Protein AF-A0A5A8EFR9-F1 (afdb_monomer_lite)

Secondary structure (DSSP, 8-state):
-PPPTHHHHHHHHHHHHHHHHHHHHHHHHHHHHHHHHHH-HHHHH----HHHHHHHHHHHHHHHHHHHHHHHHHHHHHHHHHHHHHHHHHHHHHHHHHHHHHHHHHHHHHHHHHHS-HHHHHHHHHTT---HHHHHT--GGGSS--TT--TTHHHHHHHHHHHHHHHHHHHHHHHHHHHHHHHHHHHHHHHHHHHHHHHHHHHHHHHHHHHHHHHHHHHHHHHHHHHHHHHHHHHHHHHHHHTGGGG-SS--SS-GGGS----TTTTT-TT---GGG--S--HHHHHHHHHHHHHHHHHHHHHHHHHHHHHHHHHHHHHHHHHHHHHHHHHHHHHHHHHHHHHHHHHHHHHHHHHHHHHHHHHHHTTTTS-----HHHHTTSS----

Organism: Cafeteria roenbergensis (NCBI:txid33653)

Structure (mmCIF, N/CA/C/O backbone):
data_AF-A0A5A8EFR9-F1
#
_entry.id   AF-A0A5A8EFR9-F1
#
loop_
_atom_site.group_PDB
_atom_site.id
_atom_site.type_symbol
_atom_site.label_atom_id
_atom_site.label_alt_id
_atom_site.label_comp_id
_atom_site.label_asym_id
_atom_site.label_entity_id
_atom_site.label_seq_id
_atom_site.pdbx_PDB_ins_code
_atom_site.Cartn_x
_atom_site.Cartn_y
_atom_site.Cartn_z
_atom_site.occupancy
_atom_site.B_iso_or_equiv
_atom_site.auth_seq_id
_atom_site.auth_comp_id
_atom_site.auth_asym_id
_atom_site.auth_atom_id
_atom_site.pdbx_PDB_model_num
ATOM 1 N N . MET A 1 1 ? -72.255 21.011 -6.146 1.00 45.50 1 MET A N 1
ATOM 2 C CA . MET A 1 1 ? -72.069 19.804 -5.315 1.00 45.50 1 MET A CA 1
ATOM 3 C C . MET A 1 1 ? -70.863 20.032 -4.422 1.00 45.50 1 MET A C 1
ATOM 5 O O . MET A 1 1 ? -69.738 19.929 -4.889 1.00 45.50 1 MET A O 1
ATOM 9 N N . GLN A 1 2 ? -71.109 20.479 -3.190 1.00 42.78 2 GLN A N 1
ATOM 10 C CA . GLN A 1 2 ? -70.077 20.672 -2.173 1.00 42.78 2 GLN A CA 1
ATOM 11 C C . GLN A 1 2 ? -69.747 19.299 -1.582 1.00 42.78 2 GLN A C 1
ATOM 13 O O . GLN A 1 2 ? -70.628 18.642 -1.035 1.00 42.78 2 GLN A O 1
ATOM 18 N N . THR A 1 3 ? -68.509 18.840 -1.741 1.00 48.69 3 THR A N 1
ATOM 19 C CA . THR A 1 3 ? -68.011 17.653 -1.038 1.00 48.69 3 THR A CA 1
ATOM 20 C C . THR A 1 3 ? -67.892 17.981 0.445 1.00 48.69 3 THR A C 1
ATOM 22 O O . THR A 1 3 ? -67.194 18.928 0.812 1.00 48.69 3 THR A O 1
ATOM 25 N N . ILE A 1 4 ? -68.607 17.219 1.269 1.00 48.56 4 ILE A N 1
ATOM 26 C CA . ILE A 1 4 ? -68.687 17.374 2.722 1.00 48.56 4 ILE A CA 1
ATOM 27 C C . ILE A 1 4 ? -67.275 17.169 3.314 1.00 48.56 4 ILE A C 1
ATOM 29 O O . ILE A 1 4 ? -66.640 16.161 2.999 1.00 48.56 4 ILE A O 1
ATOM 33 N N . PRO A 1 5 ? -66.756 18.080 4.160 1.00 51.25 5 PRO A N 1
ATOM 34 C CA . PRO A 1 5 ? -65.377 18.012 4.662 1.00 51.25 5 PRO A CA 1
ATOM 35 C C . PRO A 1 5 ? -65.036 16.748 5.476 1.00 51.25 5 PRO A C 1
ATOM 37 O O . PRO A 1 5 ? -63.865 16.414 5.600 1.00 51.25 5 PRO A O 1
ATOM 40 N N . GLY A 1 6 ? -66.036 16.027 5.999 1.00 51.41 6 GLY A N 1
ATOM 41 C CA . GLY A 1 6 ? -65.837 14.886 6.904 1.00 51.41 6 GLY A CA 1
ATOM 42 C C . GLY A 1 6 ? -65.477 13.546 6.244 1.00 51.41 6 GLY A C 1
ATOM 43 O O . GLY A 1 6 ? -64.871 12.698 6.893 1.00 51.41 6 GLY A O 1
ATOM 44 N N . GLU A 1 7 ? -65.785 13.332 4.961 1.00 49.88 7 GLU A N 1
ATOM 45 C CA . GLU A 1 7 ? -65.568 12.017 4.322 1.00 49.88 7 GLU A CA 1
ATOM 46 C C . GLU A 1 7 ? -64.087 11.756 3.983 1.00 49.88 7 GLU A C 1
ATOM 48 O O . GLU A 1 7 ? -63.610 10.621 4.040 1.00 49.88 7 GLU A O 1
ATOM 53 N N . ARG A 1 8 ? -63.306 12.806 3.687 1.00 51.03 8 ARG A N 1
ATOM 54 C CA . ARG A 1 8 ? -61.867 12.665 3.384 1.00 51.03 8 ARG A CA 1
ATOM 55 C C . ARG A 1 8 ? -61.036 12.320 4.621 1.00 51.03 8 ARG A C 1
ATOM 57 O O . ARG A 1 8 ? -60.095 11.541 4.513 1.00 51.03 8 ARG A O 1
ATOM 64 N N . GLU A 1 9 ? -61.404 12.834 5.791 1.00 52.50 9 GLU A N 1
ATOM 65 C CA . GLU A 1 9 ? -60.724 12.507 7.051 1.00 52.50 9 GLU A CA 1
ATOM 66 C C . GLU A 1 9 ? -61.044 11.077 7.517 1.00 52.50 9 GLU A C 1
ATOM 68 O O . GLU A 1 9 ? -60.146 10.363 7.963 1.00 52.50 9 GLU A O 1
ATOM 73 N N . GLN A 1 10 ? -62.280 10.606 7.308 1.00 52.00 10 GLN A N 1
ATOM 74 C CA . GLN A 1 10 ? -62.674 9.224 7.613 1.00 52.00 10 GLN A CA 1
ATOM 75 C C . GLN A 1 10 ? -61.964 8.193 6.719 1.00 52.00 10 GLN A C 1
ATOM 77 O O . GLN A 1 10 ? -61.506 7.164 7.211 1.00 52.00 10 GLN A O 1
ATOM 82 N N . THR A 1 11 ? -61.792 8.477 5.422 1.00 55.28 11 THR A N 1
ATOM 83 C CA . THR A 1 11 ? -61.051 7.576 4.509 1.00 55.28 11 THR A CA 1
ATOM 84 C C . THR A 1 11 ? -59.547 7.502 4.810 1.00 55.28 11 THR A C 1
ATOM 86 O O . THR A 1 11 ? -58.951 6.431 4.687 1.00 55.28 11 THR A O 1
ATOM 89 N N . GLY A 1 12 ? -58.929 8.602 5.256 1.00 58.69 12 GLY A N 1
ATOM 90 C CA . GLY A 1 12 ? -57.528 8.619 5.691 1.00 58.69 12 GLY A CA 1
ATOM 91 C C . GLY A 1 12 ? -57.293 7.855 6.998 1.00 58.69 12 GLY A C 1
ATOM 92 O O . GLY A 1 12 ? -56.302 7.134 7.112 1.00 58.69 12 GLY A O 1
ATOM 93 N N . ALA A 1 13 ? -58.221 7.957 7.955 1.00 58.50 13 ALA A N 1
ATOM 94 C CA . ALA A 1 13 ? -58.171 7.210 9.212 1.00 58.50 13 ALA A CA 1
ATOM 95 C C . ALA A 1 13 ? -58.312 5.691 8.991 1.00 58.50 13 ALA A C 1
ATOM 97 O O . ALA A 1 13 ? -57.499 4.925 9.506 1.00 58.50 13 ALA A O 1
ATOM 98 N N . LEU A 1 14 ? -59.249 5.263 8.135 1.00 58.44 14 LEU A N 1
ATOM 99 C CA . LEU A 1 14 ? -59.445 3.849 7.781 1.00 58.44 14 LEU A CA 1
ATOM 100 C C . LEU A 1 14 ? -58.207 3.227 7.103 1.00 58.44 14 LEU A C 1
ATOM 102 O O . LEU A 1 14 ? -57.839 2.095 7.404 1.00 58.44 14 LEU A O 1
ATOM 106 N N . LEU A 1 15 ? -57.501 3.972 6.244 1.00 64.19 15 LEU A N 1
ATOM 107 C CA . LEU A 1 15 ? -56.251 3.510 5.614 1.00 64.19 15 LEU A CA 1
ATOM 108 C C . LEU A 1 15 ? -55.091 3.357 6.612 1.00 64.19 15 LEU A C 1
ATOM 110 O O . LEU A 1 15 ? -54.232 2.483 6.449 1.00 64.19 15 LEU A O 1
ATOM 114 N N . VAL A 1 16 ? -55.037 4.208 7.641 1.00 70.06 16 VAL A N 1
ATOM 115 C CA . VAL A 1 16 ? -54.042 4.103 8.718 1.00 70.06 16 VAL A CA 1
ATOM 116 C C . VAL A 1 16 ? -54.351 2.903 9.614 1.00 70.06 16 VAL A C 1
ATOM 118 O O . VAL A 1 16 ? -53.430 2.149 9.933 1.00 70.06 16 VAL A O 1
ATOM 121 N N . GLU A 1 17 ? -55.623 2.671 9.939 1.00 71.44 17 GLU A N 1
ATOM 122 C CA . GLU A 1 17 ? -56.075 1.505 10.706 1.00 71.44 17 GLU A CA 1
ATOM 123 C C . GLU A 1 17 ? -55.832 0.186 9.957 1.00 71.44 17 GLU A C 1
ATOM 125 O O . GLU A 1 17 ? -55.294 -0.754 10.539 1.00 71.44 17 GLU A O 1
ATOM 130 N N . GLU A 1 18 ? -56.097 0.116 8.648 1.00 75.00 18 GLU A N 1
ATOM 131 C CA . GLU A 1 18 ? -55.771 -1.067 7.836 1.00 75.00 18 GLU A CA 1
ATOM 132 C C . GLU A 1 18 ? -54.262 -1.341 7.784 1.00 75.00 18 GLU A C 1
ATOM 134 O O . GLU A 1 18 ? -53.815 -2.494 7.826 1.00 75.00 18 GLU A O 1
ATOM 139 N N . ARG A 1 19 ? -53.440 -0.288 7.707 1.00 73.19 19 ARG A N 1
ATOM 140 C CA . ARG A 1 19 ? -51.979 -0.424 7.705 1.00 73.19 19 ARG A CA 1
ATOM 141 C C . ARG A 1 19 ? -51.458 -0.878 9.067 1.00 73.19 19 ARG A C 1
ATOM 143 O O . ARG A 1 19 ? -50.535 -1.693 9.106 1.00 73.19 19 ARG A O 1
ATOM 150 N N . GLN A 1 20 ? -52.040 -0.386 10.158 1.00 79.31 20 GLN A N 1
ATOM 151 C CA . GLN A 1 20 ? -51.733 -0.832 11.519 1.00 79.31 20 GLN A CA 1
ATOM 152 C C . GLN A 1 20 ? -52.159 -2.289 11.726 1.00 79.31 20 GLN A C 1
ATOM 154 O O . GLN A 1 20 ? -51.333 -3.101 12.134 1.00 79.31 20 GLN A O 1
ATOM 159 N N . ALA A 1 21 ? -53.364 -2.667 11.297 1.00 80.56 21 ALA A N 1
ATOM 160 C CA . ALA A 1 21 ? -53.853 -4.042 11.366 1.00 80.56 21 ALA A CA 1
ATOM 161 C C . ALA A 1 21 ? -52.965 -5.027 10.584 1.00 80.56 21 ALA A C 1
ATOM 163 O O . ALA A 1 21 ? -52.652 -6.108 11.082 1.00 80.56 21 ALA A O 1
ATOM 164 N N . ARG A 1 22 ? -52.480 -4.649 9.390 1.00 80.94 22 ARG A N 1
ATOM 165 C CA . ARG A 1 22 ? -51.510 -5.464 8.629 1.00 80.94 22 ARG A CA 1
ATOM 166 C C . ARG A 1 22 ? -50.161 -5.580 9.332 1.00 80.94 22 ARG A C 1
ATOM 168 O O . ARG A 1 22 ? -49.549 -6.647 9.310 1.00 80.94 22 ARG A O 1
ATOM 175 N N . GLN A 1 23 ? -49.678 -4.502 9.949 1.00 81.38 23 GLN A N 1
ATOM 176 C CA . GLN A 1 23 ? -48.435 -4.546 10.719 1.00 81.38 23 GLN A CA 1
ATOM 177 C C . GLN A 1 23 ? -48.568 -5.425 11.961 1.00 81.38 23 GLN A C 1
ATOM 179 O O . GLN A 1 23 ? -47.644 -6.178 12.263 1.00 81.38 23 GLN A O 1
ATOM 184 N N . ASP A 1 24 ? -49.705 -5.369 12.646 1.00 81.06 24 ASP A N 1
ATOM 185 C CA . ASP A 1 24 ? -49.968 -6.172 13.834 1.00 81.06 24 ASP A CA 1
ATOM 186 C C . ASP A 1 24 ? -50.179 -7.645 13.490 1.00 81.06 24 ASP A C 1
ATOM 188 O O . ASP A 1 24 ? -49.640 -8.508 14.182 1.00 81.06 24 ASP A O 1
ATOM 192 N N . ALA A 1 25 ? -50.852 -7.951 12.379 1.00 84.88 25 ALA A N 1
ATOM 193 C CA . ALA A 1 25 ? -50.939 -9.309 11.846 1.00 84.88 25 ALA A CA 1
ATOM 194 C C . ALA A 1 25 ? -49.545 -9.867 11.511 1.00 84.88 25 ALA A C 1
ATOM 196 O O . ALA A 1 25 ? -49.185 -10.940 11.985 1.00 84.88 25 ALA A O 1
ATOM 197 N N . ALA A 1 26 ? -48.706 -9.096 10.812 1.00 84.88 26 ALA A N 1
ATOM 198 C CA . ALA A 1 26 ? -47.337 -9.507 10.496 1.00 84.88 26 ALA A CA 1
ATOM 199 C C . ALA A 1 26 ? -46.442 -9.640 11.744 1.00 84.88 26 ALA A C 1
ATOM 201 O O . ALA A 1 26 ? -45.480 -10.412 11.742 1.00 84.88 26 ALA A O 1
ATOM 202 N N . ARG A 1 27 ? -46.709 -8.877 12.815 1.00 84.88 27 ARG A N 1
ATOM 203 C CA . ARG A 1 27 ? -46.028 -9.039 14.112 1.00 84.88 27 ARG A CA 1
ATOM 204 C C . ARG A 1 27 ? -46.478 -10.311 14.821 1.00 84.88 27 ARG A C 1
ATOM 206 O O . ARG A 1 27 ? -45.620 -11.000 15.366 1.00 84.88 27 ARG A O 1
ATOM 213 N N . ARG A 1 28 ? -47.778 -10.621 14.804 1.00 85.62 28 ARG A N 1
ATOM 214 C CA . ARG A 1 28 ? -48.339 -11.855 15.378 1.00 85.62 28 ARG A CA 1
ATOM 215 C C . ARG A 1 28 ? -47.802 -13.085 14.659 1.00 85.62 28 ARG A C 1
ATOM 217 O O . ARG A 1 28 ? -47.234 -13.942 15.316 1.00 85.62 28 ARG A O 1
ATOM 224 N N . GLU A 1 29 ? -47.813 -13.087 13.332 1.00 85.38 29 GLU A N 1
ATOM 225 C CA . GLU A 1 29 ? -47.261 -14.169 12.508 1.00 85.38 29 GLU A CA 1
ATOM 226 C C . GLU A 1 29 ? -45.763 -14.402 12.792 1.00 85.38 29 GLU A C 1
ATOM 228 O O . GLU A 1 29 ? -45.310 -15.529 12.988 1.00 85.38 29 GLU A O 1
ATOM 233 N N . ARG A 1 30 ? -44.972 -13.327 12.925 1.00 84.50 30 ARG A N 1
ATOM 234 C CA . ARG A 1 30 ? -43.556 -13.432 13.324 1.00 84.50 30 ARG A CA 1
ATOM 235 C C . ARG A 1 30 ? -43.373 -13.931 14.755 1.00 84.50 30 ARG A C 1
ATOM 237 O O . ARG A 1 30 ? -42.390 -14.623 15.029 1.00 84.50 30 ARG A O 1
ATOM 244 N N . ALA A 1 31 ? -44.256 -13.537 15.668 1.00 85.00 31 ALA A N 1
ATOM 245 C CA . ALA A 1 31 ? -44.227 -13.982 17.054 1.00 85.00 31 ALA A CA 1
ATOM 246 C C . ALA A 1 31 ? -44.596 -15.467 17.162 1.00 85.00 31 ALA A C 1
ATOM 248 O O . ALA A 1 31 ? -43.919 -16.187 17.889 1.00 85.00 31 ALA A O 1
ATOM 249 N N . GLU A 1 32 ? -45.571 -15.936 16.386 1.00 86.06 32 GLU A N 1
ATOM 250 C CA . GLU A 1 32 ? -45.978 -17.341 16.281 1.00 86.06 32 GLU A CA 1
ATOM 251 C C . GLU A 1 32 ? -44.858 -18.194 15.671 1.00 86.06 32 GLU A C 1
ATOM 253 O O . GLU A 1 32 ? -44.383 -19.126 16.317 1.00 86.06 32 GLU A O 1
ATOM 258 N N . ALA A 1 33 ? -44.289 -17.788 14.532 1.00 82.31 33 ALA A N 1
ATOM 259 C CA . ALA A 1 33 ? -43.142 -18.473 13.924 1.00 82.31 33 ALA A CA 1
ATOM 260 C C . ALA A 1 33 ? -41.877 -18.449 14.811 1.00 82.31 33 ALA A C 1
ATOM 262 O O . ALA A 1 33 ? -40.977 -19.288 14.699 1.00 82.31 33 ALA A O 1
ATOM 263 N N . ARG A 1 34 ? -41.736 -17.449 15.692 1.00 81.94 34 ARG A N 1
ATOM 264 C CA . ARG A 1 34 ? -40.680 -17.424 16.718 1.00 81.94 34 ARG A CA 1
ATOM 265 C C . ARG A 1 34 ? -41.019 -18.361 17.877 1.00 81.94 34 ARG A C 1
ATOM 267 O O . ARG A 1 34 ? -40.118 -19.030 18.372 1.00 81.94 34 ARG A O 1
ATOM 274 N N . HIS A 1 35 ? -42.274 -18.394 18.306 1.00 85.50 35 HIS A N 1
ATOM 275 C CA . HIS A 1 35 ? -42.750 -19.242 19.389 1.00 85.50 35 HIS A CA 1
ATOM 276 C C . HIS A 1 35 ? -42.578 -20.722 19.040 1.00 85.50 35 HIS A C 1
ATOM 278 O O . HIS A 1 35 ? -41.981 -21.451 19.823 1.00 85.50 35 HIS A O 1
ATOM 284 N N . GLU A 1 36 ? -42.955 -21.139 17.832 1.00 82.81 36 GLU A N 1
ATOM 285 C CA . GLU A 1 36 ? -42.758 -22.513 17.349 1.00 82.81 36 GLU A CA 1
ATOM 286 C C . GLU A 1 36 ? -41.281 -22.938 17.385 1.00 82.81 36 GLU A C 1
ATOM 288 O O . GLU A 1 36 ? -40.941 -23.996 17.916 1.00 82.81 36 GLU A O 1
ATOM 293 N N . ARG A 1 37 ? -40.371 -22.065 16.932 1.00 78.12 37 ARG A N 1
ATOM 294 C CA . ARG A 1 37 ? -38.918 -22.315 16.994 1.00 78.12 37 ARG A CA 1
ATOM 295 C C . ARG A 1 37 ? -38.369 -22.341 18.418 1.00 78.12 37 ARG A C 1
ATOM 297 O O . ARG A 1 37 ? -37.426 -23.072 18.696 1.00 78.12 37 ARG A O 1
ATOM 304 N N . LEU A 1 38 ? -38.930 -21.533 19.317 1.00 80.19 38 LEU A N 1
ATOM 305 C CA . LEU A 1 38 ? -38.557 -21.515 20.733 1.00 80.19 38 LEU A CA 1
ATOM 306 C C . LEU A 1 38 ? -39.126 -22.704 21.510 1.00 80.19 38 LEU A C 1
ATOM 308 O O . LEU A 1 38 ? -38.620 -22.997 22.590 1.00 80.19 38 LEU A O 1
ATOM 312 N N . LEU A 1 39 ? -40.154 -23.379 21.002 1.00 84.81 39 LEU A N 1
ATOM 313 C CA . LEU A 1 39 ? -40.706 -24.584 21.613 1.00 84.81 39 LEU A CA 1
ATOM 314 C C . LEU A 1 39 ? -39.940 -25.839 21.179 1.00 84.81 39 LEU A C 1
ATOM 316 O O . LEU A 1 39 ? -39.723 -26.731 22.002 1.00 84.81 39 LEU A O 1
ATOM 320 N N . ASP A 1 40 ? -39.419 -25.886 19.953 1.00 80.56 40 ASP A N 1
ATOM 321 C CA . ASP A 1 40 ? -38.577 -26.995 19.499 1.00 80.56 40 ASP A CA 1
ATOM 322 C C . ASP A 1 40 ? -37.199 -26.975 20.194 1.00 80.56 40 ASP A C 1
ATOM 324 O O . ASP A 1 40 ? -36.364 -26.092 19.996 1.00 80.56 40 ASP A O 1
ATOM 328 N N . ALA A 1 41 ? -36.949 -27.950 21.072 1.00 81.50 41 ALA A N 1
ATOM 329 C CA . ALA A 1 41 ? -35.676 -28.085 21.784 1.00 81.50 41 ALA A CA 1
ATOM 330 C C . ALA A 1 41 ? -34.497 -28.361 20.835 1.00 81.50 41 ALA A C 1
ATOM 332 O O . ALA A 1 41 ? -33.394 -27.874 21.074 1.00 81.50 41 ALA A O 1
ATOM 333 N N . ARG A 1 42 ? -34.721 -29.092 19.737 1.00 78.94 42 ARG A N 1
ATOM 334 C CA . ARG A 1 42 ? -33.664 -29.474 18.796 1.00 78.94 42 ARG A CA 1
ATOM 335 C C . ARG A 1 42 ? -33.267 -28.308 17.901 1.00 78.94 42 ARG A C 1
ATOM 337 O O . ARG A 1 42 ? -32.073 -28.062 17.758 1.00 78.94 42 ARG A O 1
ATOM 344 N N . ALA A 1 43 ? -34.233 -27.553 17.377 1.00 76.88 43 ALA A N 1
ATOM 345 C CA . ALA A 1 43 ? -33.957 -26.334 16.612 1.00 76.88 43 ALA A CA 1
ATOM 346 C C . ALA A 1 43 ? -33.253 -25.251 17.453 1.00 76.88 43 ALA A C 1
ATOM 348 O O . ALA A 1 43 ? -32.452 -24.483 16.923 1.00 76.88 43 ALA A O 1
ATOM 349 N N . ARG A 1 44 ? -33.502 -25.209 18.771 1.00 75.44 44 ARG A N 1
ATOM 350 C CA . ARG A 1 44 ? -32.802 -24.312 19.709 1.00 75.44 44 ARG A CA 1
ATOM 351 C C . ARG A 1 44 ? -31.349 -24.703 19.961 1.00 75.44 44 ARG A C 1
ATOM 353 O O . ARG A 1 44 ? -30.512 -23.821 20.125 1.00 75.44 44 ARG A O 1
ATOM 360 N N . THR A 1 45 ? -31.052 -25.999 20.034 1.00 77.75 45 THR A N 1
ATOM 361 C CA . THR A 1 45 ? -29.693 -26.490 20.314 1.00 77.75 45 THR A CA 1
ATOM 362 C C . THR A 1 45 ? -28.845 -26.611 19.046 1.00 77.75 45 THR A C 1
ATOM 364 O O . THR A 1 45 ? -27.655 -26.311 19.083 1.00 77.75 45 THR A O 1
ATOM 367 N N . VAL A 1 46 ? -29.439 -27.028 17.924 1.00 75.56 46 VAL A N 1
ATOM 368 C CA . VAL A 1 46 ? -28.762 -27.242 16.633 1.00 75.56 46 VAL A CA 1
ATOM 369 C C . VAL A 1 46 ? -29.638 -26.679 15.510 1.00 75.56 46 VAL A C 1
ATOM 371 O O . VAL A 1 46 ? -30.255 -27.408 14.735 1.00 75.56 46 VAL A O 1
ATOM 374 N N . GLY A 1 47 ? -29.734 -25.353 15.445 1.00 74.50 47 GLY A N 1
ATOM 375 C CA . GLY A 1 47 ? -30.443 -24.644 14.380 1.00 74.50 47 GLY A CA 1
ATOM 376 C C . GLY A 1 47 ? -29.572 -24.497 13.134 1.00 74.50 47 GLY A C 1
ATOM 377 O O . GLY A 1 47 ? -28.990 -23.437 12.922 1.00 74.50 47 GLY A O 1
ATOM 378 N N . MET A 1 48 ? -29.452 -25.556 12.332 1.00 79.88 48 MET A N 1
ATOM 379 C CA . MET A 1 48 ? -28.762 -25.520 11.037 1.00 79.88 48 MET A CA 1
ATOM 380 C C . MET A 1 48 ? -29.771 -25.579 9.891 1.00 79.88 48 MET A C 1
ATOM 382 O O . MET A 1 48 ? -30.578 -26.503 9.809 1.00 79.88 48 MET A O 1
ATOM 386 N N . ASP A 1 49 ? -29.707 -24.594 8.998 1.00 84.38 49 ASP A N 1
ATOM 387 C CA . ASP A 1 49 ? -30.480 -24.578 7.758 1.00 84.38 49 ASP A CA 1
ATOM 388 C C . ASP A 1 49 ? -29.741 -25.393 6.689 1.00 84.38 49 ASP A C 1
ATOM 390 O O . ASP A 1 49 ? -28.871 -24.891 5.975 1.00 84.38 49 ASP A O 1
ATOM 394 N N . TYR A 1 50 ? -30.054 -26.688 6.629 1.00 84.75 50 TYR A N 1
ATOM 395 C CA . TYR A 1 50 ? -29.417 -27.621 5.700 1.00 84.75 50 TYR A CA 1
ATOM 396 C C . TYR A 1 50 ? -29.678 -27.263 4.234 1.00 84.75 50 TYR A C 1
ATOM 398 O O . TYR A 1 50 ? -28.780 -27.414 3.416 1.00 84.75 50 TYR A O 1
ATOM 406 N N . ALA A 1 51 ? -30.852 -26.714 3.905 1.00 86.81 51 ALA A N 1
ATOM 407 C CA . ALA A 1 51 ? -31.171 -26.320 2.536 1.00 86.81 51 ALA A CA 1
ATOM 408 C C . ALA A 1 51 ? -30.327 -25.115 2.089 1.00 86.81 51 ALA A C 1
ATOM 410 O O . ALA A 1 51 ? -29.795 -25.107 0.977 1.00 86.81 51 ALA A O 1
ATOM 411 N N . ALA A 1 52 ? -30.145 -24.124 2.968 1.00 88.44 52 ALA A N 1
ATOM 412 C CA . ALA A 1 52 ? -29.256 -22.997 2.695 1.00 88.44 52 ALA A CA 1
ATOM 413 C C . ALA A 1 52 ? -27.782 -23.428 2.617 1.00 88.44 52 ALA A C 1
ATOM 415 O O . ALA A 1 52 ? -27.046 -22.947 1.754 1.00 88.44 52 ALA A O 1
ATOM 416 N N . LEU A 1 53 ? -27.345 -24.350 3.481 1.00 87.94 53 LEU A N 1
ATOM 417 C CA . LEU A 1 53 ? -25.988 -24.902 3.439 1.00 87.94 53 LEU A CA 1
ATOM 418 C C . LEU A 1 53 ? -25.736 -25.701 2.154 1.00 87.94 53 LEU A C 1
ATOM 420 O O . LEU A 1 53 ? -24.694 -25.521 1.527 1.00 87.94 53 LEU A O 1
ATOM 424 N N . ASP A 1 54 ? -26.690 -26.522 1.717 1.00 93.00 54 ASP A N 1
ATOM 425 C CA . ASP A 1 54 ? -26.592 -27.275 0.465 1.00 93.00 54 ASP A CA 1
ATOM 426 C C . ASP A 1 54 ? -26.547 -26.341 -0.753 1.00 93.00 54 ASP A C 1
ATOM 428 O O . ASP A 1 54 ? -25.735 -26.552 -1.659 1.00 93.00 54 ASP A O 1
ATOM 432 N N . ALA A 1 55 ? -27.333 -25.258 -0.744 1.00 92.50 55 ALA A N 1
ATOM 433 C CA . ALA A 1 55 ? -27.275 -24.220 -1.773 1.00 92.50 55 ALA A CA 1
ATOM 434 C C . ALA A 1 55 ? -25.903 -23.520 -1.813 1.00 92.50 55 ALA A C 1
ATOM 436 O O . ALA A 1 55 ? -25.323 -23.358 -2.887 1.00 92.50 55 ALA A O 1
ATOM 437 N N . GLN A 1 56 ? -25.331 -23.178 -0.654 1.00 90.88 56 GLN A N 1
ATOM 438 C CA . GLN A 1 56 ? -23.989 -22.586 -0.567 1.00 90.88 56 GLN A CA 1
ATOM 439 C C . GLN A 1 56 ? -22.893 -23.554 -1.033 1.00 90.88 56 GLN A C 1
ATOM 441 O O . GLN A 1 56 ? -21.933 -23.148 -1.692 1.00 90.88 56 GLN A O 1
ATOM 446 N N . ILE A 1 57 ? -23.018 -24.845 -0.713 1.00 93.56 57 ILE A N 1
ATOM 447 C CA . ILE A 1 57 ? -22.088 -25.880 -1.178 1.00 93.56 57 ILE A CA 1
ATOM 448 C C . ILE A 1 57 ? -22.178 -26.031 -2.700 1.00 93.56 57 ILE A C 1
ATOM 450 O O . ILE A 1 57 ? -21.139 -26.166 -3.353 1.00 93.56 57 ILE A O 1
ATOM 454 N N . ALA A 1 58 ? -23.385 -25.996 -3.269 1.00 93.88 58 ALA A N 1
ATOM 455 C CA . ALA A 1 58 ? -23.594 -26.042 -4.713 1.00 93.88 58 ALA A CA 1
ATOM 456 C C . ALA A 1 58 ? -22.974 -24.821 -5.414 1.00 93.88 58 ALA A C 1
ATOM 458 O O . ALA A 1 58 ? -22.168 -25.008 -6.325 1.00 93.88 58 ALA A O 1
ATOM 459 N N . GLU A 1 59 ? -23.233 -23.601 -4.927 1.00 93.69 59 GLU A N 1
ATOM 460 C CA . GLU A 1 59 ? -22.635 -22.366 -5.463 1.00 93.69 59 GLU A CA 1
ATOM 461 C C . GLU A 1 59 ? -21.100 -22.418 -5.398 1.00 93.69 59 GLU A C 1
ATOM 463 O O . GLU A 1 59 ? -20.401 -22.095 -6.361 1.00 93.69 59 GLU A O 1
ATOM 468 N N . LYS A 1 60 ? -20.543 -22.885 -4.273 1.00 94.00 60 LYS A N 1
ATOM 469 C CA . LYS A 1 60 ? -19.090 -23.001 -4.105 1.00 94.00 60 LYS A CA 1
ATOM 470 C C . LYS A 1 60 ? -18.476 -24.010 -5.076 1.00 94.00 60 LYS A C 1
ATOM 472 O O . LYS A 1 60 ? -17.381 -23.770 -5.585 1.00 94.00 60 LYS A O 1
ATOM 477 N N . LYS A 1 61 ? -19.160 -25.128 -5.341 1.00 93.81 61 LYS A N 1
ATOM 478 C CA . LYS A 1 61 ? -18.725 -26.126 -6.331 1.00 93.81 61 LYS A CA 1
ATOM 479 C C . LYS A 1 61 ? -18.787 -25.573 -7.751 1.00 93.81 61 LYS A C 1
ATOM 481 O O . LYS A 1 61 ? -17.851 -25.800 -8.510 1.00 93.81 61 LYS A O 1
ATOM 486 N N . GLU A 1 62 ? -19.835 -24.829 -8.090 1.00 93.62 62 GLU A N 1
ATOM 487 C CA . GLU A 1 62 ? -19.971 -24.187 -9.399 1.00 93.62 62 GLU A CA 1
ATOM 488 C C . GLU A 1 62 ? -18.877 -23.136 -9.619 1.00 93.62 62 GLU A C 1
ATOM 490 O O . GLU A 1 62 ? -18.183 -23.173 -10.634 1.00 93.62 62 GLU A O 1
ATOM 495 N N . ARG A 1 63 ? -18.619 -22.278 -8.622 1.00 91.62 63 ARG A N 1
ATOM 496 C CA . ARG A 1 63 ? -17.524 -21.297 -8.676 1.00 91.62 63 ARG A CA 1
ATOM 497 C C . ARG A 1 63 ? -16.157 -21.970 -8.821 1.00 91.62 63 ARG A C 1
ATOM 499 O O . ARG A 1 63 ? -15.329 -21.505 -9.599 1.00 91.62 63 ARG A O 1
ATOM 506 N N . ALA A 1 64 ? -15.917 -23.071 -8.108 1.00 93.50 64 ALA A N 1
ATOM 507 C CA . ALA A 1 64 ? -14.674 -23.830 -8.236 1.00 93.50 64 ALA A CA 1
ATOM 508 C C . ALA A 1 64 ? -14.531 -24.497 -9.617 1.00 93.50 64 ALA A C 1
ATOM 510 O O . ALA A 1 64 ? -13.432 -24.538 -10.166 1.00 93.50 64 ALA A O 1
ATOM 511 N N . ALA A 1 65 ? -15.626 -25.002 -10.193 1.00 93.50 65 ALA A N 1
ATOM 512 C CA . ALA A 1 65 ? -15.626 -25.570 -11.538 1.00 93.50 65 ALA A CA 1
ATOM 513 C C . ALA A 1 65 ? -15.360 -24.499 -12.608 1.00 93.50 65 ALA A C 1
ATOM 515 O O . ALA A 1 65 ? -14.555 -24.736 -13.506 1.00 93.50 65 ALA A O 1
ATOM 516 N N . ALA A 1 66 ? -15.967 -23.315 -12.476 1.00 91.94 66 ALA A N 1
ATOM 517 C CA . ALA A 1 66 ? -15.722 -22.179 -13.362 1.00 91.94 66 ALA A CA 1
ATOM 518 C C . ALA A 1 66 ? -14.258 -21.714 -13.304 1.00 91.94 66 ALA A C 1
ATOM 520 O O . ALA A 1 66 ? -13.619 -21.594 -14.345 1.00 91.94 66 ALA A O 1
ATOM 521 N N . ALA A 1 67 ? -13.692 -21.566 -12.101 1.00 91.50 67 ALA A N 1
ATOM 522 C CA . ALA A 1 67 ? -12.284 -21.203 -11.928 1.00 91.50 67 ALA A CA 1
ATOM 523 C C . ALA A 1 67 ? -11.332 -22.234 -12.562 1.00 91.50 67 ALA A C 1
ATOM 525 O O . ALA A 1 67 ? -10.346 -21.871 -13.196 1.00 91.50 67 ALA A O 1
ATOM 526 N N . LYS A 1 68 ? -11.649 -23.530 -12.450 1.00 93.81 68 LYS A N 1
ATOM 527 C CA . LYS A 1 68 ? -10.853 -24.600 -13.067 1.00 93.81 68 LYS A CA 1
ATOM 528 C C . LYS A 1 68 ? -10.937 -24.595 -14.599 1.00 93.81 68 LYS A C 1
ATOM 530 O O . LYS A 1 68 ? -9.968 -24.941 -15.272 1.00 93.81 68 LYS A O 1
ATOM 535 N N . GLU A 1 69 ? -12.091 -24.241 -15.162 1.00 92.94 69 GLU A N 1
ATOM 536 C CA . GLU A 1 69 ? -12.250 -24.055 -16.609 1.00 92.94 69 GLU A CA 1
ATOM 537 C C . GLU A 1 69 ? -11.460 -22.841 -17.115 1.00 92.94 69 GLU A C 1
ATOM 539 O O . GLU A 1 69 ? -10.825 -22.934 -18.165 1.00 92.94 69 GLU A O 1
ATOM 544 N N . GLU A 1 70 ? -11.450 -21.735 -16.368 1.00 90.69 70 GLU A N 1
ATOM 545 C CA . GLU A 1 70 ? -10.619 -20.564 -16.679 1.00 90.69 70 GLU A CA 1
ATOM 546 C C . GLU A 1 70 ? -9.128 -20.905 -16.627 1.00 90.69 70 GLU A C 1
ATOM 548 O O . GLU A 1 70 ? -8.426 -20.678 -17.610 1.00 90.69 70 GLU A O 1
ATOM 553 N N . GLU A 1 71 ? -8.666 -21.575 -15.568 1.00 91.94 71 GLU A N 1
ATOM 554 C CA . GLU A 1 71 ? -7.276 -22.036 -15.448 1.00 91.94 71 GLU A CA 1
ATOM 555 C C . GLU A 1 71 ? -6.874 -22.944 -16.624 1.00 91.94 71 GLU A C 1
ATOM 557 O O . GLU A 1 71 ? -5.780 -22.819 -17.181 1.00 91.94 71 GLU A O 1
ATOM 562 N N . ARG A 1 72 ? -7.773 -23.838 -17.069 1.00 94.00 72 ARG A N 1
ATOM 563 C CA . ARG A 1 72 ? -7.510 -24.686 -18.242 1.00 94.00 72 ARG A CA 1
ATOM 564 C C . ARG A 1 72 ? -7.375 -23.858 -19.521 1.00 94.00 72 ARG A C 1
ATOM 566 O O . ARG A 1 72 ? -6.473 -24.127 -20.312 1.00 94.00 72 ARG A O 1
ATOM 573 N N . ARG A 1 73 ? -8.236 -22.857 -19.728 1.00 92.69 73 ARG A N 1
ATOM 574 C CA . ARG A 1 73 ? -8.166 -21.962 -20.899 1.00 92.69 73 ARG A CA 1
ATOM 575 C C . ARG A 1 73 ? -6.877 -21.150 -20.902 1.00 92.69 73 ARG A C 1
ATOM 577 O O . ARG A 1 73 ? -6.201 -21.105 -21.926 1.00 92.69 73 ARG A O 1
ATOM 584 N N . GLU A 1 74 ? -6.497 -20.589 -19.759 1.00 91.44 74 GLU A N 1
ATOM 585 C CA . GLU A 1 74 ? -5.239 -19.855 -19.607 1.00 91.44 74 GLU A CA 1
ATOM 586 C C . GLU A 1 74 ? -4.027 -20.750 -19.899 1.00 91.44 74 GLU A C 1
ATOM 588 O O . GLU A 1 74 ? -3.108 -20.346 -20.614 1.00 91.44 74 GLU A O 1
ATOM 593 N N . ALA A 1 75 ? -4.036 -21.998 -19.420 1.00 93.81 75 ALA A N 1
ATOM 594 C CA . ALA A 1 75 ? -2.978 -22.963 -19.708 1.00 93.81 75 ALA A CA 1
ATOM 595 C C . ALA A 1 75 ? -2.896 -23.317 -21.207 1.00 93.81 75 ALA A C 1
ATOM 597 O O . ALA A 1 75 ? -1.798 -23.408 -21.767 1.00 93.81 75 ALA A O 1
ATOM 598 N N . GLU A 1 76 ? -4.039 -23.496 -21.875 1.00 94.31 76 GLU A N 1
ATOM 599 C CA . GLU A 1 76 ? -4.106 -23.740 -23.320 1.00 94.31 76 GLU A CA 1
ATOM 600 C C . GLU A 1 76 ? -3.578 -22.542 -24.126 1.00 94.31 76 GLU A C 1
ATOM 602 O O . GLU A 1 76 ? -2.786 -22.725 -25.057 1.00 94.31 76 GLU A O 1
ATOM 607 N N . GLU A 1 77 ? -3.959 -21.317 -23.761 1.00 91.75 77 GLU A N 1
ATOM 608 C CA . GLU A 1 77 ? -3.468 -20.088 -24.392 1.00 91.75 77 GLU A CA 1
ATOM 609 C C . GLU A 1 77 ? -1.967 -19.896 -24.177 1.00 91.75 77 GLU A C 1
ATOM 611 O O . GLU A 1 77 ? -1.230 -19.663 -25.140 1.00 91.75 77 GLU A O 1
ATOM 616 N N . ALA A 1 78 ? -1.481 -20.087 -22.950 1.00 92.06 78 ALA A N 1
ATOM 617 C CA . ALA A 1 78 ? -0.057 -20.029 -22.641 1.00 92.06 78 ALA A CA 1
ATOM 618 C C . ALA A 1 78 ? 0.742 -21.037 -23.480 1.00 92.06 78 ALA A C 1
ATOM 620 O O . ALA A 1 78 ? 1.819 -20.712 -23.989 1.00 92.06 78 ALA A O 1
ATOM 621 N N . ASN A 1 79 ? 0.212 -22.247 -23.680 1.00 94.25 79 ASN A N 1
ATOM 622 C CA . ASN A 1 79 ? 0.855 -23.250 -24.523 1.00 94.25 79 ASN A CA 1
ATOM 623 C C . ASN A 1 79 ? 0.861 -22.840 -26.007 1.00 94.25 79 ASN A C 1
ATOM 625 O O . ASN A 1 79 ? 1.887 -22.962 -26.678 1.00 94.25 79 ASN A O 1
ATOM 629 N N . ARG A 1 80 ? -0.242 -22.276 -26.521 1.00 94.06 80 ARG A N 1
ATOM 630 C CA . ARG A 1 80 ? -0.299 -21.739 -27.895 1.00 94.06 80 ARG A CA 1
ATOM 631 C C . ARG A 1 80 ? 0.733 -20.636 -28.117 1.00 94.06 80 ARG A C 1
ATOM 633 O O . ARG A 1 80 ? 1.438 -20.662 -29.124 1.00 94.06 80 ARG A O 1
ATOM 640 N N . ILE A 1 81 ? 0.859 -19.707 -27.168 1.00 92.25 81 ILE A N 1
ATOM 641 C CA . ILE A 1 81 ? 1.851 -18.625 -27.222 1.00 92.25 81 ILE A CA 1
ATOM 642 C C . ILE A 1 81 ? 3.268 -19.209 -27.235 1.00 92.25 81 ILE A C 1
ATOM 644 O O . ILE A 1 81 ? 4.068 -18.840 -28.092 1.00 92.25 81 ILE A O 1
ATOM 648 N N . ARG A 1 82 ? 3.576 -20.164 -26.345 1.00 93.19 82 ARG A N 1
ATOM 649 C CA . ARG A 1 82 ? 4.893 -20.829 -26.308 1.00 93.19 82 ARG A CA 1
ATOM 650 C C . ARG A 1 82 ? 5.245 -21.491 -27.640 1.00 93.19 82 ARG A C 1
ATOM 652 O O . ARG A 1 82 ? 6.355 -21.307 -28.130 1.00 93.19 82 ARG A O 1
ATOM 659 N N . MET A 1 83 ? 4.300 -22.207 -28.248 1.00 94.44 83 MET A N 1
ATOM 660 C CA . MET A 1 83 ? 4.502 -22.847 -29.553 1.00 94.44 83 MET A CA 1
ATOM 661 C C . MET A 1 83 ? 4.743 -21.823 -30.671 1.00 94.44 83 MET A C 1
ATOM 663 O O . MET A 1 83 ? 5.622 -22.026 -31.508 1.00 94.44 83 MET A O 1
ATOM 667 N N . ALA A 1 84 ? 4.009 -20.706 -30.672 1.00 92.50 84 ALA A N 1
ATOM 668 C CA . ALA A 1 84 ? 4.198 -19.635 -31.650 1.00 92.50 84 ALA A CA 1
ATOM 669 C C . ALA A 1 84 ? 5.576 -18.964 -31.518 1.00 92.50 84 ALA A C 1
ATOM 671 O O . ALA A 1 84 ? 6.245 -18.726 -32.526 1.00 92.50 84 ALA A O 1
ATOM 672 N N . VAL A 1 85 ? 6.027 -18.710 -30.284 1.00 92.94 85 VAL A N 1
ATOM 673 C CA . VAL A 1 85 ? 7.360 -18.152 -30.009 1.00 92.94 85 VAL A CA 1
ATOM 674 C C . VAL A 1 85 ? 8.454 -19.109 -30.480 1.00 92.94 85 VAL A C 1
ATOM 676 O O . VAL A 1 85 ? 9.335 -18.690 -31.228 1.00 92.94 85 VAL A O 1
ATOM 679 N N . ALA A 1 86 ? 8.361 -20.398 -30.139 1.00 93.00 86 ALA A N 1
ATOM 680 C CA . ALA A 1 86 ? 9.337 -21.400 -30.570 1.00 93.00 86 ALA A CA 1
ATOM 681 C C . ALA A 1 86 ? 9.432 -21.499 -32.105 1.00 93.00 86 ALA A C 1
ATOM 683 O O . ALA A 1 86 ? 10.528 -21.505 -32.668 1.00 93.00 86 ALA A O 1
ATOM 684 N N . ALA A 1 87 ? 8.291 -21.494 -32.805 1.00 93.88 87 ALA A N 1
ATOM 685 C CA . ALA A 1 87 ? 8.264 -21.505 -34.268 1.00 93.88 87 ALA A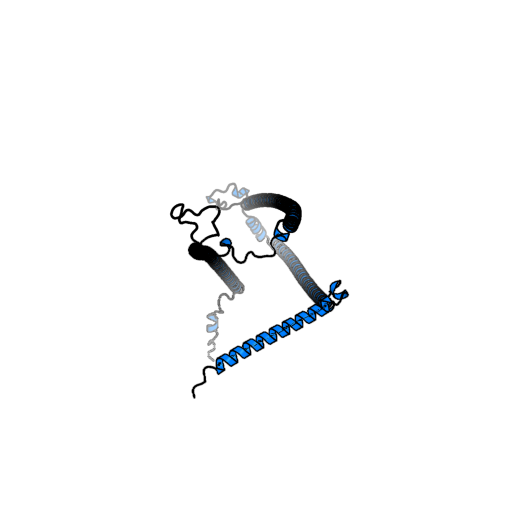 CA 1
ATOM 686 C C . ALA A 1 87 ? 8.922 -20.252 -34.877 1.00 93.88 87 ALA A C 1
ATOM 688 O O . ALA A 1 87 ? 9.663 -20.348 -35.861 1.00 93.88 87 ALA A O 1
ATOM 689 N N . HIS A 1 88 ? 8.688 -19.078 -34.283 1.00 92.00 88 HIS A N 1
ATOM 690 C CA . HIS A 1 88 ? 9.303 -17.827 -34.723 1.00 92.00 88 HIS A CA 1
ATOM 691 C C . HIS A 1 88 ? 10.826 -17.827 -34.505 1.00 92.00 88 HIS A C 1
ATOM 693 O O . HIS A 1 88 ? 11.585 -17.408 -35.382 1.00 92.00 88 HIS A O 1
ATOM 699 N N . GLU A 1 89 ? 11.295 -18.332 -33.363 1.00 91.81 89 GLU A N 1
ATOM 700 C CA . GLU A 1 89 ? 12.725 -18.460 -33.065 1.00 91.81 89 GLU A CA 1
ATOM 701 C C . GLU A 1 89 ? 13.439 -19.411 -34.033 1.00 91.81 89 GLU A C 1
ATOM 703 O O . GLU A 1 89 ? 14.524 -19.086 -34.534 1.00 91.81 89 GLU A O 1
ATOM 708 N N . GLU A 1 90 ? 12.826 -20.553 -34.359 1.00 93.12 90 GLU A N 1
ATOM 709 C CA . GLU A 1 90 ? 13.366 -21.478 -35.356 1.00 93.12 90 GLU A CA 1
ATOM 710 C C . GLU A 1 90 ? 13.454 -20.849 -36.749 1.00 93.12 90 GLU A C 1
ATOM 712 O O . GLU A 1 90 ? 14.481 -20.989 -37.422 1.00 93.12 90 GLU A O 1
ATOM 717 N N . ALA A 1 91 ? 12.415 -20.130 -37.184 1.00 93.00 91 ALA A N 1
ATOM 718 C CA . ALA A 1 91 ? 12.415 -19.436 -38.470 1.00 93.00 91 ALA A CA 1
ATOM 719 C C . ALA A 1 91 ? 13.539 -18.388 -38.539 1.00 93.00 91 ALA A C 1
ATOM 721 O O . ALA A 1 91 ? 14.333 -18.386 -39.484 1.00 93.00 91 ALA A O 1
ATOM 722 N N . ALA A 1 92 ? 13.683 -17.571 -37.491 1.00 92.00 92 ALA A N 1
ATOM 723 C CA . ALA A 1 92 ? 14.752 -16.580 -37.387 1.00 92.00 92 ALA A CA 1
ATOM 724 C C . ALA A 1 92 ? 16.151 -17.224 -37.351 1.00 92.00 92 ALA A C 1
ATOM 726 O O . ALA A 1 92 ? 17.128 -16.653 -37.845 1.00 92.00 92 ALA A O 1
ATOM 727 N N . ARG A 1 93 ? 16.293 -18.419 -36.764 1.00 93.06 93 ARG A N 1
ATOM 728 C CA . ARG A 1 93 ? 17.554 -19.174 -36.799 1.00 93.06 93 ARG A CA 1
ATOM 729 C C . ARG A 1 93 ? 17.883 -19.645 -38.214 1.00 93.06 93 ARG A C 1
ATOM 731 O O . ARG A 1 93 ? 18.997 -19.409 -38.676 1.00 93.06 93 ARG A O 1
ATOM 738 N N . ARG A 1 94 ? 16.917 -20.240 -38.921 1.00 93.69 94 ARG A N 1
ATOM 739 C CA . ARG A 1 94 ? 17.099 -20.704 -40.308 1.00 93.69 94 ARG A CA 1
ATOM 740 C C . ARG A 1 94 ? 17.459 -19.555 -41.244 1.00 93.69 94 ARG A C 1
ATOM 742 O O . ARG A 1 94 ? 18.358 -19.703 -42.066 1.00 93.69 94 ARG A O 1
ATOM 749 N N . GLU A 1 95 ? 16.815 -18.401 -41.090 1.00 93.12 95 GLU A N 1
ATOM 750 C CA . GLU A 1 95 ? 17.130 -17.215 -41.888 1.00 93.12 95 GLU A CA 1
ATOM 751 C C . GLU A 1 95 ? 18.567 -16.730 -41.638 1.00 93.12 95 GLU A C 1
ATOM 753 O O . GLU A 1 95 ? 19.307 -16.461 -42.585 1.00 93.12 95 GLU A O 1
ATOM 758 N N . ARG A 1 96 ? 19.005 -16.678 -40.371 1.00 91.62 96 ARG A N 1
ATOM 759 C CA . ARG A 1 96 ? 20.395 -16.335 -40.024 1.00 91.62 96 ARG A CA 1
ATOM 760 C C . ARG A 1 96 ? 21.397 -17.306 -40.646 1.00 91.62 96 ARG A C 1
ATOM 762 O O . ARG A 1 96 ? 22.386 -16.862 -41.225 1.00 91.62 96 ARG A O 1
ATOM 769 N N . GLU A 1 97 ? 21.129 -18.608 -40.574 1.00 93.06 97 GLU A N 1
ATOM 770 C CA . GLU A 1 97 ? 21.972 -19.635 -41.195 1.00 93.06 97 GLU A CA 1
ATOM 771 C C . GLU A 1 97 ? 22.031 -19.480 -42.725 1.00 93.06 97 GLU A C 1
ATOM 773 O O . GLU A 1 97 ? 23.110 -19.571 -43.312 1.00 93.06 97 GLU A O 1
ATOM 778 N N . GLN A 1 98 ? 20.904 -19.193 -43.385 1.00 92.62 98 GLN A N 1
ATOM 779 C CA . GLN A 1 98 ? 20.863 -18.961 -44.833 1.00 92.62 98 GLN A CA 1
ATOM 780 C C . GLN A 1 98 ? 21.645 -17.711 -45.242 1.00 92.62 98 GLN A C 1
ATOM 782 O O . GLN A 1 98 ? 22.455 -17.780 -46.167 1.00 92.62 98 GLN A O 1
ATOM 787 N N . ARG A 1 99 ? 21.464 -16.594 -44.528 1.00 92.06 99 ARG A N 1
ATOM 788 C CA . ARG A 1 99 ? 22.219 -15.355 -44.773 1.00 92.06 99 ARG A CA 1
ATOM 789 C C . ARG A 1 99 ? 23.722 -15.574 -44.598 1.00 92.06 99 ARG A C 1
ATOM 791 O O . ARG A 1 99 ? 24.505 -15.124 -45.429 1.00 92.06 99 ARG A O 1
ATOM 798 N N . ALA A 1 100 ? 24.130 -16.306 -43.560 1.00 91.19 100 ALA A N 1
ATOM 799 C CA . ALA A 1 100 ? 25.535 -16.637 -43.332 1.00 91.19 100 ALA A CA 1
ATOM 800 C C . ALA A 1 100 ? 26.125 -17.481 -44.477 1.00 91.19 100 ALA A C 1
ATOM 802 O O . ALA A 1 100 ? 27.237 -17.213 -44.931 1.00 91.19 100 ALA A O 1
ATOM 803 N N . ARG A 1 101 ? 25.369 -18.463 -44.989 1.00 92.69 101 ARG A N 1
ATOM 804 C CA . ARG A 1 101 ? 25.779 -19.270 -46.151 1.00 92.69 101 ARG A CA 1
ATOM 805 C C . ARG A 1 101 ? 25.895 -18.434 -47.424 1.00 92.69 101 ARG A C 1
ATOM 807 O O . ARG A 1 101 ? 26.875 -18.582 -48.145 1.00 92.69 101 ARG A O 1
ATOM 814 N N . GLN A 1 102 ? 24.933 -17.550 -47.689 1.00 90.81 102 GLN A N 1
ATOM 815 C CA . GLN A 1 102 ? 24.983 -16.648 -48.846 1.00 90.81 102 GLN A CA 1
ATOM 816 C C . GLN A 1 102 ? 26.214 -15.742 -48.788 1.00 90.81 102 GLN A C 1
ATOM 818 O O . GLN A 1 102 ? 26.979 -15.690 -49.746 1.00 90.81 102 GLN A O 1
ATOM 823 N N . LEU A 1 103 ? 26.475 -15.133 -47.629 1.00 90.50 103 LEU A N 1
ATOM 824 C CA . LEU A 1 103 ? 27.649 -14.289 -47.424 1.00 90.50 103 LEU A CA 1
ATOM 825 C C . LEU A 1 103 ? 28.965 -15.055 -47.650 1.00 90.50 103 LEU A C 1
ATOM 827 O O . LEU A 1 103 ? 29.914 -14.506 -48.208 1.00 90.50 103 LEU A O 1
ATOM 831 N N . ALA A 1 104 ? 29.029 -16.325 -47.239 1.00 89.06 104 ALA A N 1
ATOM 832 C CA . ALA A 1 104 ? 30.193 -17.174 -47.477 1.00 89.06 104 ALA A CA 1
ATOM 833 C C . ALA A 1 104 ? 30.421 -17.442 -48.977 1.00 89.06 104 ALA A C 1
ATOM 835 O O . ALA A 1 104 ? 31.550 -17.310 -49.450 1.00 89.06 104 ALA A O 1
ATOM 836 N N . ILE A 1 105 ? 29.356 -17.743 -49.727 1.00 88.88 105 ILE A N 1
ATOM 837 C CA . ILE A 1 105 ? 29.412 -17.968 -51.182 1.00 88.88 105 ILE A CA 1
ATOM 838 C C . ILE A 1 105 ? 29.832 -16.690 -51.916 1.00 88.88 105 ILE A C 1
ATOM 840 O O . ILE A 1 105 ? 30.696 -16.730 -52.792 1.00 88.88 105 ILE A O 1
ATOM 844 N N . ASP A 1 106 ? 29.256 -15.545 -51.552 1.00 85.06 106 ASP A N 1
ATOM 845 C CA . ASP A 1 106 ? 29.585 -14.261 -52.175 1.00 85.06 106 ASP A CA 1
ATOM 846 C C . ASP A 1 106 ? 31.041 -13.864 -51.905 1.00 85.06 106 ASP A C 1
ATOM 848 O O . ASP A 1 106 ? 31.742 -13.399 -52.808 1.00 85.06 106 ASP A O 1
ATOM 852 N N . ARG A 1 107 ? 31.542 -14.133 -50.692 1.00 82.25 107 ARG A N 1
ATOM 853 C CA . ARG A 1 107 ? 32.955 -13.941 -50.345 1.00 82.25 107 ARG A CA 1
ATOM 854 C C . ARG A 1 107 ? 33.875 -14.814 -51.196 1.00 82.25 107 ARG A C 1
ATOM 856 O O . ARG A 1 107 ? 34.901 -14.328 -51.672 1.00 82.25 107 ARG A O 1
ATOM 863 N N . GLU A 1 108 ? 33.534 -16.083 -51.391 1.00 81.44 108 GLU A N 1
ATOM 864 C CA . GLU A 1 108 ? 34.325 -17.007 -52.208 1.00 81.44 108 GLU A CA 1
ATOM 865 C C . GLU A 1 108 ? 34.351 -16.575 -53.682 1.00 81.44 108 GLU A C 1
ATOM 867 O O . GLU A 1 108 ? 35.424 -16.480 -54.282 1.00 81.44 108 GLU A O 1
ATOM 872 N N . ARG A 1 109 ? 33.194 -16.191 -54.238 1.00 79.69 109 ARG A N 1
ATOM 873 C CA . ARG A 1 109 ? 33.083 -15.629 -55.595 1.00 79.69 109 ARG A CA 1
ATOM 874 C C . ARG A 1 109 ? 33.942 -14.379 -55.763 1.00 79.69 109 ARG A C 1
ATOM 876 O O . ARG A 1 109 ? 34.700 -14.279 -56.727 1.00 79.69 109 ARG A O 1
ATOM 883 N N . HIS A 1 110 ? 33.885 -13.459 -54.802 1.00 74.00 110 HIS A N 1
ATOM 884 C CA . HIS A 1 110 ? 34.694 -12.243 -54.819 1.00 74.00 110 HIS A CA 1
ATOM 885 C C . HIS A 1 110 ? 36.202 -12.558 -54.818 1.00 74.00 110 HIS A C 1
ATOM 887 O O . HIS A 1 110 ? 36.961 -11.994 -55.608 1.00 74.00 110 HIS A O 1
ATOM 893 N N . LEU A 1 111 ? 36.650 -13.516 -54.001 1.00 69.62 111 LEU A N 1
ATOM 894 C CA . LEU A 1 111 ? 38.058 -13.933 -53.947 1.00 69.62 111 LEU A CA 1
ATOM 895 C C . LEU A 1 111 ? 38.557 -14.569 -55.253 1.00 69.62 111 LEU A C 1
ATOM 897 O O . LEU A 1 111 ? 39.708 -14.346 -55.631 1.00 69.62 111 LEU A O 1
ATOM 901 N N . VAL A 1 112 ? 37.711 -15.320 -55.963 1.00 69.06 112 VAL A N 1
ATOM 902 C CA . VAL A 1 112 ? 38.045 -15.884 -57.284 1.00 69.06 112 VAL A CA 1
ATOM 903 C C . VAL A 1 112 ? 38.196 -14.773 -58.328 1.00 69.06 112 VAL A C 1
ATOM 905 O O . VAL A 1 112 ? 39.180 -14.762 -59.067 1.00 69.06 112 VAL A O 1
ATOM 908 N N . THR A 1 113 ? 37.299 -13.779 -58.336 1.00 64.50 113 THR A N 1
ATOM 909 C CA . THR A 1 113 ? 37.378 -12.639 -59.276 1.00 64.50 113 THR A CA 1
ATOM 910 C C . 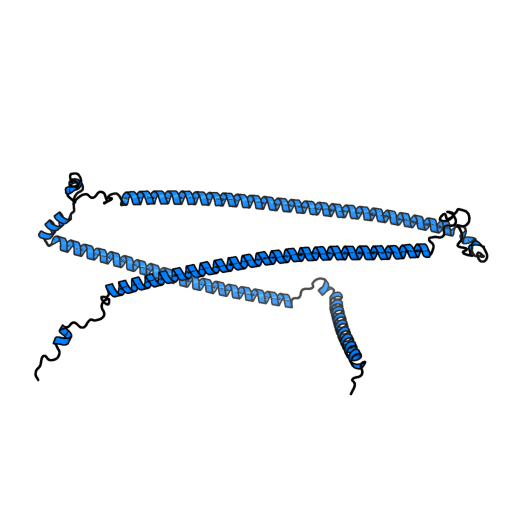THR A 1 113 ? 38.584 -11.722 -59.049 1.00 64.50 113 THR A C 1
ATOM 912 O O . THR A 1 113 ? 39.046 -11.070 -59.983 1.00 64.50 113 THR A O 1
ATOM 915 N N . LEU A 1 114 ? 39.128 -11.679 -57.830 1.00 60.16 114 LEU A N 1
ATOM 916 C CA . LEU A 1 114 ? 40.339 -10.919 -57.504 1.00 60.16 114 LEU A CA 1
ATOM 917 C C . LEU A 1 114 ? 41.635 -11.611 -57.961 1.00 60.16 114 LEU A C 1
ATOM 919 O O . LEU A 1 114 ? 42.661 -10.947 -58.088 1.00 60.16 114 LEU A O 1
ATOM 923 N N . ARG A 1 115 ? 41.623 -12.932 -58.193 1.00 58.62 115 ARG A N 1
ATOM 924 C CA . ARG A 1 115 ? 42.817 -13.702 -58.598 1.00 58.62 115 ARG A CA 1
ATOM 925 C C . ARG A 1 115 ? 43.061 -13.730 -60.113 1.00 58.62 115 ARG A C 1
ATOM 927 O O . ARG A 1 115 ? 44.160 -14.104 -60.509 1.00 58.62 115 ARG A O 1
ATOM 934 N N . ALA A 1 116 ? 42.075 -13.356 -60.931 1.00 61.41 116 ALA A N 1
ATOM 935 C CA . ALA A 1 116 ? 42.107 -13.519 -62.389 1.00 61.41 116 ALA A CA 1
ATOM 936 C C . ALA A 1 116 ? 42.719 -12.337 -63.175 1.00 61.41 116 ALA A C 1
ATOM 938 O O . ALA A 1 116 ? 43.109 -12.538 -64.318 1.00 61.41 116 ALA A O 1
ATOM 939 N N . ASP A 1 117 ? 42.853 -11.147 -62.576 1.00 58.09 117 ASP A N 1
ATOM 940 C CA . ASP A 1 117 ? 43.371 -9.943 -63.252 1.00 58.09 117 ASP A CA 1
ATOM 941 C C . ASP A 1 117 ? 44.685 -9.440 -62.615 1.00 58.09 117 ASP A C 1
ATOM 943 O O . ASP A 1 117 ? 44.689 -9.055 -61.439 1.00 58.09 117 ASP A O 1
ATOM 947 N N . PRO A 1 118 ? 45.804 -9.373 -63.361 1.00 57.53 118 PRO A N 1
ATOM 948 C CA . PRO A 1 118 ? 47.070 -8.834 -62.857 1.00 57.53 118 PRO A CA 1
ATOM 949 C C . PRO A 1 118 ? 47.025 -7.311 -62.631 1.00 57.53 118 PRO A C 1
ATOM 951 O O . PRO A 1 118 ? 47.598 -6.831 -61.652 1.00 57.53 118 PRO A O 1
ATOM 954 N N . ASP A 1 119 ? 46.256 -6.559 -63.426 1.00 61.94 119 ASP A N 1
ATOM 955 C CA . ASP A 1 119 ? 46.049 -5.114 -63.221 1.00 61.94 119 ASP A CA 1
ATOM 956 C C . ASP A 1 119 ? 45.260 -4.824 -61.938 1.00 61.94 119 ASP A C 1
ATOM 958 O O . ASP A 1 119 ? 45.512 -3.837 -61.242 1.00 61.94 119 ASP A O 1
ATOM 962 N N . ARG A 1 120 ? 44.365 -5.740 -61.540 1.00 58.50 120 ARG A N 1
ATOM 963 C CA . ARG A 1 120 ? 43.668 -5.662 -60.251 1.00 58.50 120 ARG A CA 1
ATOM 964 C C . ARG A 1 120 ? 44.575 -5.954 -59.065 1.00 58.50 120 ARG A C 1
ATOM 966 O O . ARG A 1 120 ? 44.249 -5.488 -57.983 1.00 58.50 120 ARG A O 1
ATOM 973 N N . ARG A 1 121 ? 45.704 -6.659 -59.217 1.00 56.19 121 ARG A N 1
ATOM 974 C CA . ARG A 1 121 ? 46.706 -6.795 -58.139 1.00 56.19 121 ARG A CA 1
ATOM 975 C C . ARG A 1 121 ? 47.448 -5.489 -57.888 1.00 56.19 121 ARG A C 1
ATOM 977 O O . ARG A 1 121 ? 47.619 -5.130 -56.730 1.00 56.19 121 ARG A O 1
ATOM 984 N N . ALA A 1 122 ? 47.832 -4.772 -58.943 1.00 59.72 122 ALA A N 1
ATOM 985 C CA . ALA A 1 122 ? 48.431 -3.444 -58.820 1.00 59.72 122 ALA A CA 1
ATOM 986 C C . ALA A 1 122 ? 47.418 -2.432 -58.260 1.00 59.72 122 ALA A C 1
ATOM 988 O O . ALA A 1 122 ? 47.746 -1.653 -57.367 1.00 59.72 122 ALA A O 1
ATOM 989 N N . LEU A 1 123 ? 46.158 -2.504 -58.705 1.00 61.72 123 LEU A N 1
ATOM 990 C CA . LEU A 1 123 ? 45.065 -1.725 -58.125 1.00 61.72 123 LEU A CA 1
ATOM 991 C C . LEU A 1 123 ? 44.780 -2.129 -56.670 1.00 61.72 123 LEU A C 1
ATOM 993 O O . LEU A 1 123 ? 44.494 -1.260 -55.860 1.00 61.72 123 LEU A O 1
ATOM 997 N N . ALA A 1 124 ? 44.894 -3.414 -56.320 1.00 61.78 124 ALA A N 1
ATOM 998 C CA . ALA A 1 124 ? 44.717 -3.919 -54.961 1.00 61.78 124 ALA A CA 1
ATOM 999 C C . ALA A 1 124 ? 45.865 -3.505 -54.040 1.00 61.78 124 ALA A C 1
ATOM 1001 O O . ALA A 1 124 ? 45.596 -3.186 -52.892 1.00 61.78 124 ALA A O 1
ATOM 1002 N N . GLU A 1 125 ? 47.112 -3.466 -54.522 1.00 61.03 125 GLU A N 1
ATOM 1003 C CA . GLU A 1 125 ? 48.243 -2.884 -53.789 1.00 61.03 125 GLU A CA 1
ATOM 1004 C C . GLU A 1 125 ? 48.059 -1.383 -53.583 1.00 61.03 125 GLU A C 1
ATOM 1006 O O . GLU A 1 125 ? 48.242 -0.900 -52.473 1.00 61.03 125 GLU A O 1
ATOM 1011 N N . ARG A 1 126 ? 47.596 -0.652 -54.603 1.00 61.56 126 ARG A N 1
ATOM 1012 C CA . ARG A 1 126 ? 47.265 0.777 -54.475 1.00 61.56 126 ARG A CA 1
ATOM 1013 C C . ARG A 1 126 ? 46.040 1.022 -53.585 1.00 61.56 126 ARG A C 1
ATOM 1015 O O . ARG A 1 126 ? 45.947 2.056 -52.935 1.00 61.56 126 ARG A O 1
ATOM 1022 N N . ALA A 1 127 ? 45.122 0.059 -53.527 1.00 61.78 127 ALA A N 1
ATOM 1023 C CA . ALA A 1 127 ? 43.953 0.049 -52.653 1.00 61.78 127 ALA A CA 1
ATOM 1024 C C . ALA A 1 127 ? 44.239 -0.523 -51.255 1.00 61.78 127 ALA A C 1
ATOM 1026 O O . ALA A 1 127 ? 43.335 -0.508 -50.420 1.00 61.78 127 ALA A O 1
ATOM 1027 N N . ARG A 1 128 ? 45.472 -0.976 -50.952 1.00 64.44 128 ARG A N 1
ATOM 1028 C CA . ARG A 1 128 ? 45.868 -1.347 -49.575 1.00 64.44 128 ARG A CA 1
ATOM 1029 C C . ARG A 1 128 ? 45.813 -0.159 -48.613 1.00 64.44 128 ARG A C 1
ATOM 1031 O O . ARG A 1 128 ? 45.875 -0.366 -47.405 1.00 64.44 128 ARG A O 1
ATOM 1038 N N . GLY A 1 129 ? 45.612 1.049 -49.138 1.00 65.06 129 GLY A N 1
ATOM 1039 C CA . GLY A 1 129 ? 45.478 2.262 -48.355 1.00 65.06 129 GLY A CA 1
ATOM 1040 C C . GLY A 1 129 ? 46.833 2.784 -47.900 1.00 65.06 129 GLY A C 1
ATOM 1041 O O . GLY A 1 129 ? 47.881 2.214 -48.188 1.00 65.06 129 GLY A O 1
ATOM 1042 N N . ILE A 1 130 ? 46.790 3.916 -47.212 1.00 68.69 130 ILE A N 1
ATOM 1043 C CA . ILE A 1 130 ? 47.971 4.596 -46.688 1.00 68.69 130 ILE A CA 1
ATOM 1044 C C . ILE A 1 130 ? 48.410 3.875 -45.413 1.00 68.69 130 ILE A C 1
ATOM 1046 O O . ILE A 1 130 ? 47.605 3.745 -44.482 1.00 68.69 130 ILE A O 1
ATOM 1050 N N . SER A 1 131 ? 49.662 3.415 -45.365 1.00 70.81 131 SER A N 1
ATOM 1051 C CA . SER A 1 131 ? 50.189 2.709 -44.196 1.00 70.81 131 SER A CA 1
ATOM 1052 C C . SER A 1 131 ? 50.395 3.667 -43.006 1.00 70.81 131 SER A C 1
ATOM 1054 O O . SER A 1 131 ? 50.531 4.880 -43.196 1.00 70.81 131 SER A O 1
ATOM 1056 N N . PRO A 1 132 ? 50.423 3.171 -41.755 1.00 70.38 132 PRO A N 1
ATOM 1057 C CA . PRO A 1 132 ? 50.740 4.000 -40.588 1.00 70.38 132 PRO A CA 1
ATOM 1058 C C . PRO A 1 132 ? 52.115 4.684 -40.680 1.00 70.38 132 PRO A C 1
ATOM 1060 O O . PRO A 1 132 ? 52.282 5.796 -40.183 1.00 70.38 132 PRO A O 1
ATOM 1063 N N . GLU A 1 133 ? 53.076 4.045 -41.348 1.00 70.94 133 GLU A N 1
ATOM 1064 C CA . GLU A 1 133 ? 54.430 4.559 -41.583 1.00 70.94 133 GLU A CA 1
ATOM 1065 C C . GLU A 1 133 ? 54.419 5.749 -42.557 1.00 70.94 133 GLU A C 1
ATOM 1067 O O . GLU A 1 133 ? 55.074 6.758 -42.293 1.00 70.94 133 GLU A O 1
ATOM 1072 N N . ASP A 1 134 ? 53.590 5.692 -43.608 1.00 67.75 134 ASP A N 1
ATOM 1073 C CA . ASP A 1 134 ? 53.393 6.799 -44.559 1.00 67.75 134 ASP A CA 1
ATOM 1074 C C . ASP A 1 134 ? 52.751 8.031 -43.896 1.00 67.75 134 ASP A C 1
ATOM 1076 O O . ASP A 1 134 ? 53.031 9.167 -44.280 1.00 67.75 134 ASP A O 1
ATOM 1080 N N . ARG A 1 135 ? 51.906 7.828 -42.870 1.00 71.38 135 ARG A N 1
ATOM 1081 C CA . ARG A 1 135 ? 51.291 8.921 -42.091 1.00 71.38 135 ARG A CA 1
ATOM 1082 C C . ARG A 1 135 ? 52.283 9.597 -41.142 1.00 71.38 135 ARG A C 1
ATOM 1084 O O . ARG A 1 135 ? 52.133 10.781 -40.861 1.00 71.38 135 ARG A O 1
ATOM 1091 N N . MET A 1 136 ? 53.296 8.875 -40.659 1.00 72.44 136 MET A N 1
ATOM 1092 C CA . MET A 1 136 ? 54.218 9.356 -39.620 1.00 72.44 136 MET A CA 1
ATOM 1093 C C . MET A 1 136 ? 55.183 10.453 -40.116 1.00 72.44 136 MET A C 1
ATOM 1095 O O . MET A 1 136 ? 55.723 11.202 -39.305 1.00 72.44 136 MET A O 1
ATOM 1099 N N . GLY A 1 137 ? 55.379 10.575 -41.436 1.00 70.94 137 GLY A N 1
ATOM 1100 C CA . GLY A 1 137 ? 56.185 11.627 -42.078 1.00 70.94 137 GLY A CA 1
ATOM 1101 C C . GLY A 1 137 ? 55.377 12.661 -42.875 1.00 70.94 137 GLY A C 1
ATOM 1102 O O . GLY A 1 137 ? 55.959 13.549 -43.500 1.00 70.94 137 GLY A O 1
ATOM 1103 N N . ALA A 1 138 ? 54.049 12.547 -42.889 1.00 73.56 138 ALA A N 1
ATOM 1104 C CA . ALA A 1 138 ? 53.177 13.374 -43.709 1.00 73.56 138 ALA A CA 1
ATOM 1105 C C . ALA A 1 138 ? 52.826 14.692 -42.995 1.00 73.56 138 ALA A C 1
ATOM 1107 O O . ALA A 1 138 ? 52.181 14.702 -41.951 1.00 73.56 138 ALA A O 1
ATOM 1108 N N . GLY A 1 139 ? 53.242 15.825 -43.570 1.00 78.19 139 GLY A N 1
ATOM 1109 C CA . GLY A 1 139 ? 52.864 17.157 -43.084 1.00 78.19 139 GLY A CA 1
ATOM 1110 C C . GLY A 1 139 ? 51.423 17.548 -43.456 1.00 78.19 139 GLY A C 1
ATOM 1111 O O . GLY A 1 139 ? 50.794 16.879 -44.280 1.00 78.19 139 GLY A O 1
ATOM 1112 N N . PRO A 1 140 ? 50.900 18.672 -42.936 1.00 77.50 140 PRO A N 1
ATOM 1113 C CA . PRO A 1 140 ? 49.514 19.105 -43.168 1.00 77.50 140 PRO A CA 1
ATOM 1114 C C . PRO A 1 140 ? 49.188 19.402 -44.645 1.00 77.50 140 PRO A C 1
ATOM 1116 O O . PRO A 1 140 ? 48.031 19.346 -45.048 1.00 77.50 140 PRO A O 1
ATOM 1119 N N . SER A 1 141 ? 50.194 19.670 -45.484 1.00 79.81 141 SER A N 1
ATOM 1120 C CA . SER A 1 141 ? 50.037 19.878 -46.932 1.00 79.81 141 SER A CA 1
ATOM 1121 C C . SER A 1 141 ? 49.862 18.588 -47.742 1.00 79.81 141 SER A C 1
ATOM 1123 O O . SER A 1 141 ? 49.527 18.655 -48.922 1.00 79.81 141 SER A O 1
ATOM 1125 N N . SER A 1 142 ? 50.089 17.418 -47.137 1.00 79.19 142 SER A N 1
ATOM 1126 C CA . SER A 1 142 ? 50.000 16.120 -47.819 1.00 79.19 142 SER A CA 1
ATOM 1127 C C . SER A 1 142 ? 48.564 15.691 -48.139 1.00 79.19 142 SER A C 1
ATOM 1129 O O . SER A 1 142 ? 48.366 14.867 -49.027 1.00 79.19 142 SER A O 1
ATOM 1131 N N . GLY A 1 143 ? 47.566 16.214 -47.414 1.00 77.94 143 GLY A N 1
ATOM 1132 C CA . GLY A 1 143 ? 46.172 15.762 -47.509 1.00 77.94 143 GLY A CA 1
ATOM 1133 C C . GLY A 1 143 ? 45.944 14.316 -47.041 1.00 77.94 143 GLY A C 1
ATOM 1134 O O . GLY A 1 143 ? 44.913 13.733 -47.361 1.00 77.94 143 GLY A O 1
ATOM 1135 N N . ILE A 1 144 ? 46.913 13.730 -46.326 1.00 78.62 144 ILE A N 1
ATOM 1136 C CA . ILE A 1 144 ? 46.909 12.330 -45.873 1.00 78.62 144 ILE A CA 1
ATOM 1137 C C . ILE A 1 144 ? 46.464 12.196 -44.408 1.00 78.62 144 ILE A C 1
ATOM 1139 O O . ILE A 1 144 ? 45.839 11.202 -44.043 1.00 78.62 144 ILE A O 1
ATOM 1143 N N . VAL A 1 145 ? 46.801 13.177 -43.566 1.00 77.69 145 VAL A N 1
ATOM 1144 C CA . VAL A 1 145 ? 46.485 13.191 -42.131 1.00 77.69 145 VAL A CA 1
ATOM 1145 C C . VAL A 1 145 ? 45.559 14.366 -41.841 1.00 77.69 145 VAL A C 1
ATOM 1147 O O . VAL A 1 145 ? 45.869 15.502 -42.200 1.00 77.69 145 VAL A O 1
ATOM 1150 N N . PHE A 1 146 ? 44.436 14.088 -41.181 1.00 81.19 146 PHE A N 1
ATOM 1151 C CA . PHE A 1 146 ? 43.466 15.091 -40.753 1.00 81.19 146 PHE A CA 1
ATOM 1152 C C . PHE A 1 146 ? 43.287 15.013 -39.237 1.00 81.19 146 PHE A C 1
ATOM 1154 O O . PHE A 1 146 ? 42.897 13.971 -38.720 1.00 81.19 146 PHE A O 1
ATOM 1161 N N . ASP A 1 147 ? 43.486 16.125 -38.526 1.00 78.62 147 ASP A N 1
ATOM 1162 C CA . ASP A 1 147 ? 43.354 16.166 -37.057 1.00 78.62 147 ASP A CA 1
ATOM 1163 C C . ASP A 1 147 ? 41.928 15.856 -36.558 1.00 78.62 147 ASP A C 1
ATOM 1165 O O . ASP A 1 147 ? 41.731 15.487 -35.402 1.00 78.62 147 ASP A O 1
ATOM 1169 N N . GLY A 1 148 ? 40.916 15.986 -37.423 1.00 83.19 148 GLY A N 1
ATOM 1170 C CA . GLY A 1 148 ? 39.533 15.599 -37.123 1.00 83.19 148 GLY A CA 1
ATOM 1171 C C . GLY A 1 148 ? 39.236 14.102 -37.291 1.00 83.19 148 GLY A C 1
ATOM 1172 O O . GLY A 1 148 ? 38.172 13.647 -36.869 1.00 83.19 148 GLY A O 1
ATOM 1173 N N . GLU A 1 149 ? 40.135 13.332 -37.912 1.00 80.38 149 GLU A N 1
ATOM 1174 C CA . GLU A 1 149 ? 39.990 11.885 -38.094 1.00 80.38 149 GLU A CA 1
ATOM 1175 C C . GLU A 1 149 ? 40.473 11.168 -36.826 1.00 80.38 149 GLU A C 1
ATOM 1177 O O . GLU A 1 149 ? 41.658 10.897 -36.633 1.00 80.38 149 GLU A O 1
ATOM 1182 N N . ASP A 1 150 ? 39.546 10.875 -35.917 1.00 83.00 150 ASP A N 1
ATOM 1183 C CA . ASP A 1 150 ? 39.889 10.192 -34.673 1.00 83.00 150 ASP A CA 1
ATOM 1184 C C . ASP A 1 150 ? 40.100 8.687 -34.879 1.00 83.00 150 ASP A C 1
ATOM 1186 O O . ASP A 1 150 ? 39.173 7.874 -34.806 1.00 83.00 150 ASP A O 1
ATOM 1190 N N . LEU A 1 151 ? 41.359 8.311 -35.077 1.00 81.69 151 LEU A N 1
ATOM 1191 C CA . LEU A 1 151 ? 41.779 6.922 -35.260 1.00 81.69 151 LEU A CA 1
ATOM 1192 C C . LEU A 1 151 ? 41.564 6.047 -34.012 1.00 81.69 151 LEU A C 1
ATOM 1194 O O . LEU A 1 151 ? 41.509 4.823 -34.123 1.00 81.69 151 LEU A O 1
ATOM 1198 N N . ARG A 1 152 ? 41.416 6.652 -32.826 1.00 86.81 152 ARG A N 1
ATOM 1199 C CA . ARG A 1 152 ? 41.175 5.958 -31.549 1.00 86.81 152 ARG A CA 1
ATOM 1200 C C . ARG A 1 152 ? 39.715 6.033 -31.111 1.00 86.81 152 ARG A C 1
ATOM 1202 O O . ARG A 1 152 ? 39.394 5.684 -29.973 1.00 86.81 152 ARG A O 1
ATOM 1209 N N . ALA A 1 153 ? 38.802 6.421 -32.003 1.00 89.69 153 ALA A N 1
ATOM 1210 C CA . ALA A 1 153 ? 37.380 6.515 -31.688 1.00 89.69 153 ALA A CA 1
ATOM 1211 C C . ALA A 1 153 ? 36.813 5.202 -31.121 1.00 89.69 153 ALA A C 1
ATOM 1213 O O . ALA A 1 153 ? 36.024 5.243 -30.178 1.00 89.69 153 ALA A O 1
ATOM 1214 N N . ALA A 1 154 ? 37.250 4.049 -31.642 1.00 91.50 154 ALA A N 1
ATOM 1215 C CA . ALA A 1 154 ? 36.832 2.734 -31.155 1.00 91.50 154 ALA A CA 1
ATOM 1216 C C . ALA A 1 154 ? 37.338 2.438 -29.731 1.00 91.50 154 ALA A C 1
ATOM 1218 O O . ALA A 1 154 ? 36.566 1.971 -28.895 1.00 91.50 154 ALA A O 1
ATOM 1219 N N . GLU A 1 155 ? 38.601 2.753 -29.430 1.00 93.12 155 GLU A N 1
ATOM 1220 C CA . GLU A 1 155 ? 39.180 2.592 -28.088 1.00 93.12 155 GLU A CA 1
ATOM 1221 C C . GLU A 1 155 ? 38.493 3.515 -27.077 1.00 93.12 155 GLU A C 1
ATOM 1223 O O . GLU A 1 155 ? 38.107 3.078 -25.992 1.00 93.12 155 GLU A O 1
ATOM 1228 N N . ARG A 1 156 ? 38.252 4.779 -27.454 1.00 93.56 156 ARG A N 1
ATOM 1229 C CA . ARG A 1 156 ? 37.504 5.728 -26.621 1.00 93.56 156 ARG A CA 1
ATOM 1230 C C . ARG A 1 156 ? 36.073 5.258 -26.383 1.00 93.56 156 ARG A C 1
ATOM 1232 O O . ARG A 1 156 ? 35.610 5.317 -25.248 1.00 93.56 156 ARG A O 1
ATOM 1239 N N . ALA A 1 157 ? 35.380 4.782 -27.416 1.00 95.12 157 ALA A N 1
ATOM 1240 C CA . ALA A 1 157 ? 34.025 4.255 -27.281 1.00 95.12 157 ALA A CA 1
ATOM 1241 C C . ALA A 1 157 ? 33.987 3.022 -26.363 1.00 95.12 157 ALA A C 1
ATOM 1243 O O . ALA A 1 157 ? 33.085 2.902 -25.536 1.00 95.12 157 ALA A O 1
ATOM 1244 N N . ALA A 1 158 ? 34.984 2.136 -26.453 1.00 96.06 158 ALA A N 1
ATOM 1245 C CA . ALA A 1 158 ? 35.113 0.986 -25.561 1.00 96.06 158 ALA A CA 1
ATOM 1246 C C . ALA A 1 158 ? 35.355 1.413 -24.105 1.00 96.06 158 ALA A C 1
ATOM 1248 O O . ALA A 1 158 ? 34.704 0.891 -23.198 1.00 96.06 158 ALA A O 1
ATOM 1249 N N . LEU A 1 159 ? 36.229 2.399 -23.879 1.00 96.94 159 LEU A N 1
ATOM 1250 C CA . LEU A 1 159 ? 36.498 2.948 -22.550 1.00 96.94 159 LEU A CA 1
ATOM 1251 C C . LEU A 1 159 ? 35.258 3.633 -21.956 1.00 96.94 159 LEU A C 1
ATOM 1253 O O . LEU A 1 159 ? 34.917 3.394 -20.802 1.00 96.94 159 LEU A O 1
ATOM 1257 N N . GLN A 1 160 ? 34.548 4.436 -22.750 1.00 96.12 160 GLN A N 1
ATOM 1258 C CA . GLN A 1 160 ? 33.292 5.070 -22.340 1.00 96.12 160 GLN A CA 1
ATOM 1259 C C . GLN A 1 160 ? 32.222 4.025 -22.016 1.00 96.12 160 GLN A C 1
ATOM 1261 O O . GLN A 1 160 ? 31.540 4.135 -21.002 1.00 96.12 160 GLN A O 1
ATOM 1266 N N . ALA A 1 161 ? 32.097 2.973 -22.828 1.00 96.56 161 ALA A N 1
ATOM 1267 C CA . ALA A 1 161 ? 31.172 1.880 -22.550 1.00 96.56 161 ALA A CA 1
ATOM 1268 C C . ALA A 1 161 ? 31.536 1.130 -21.259 1.00 96.56 161 ALA A C 1
ATOM 1270 O O . ALA A 1 161 ? 30.637 0.742 -20.516 1.00 96.56 161 ALA A O 1
ATOM 1271 N N . ALA A 1 162 ? 32.828 0.938 -20.974 1.00 97.00 162 ALA A N 1
ATOM 1272 C CA . ALA A 1 162 ? 33.286 0.340 -19.722 1.00 97.00 162 ALA A CA 1
ATOM 1273 C C . ALA A 1 162 ? 32.934 1.222 -18.512 1.00 97.00 162 ALA A C 1
ATOM 1275 O O . ALA A 1 162 ? 32.328 0.716 -17.571 1.00 97.00 162 ALA A O 1
ATOM 1276 N N . GLN A 1 163 ? 33.196 2.532 -18.585 1.00 97.56 163 GLN A N 1
ATOM 1277 C CA . GLN A 1 163 ? 32.823 3.492 -17.536 1.00 97.56 163 GLN A CA 1
ATOM 1278 C C . GLN A 1 163 ? 31.309 3.510 -17.294 1.00 97.56 163 GLN A C 1
ATOM 1280 O O . GLN A 1 163 ? 30.853 3.412 -16.161 1.00 97.56 163 GLN A O 1
ATOM 1285 N N . MET A 1 164 ? 30.504 3.544 -18.360 1.00 96.44 164 MET A N 1
ATOM 1286 C CA . MET A 1 164 ? 29.042 3.518 -18.240 1.00 96.44 164 MET A CA 1
ATOM 1287 C C . MET A 1 164 ? 28.529 2.222 -17.601 1.00 96.44 164 MET A C 1
ATOM 1289 O O . MET A 1 164 ? 27.544 2.249 -16.862 1.00 96.44 164 MET A O 1
ATOM 1293 N N . ARG A 1 165 ? 29.179 1.082 -17.870 1.00 97.25 165 ARG A N 1
ATOM 1294 C CA . ARG A 1 165 ? 28.845 -0.196 -17.221 1.00 97.25 165 ARG A CA 1
ATOM 1295 C C . ARG A 1 165 ? 29.202 -0.185 -15.741 1.00 97.25 165 ARG A C 1
ATOM 1297 O O . ARG A 1 165 ? 28.406 -0.668 -14.943 1.00 97.25 165 ARG A O 1
ATOM 1304 N N . GLU A 1 166 ? 30.366 0.350 -15.390 1.00 97.75 166 GLU A N 1
ATOM 1305 C CA . GLU A 1 166 ? 30.814 0.475 -14.003 1.00 97.75 166 GLU A CA 1
ATOM 1306 C C . GLU A 1 166 ? 29.874 1.384 -13.206 1.00 97.75 166 GLU A C 1
ATOM 1308 O O . GLU A 1 166 ? 29.298 0.935 -12.220 1.00 97.75 166 GLU A O 1
ATOM 1313 N N . TRP A 1 167 ? 29.574 2.585 -13.705 1.00 97.81 167 TRP A N 1
ATOM 1314 C CA . TRP A 1 167 ? 28.606 3.485 -13.069 1.00 97.81 167 TRP A CA 1
ATOM 1315 C C . TRP A 1 167 ? 27.208 2.879 -12.973 1.00 97.81 167 TRP A C 1
ATOM 1317 O O . TRP A 1 167 ? 26.533 3.019 -11.955 1.00 97.81 167 TRP A O 1
ATOM 1327 N N . GLY A 1 168 ? 26.757 2.182 -14.020 1.00 97.31 168 GLY A N 1
ATOM 1328 C CA . GLY A 1 168 ? 25.475 1.482 -13.995 1.00 97.31 168 GLY A CA 1
ATOM 1329 C C . GLY A 1 168 ? 25.431 0.400 -12.915 1.00 97.31 168 GLY A C 1
ATOM 1330 O O . GLY A 1 168 ? 24.410 0.239 -12.244 1.00 97.31 168 GLY A O 1
ATOM 1331 N N . ARG A 1 169 ? 26.545 -0.310 -12.714 1.00 97.44 169 ARG A N 1
ATOM 1332 C CA . ARG A 1 169 ? 26.692 -1.316 -11.663 1.00 97.44 169 ARG A CA 1
ATOM 1333 C C . ARG A 1 169 ? 26.698 -0.680 -10.275 1.00 97.44 169 ARG A C 1
ATOM 1335 O O . ARG A 1 169 ? 25.921 -1.117 -9.434 1.00 97.44 169 ARG A O 1
ATOM 1342 N N . GLU A 1 170 ? 27.501 0.357 -10.051 1.00 97.19 170 GLU A N 1
ATOM 1343 C CA . GLU A 1 170 ? 27.561 1.069 -8.767 1.00 97.19 170 GLU A CA 1
ATOM 1344 C C . GLU A 1 170 ? 26.194 1.644 -8.376 1.00 97.19 170 GLU A C 1
ATOM 1346 O O . GLU A 1 170 ? 25.732 1.441 -7.255 1.00 97.19 170 GLU A O 1
ATOM 1351 N N . GLN A 1 171 ? 25.485 2.277 -9.317 1.00 97.06 171 GLN A N 1
ATOM 1352 C CA . GLN A 1 171 ? 24.135 2.791 -9.066 1.00 97.06 171 GLN A CA 1
ATOM 1353 C C . GLN A 1 171 ? 23.130 1.676 -8.761 1.00 97.06 171 GLN A C 1
ATOM 1355 O O . GLN A 1 171 ? 22.239 1.861 -7.932 1.00 97.06 171 GLN A O 1
ATOM 1360 N N . ALA A 1 172 ? 23.230 0.527 -9.434 1.00 96.94 172 ALA A N 1
ATOM 1361 C CA . ALA A 1 172 ? 22.362 -0.613 -9.156 1.00 96.94 172 ALA A CA 1
ATOM 1362 C C . ALA A 1 172 ? 22.637 -1.203 -7.764 1.00 96.94 172 ALA A C 1
ATOM 1364 O O . ALA A 1 172 ? 21.690 -1.492 -7.031 1.00 96.94 172 ALA A O 1
ATOM 1365 N N . GLU A 1 173 ? 23.909 -1.335 -7.383 1.00 97.69 173 GLU A N 1
ATOM 1366 C CA . GLU A 1 173 ? 24.326 -1.799 -6.057 1.00 97.69 173 GLU A CA 1
ATOM 1367 C C . GLU A 1 173 ? 23.879 -0.822 -4.956 1.00 97.69 173 GLU A C 1
ATOM 1369 O O . GLU A 1 173 ? 23.312 -1.253 -3.951 1.00 97.69 173 GLU A O 1
ATOM 1374 N N . GLU A 1 174 ? 24.025 0.491 -5.163 1.00 97.31 174 GLU A N 1
ATOM 1375 C CA . GLU A 1 174 ? 23.558 1.512 -4.218 1.00 97.31 174 GLU A CA 1
ATOM 1376 C C . GLU A 1 174 ? 22.032 1.486 -4.052 1.00 97.31 174 GLU A C 1
ATOM 1378 O O . GLU A 1 174 ? 21.532 1.502 -2.925 1.00 97.31 174 GLU A O 1
ATOM 1383 N N . ARG A 1 175 ? 21.275 1.392 -5.155 1.00 97.06 175 ARG A N 1
ATOM 1384 C CA . ARG A 1 175 ? 19.807 1.266 -5.103 1.00 97.06 175 ARG A CA 1
ATOM 1385 C C . ARG A 1 175 ? 19.379 -0.005 -4.381 1.00 97.06 175 ARG A C 1
ATOM 1387 O O . ARG A 1 175 ? 18.463 0.043 -3.566 1.00 97.06 175 ARG A O 1
ATOM 1394 N N . ALA A 1 176 ? 20.045 -1.127 -4.652 1.00 97.12 176 ALA A N 1
ATOM 1395 C CA . ALA A 1 176 ? 19.765 -2.385 -3.973 1.00 97.12 176 ALA A CA 1
ATOM 1396 C C . ALA A 1 176 ? 20.078 -2.304 -2.472 1.00 97.12 176 ALA A C 1
ATOM 1398 O O . ALA A 1 176 ? 19.329 -2.859 -1.671 1.00 97.12 176 ALA A O 1
ATOM 1399 N N . ARG A 1 177 ? 21.147 -1.598 -2.079 1.00 97.62 177 ARG A N 1
ATOM 1400 C CA . ARG A 1 177 ? 21.472 -1.358 -0.668 1.00 97.62 177 ARG A CA 1
ATOM 1401 C C . ARG A 1 177 ? 20.401 -0.508 0.013 1.00 97.62 177 ARG A C 1
ATOM 1403 O O . ARG A 1 177 ? 19.878 -0.937 1.034 1.00 97.62 177 ARG A O 1
ATOM 1410 N N . ARG A 1 178 ? 20.008 0.622 -0.587 1.00 96.38 178 ARG A N 1
ATOM 1411 C CA . ARG A 1 178 ? 18.941 1.486 -0.050 1.00 96.38 178 ARG A CA 1
ATOM 1412 C C . ARG A 1 178 ? 17.612 0.749 0.096 1.00 96.38 178 ARG A C 1
ATOM 1414 O O . ARG A 1 178 ? 16.971 0.868 1.126 1.00 96.38 178 ARG A O 1
ATOM 1421 N N . ALA A 1 179 ? 17.239 -0.070 -0.887 1.00 96.38 179 ALA A N 1
ATOM 1422 C CA . ALA A 1 179 ? 16.018 -0.871 -0.808 1.00 96.38 179 ALA A CA 1
ATOM 1423 C C . ALA A 1 179 ? 16.058 -1.908 0.332 1.00 96.38 179 ALA A C 1
ATOM 1425 O O . ALA A 1 179 ? 15.025 -2.226 0.915 1.00 96.38 179 ALA A O 1
ATOM 1426 N N . ARG A 1 180 ? 17.239 -2.452 0.662 1.00 96.88 180 ARG A N 1
ATOM 1427 C CA . ARG A 1 180 ? 17.403 -3.338 1.827 1.00 96.88 180 ARG A CA 1
ATOM 1428 C C . ARG A 1 180 ? 17.296 -2.567 3.137 1.00 96.88 180 ARG A C 1
ATOM 1430 O O . ARG A 1 180 ? 16.610 -3.037 4.032 1.00 96.88 180 ARG A O 1
ATOM 1437 N N . GLU A 1 181 ? 17.939 -1.404 3.226 1.00 96.88 181 GLU A N 1
ATOM 1438 C CA . GLU A 1 181 ? 17.862 -0.519 4.396 1.00 96.88 181 GLU A CA 1
ATOM 1439 C C . GLU A 1 181 ? 16.407 -0.098 4.671 1.00 96.88 181 GLU A C 1
ATOM 1441 O O . GLU A 1 181 ? 15.925 -0.276 5.784 1.00 96.88 181 GLU A O 1
ATOM 1446 N N . GLU A 1 182 ? 15.675 0.340 3.643 1.00 96.25 182 GLU A N 1
ATOM 1447 C CA . GLU A 1 182 ? 14.254 0.707 3.738 1.00 96.25 182 GLU A CA 1
ATOM 1448 C C . GLU A 1 182 ? 13.389 -0.470 4.206 1.00 96.25 182 GLU A C 1
ATOM 1450 O O . GLU A 1 182 ? 12.566 -0.328 5.109 1.00 96.25 182 GLU A O 1
ATOM 1455 N N . LYS A 1 183 ? 13.626 -1.667 3.656 1.00 96.44 183 LYS A N 1
ATOM 1456 C CA . LYS A 1 183 ? 12.907 -2.872 4.073 1.00 96.44 183 LYS A CA 1
ATOM 1457 C C . LYS A 1 183 ? 13.198 -3.243 5.532 1.00 96.44 183 LYS A C 1
ATOM 1459 O O . LYS A 1 183 ? 12.286 -3.620 6.262 1.00 96.44 183 LYS A O 1
ATOM 1464 N N . GLU A 1 184 ? 14.450 -3.144 5.973 1.00 97.12 184 GLU A N 1
ATOM 1465 C CA . GLU A 1 184 ? 14.807 -3.389 7.374 1.00 97.12 184 GLU A CA 1
ATOM 1466 C C . GLU A 1 184 ? 14.160 -2.365 8.316 1.00 97.12 184 GLU A C 1
ATOM 1468 O O . GLU A 1 184 ? 13.740 -2.723 9.418 1.00 97.12 184 GLU A O 1
ATOM 1473 N N . GLU A 1 185 ? 14.068 -1.098 7.911 1.00 96.44 185 GLU A N 1
ATOM 1474 C CA . GLU A 1 185 ? 13.367 -0.060 8.672 1.00 96.44 185 GLU A CA 1
ATOM 1475 C C . GLU A 1 185 ? 11.864 -0.335 8.759 1.00 96.44 185 GLU A C 1
ATOM 1477 O O . GLU A 1 185 ? 11.292 -0.244 9.849 1.00 96.44 185 GLU A O 1
ATOM 1482 N N . GLU A 1 186 ? 11.239 -0.750 7.657 1.00 96.25 186 GLU A N 1
ATOM 1483 C CA . GLU A 1 186 ? 9.830 -1.144 7.622 1.00 96.25 186 GLU A CA 1
ATOM 1484 C C . GLU A 1 186 ? 9.561 -2.353 8.533 1.00 96.25 186 GLU A C 1
ATOM 1486 O O . GLU A 1 186 ? 8.629 -2.330 9.339 1.00 96.25 186 GLU A O 1
ATOM 1491 N N . GLU A 1 187 ? 10.418 -3.378 8.493 1.00 96.75 187 GLU A N 1
ATOM 1492 C CA . GLU A 1 187 ? 10.324 -4.551 9.371 1.00 96.75 187 GLU A CA 1
ATOM 1493 C C . GLU A 1 187 ? 10.480 -4.166 10.856 1.00 96.75 187 GLU A C 1
ATOM 1495 O O . GLU A 1 187 ? 9.725 -4.644 11.713 1.00 96.75 187 GLU A O 1
ATOM 1500 N N . ARG A 1 188 ? 11.411 -3.257 11.184 1.0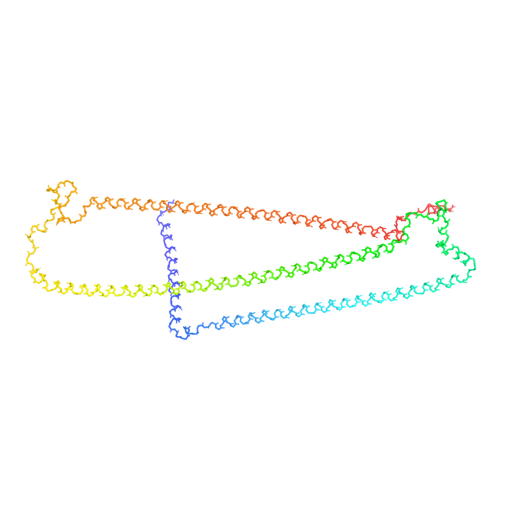0 97.00 188 ARG A N 1
ATOM 1501 C CA . ARG A 1 188 ? 11.582 -2.732 12.553 1.00 97.00 188 ARG A CA 1
ATOM 1502 C C . ARG A 1 188 ? 10.362 -1.939 13.008 1.00 97.00 188 ARG A C 1
ATOM 1504 O O . ARG A 1 188 ? 9.919 -2.111 14.146 1.00 97.00 188 ARG A O 1
ATOM 1511 N N . PHE A 1 189 ? 9.810 -1.094 12.140 1.00 96.62 189 PHE A N 1
ATOM 1512 C CA . PHE A 1 189 ? 8.613 -0.314 12.438 1.00 96.62 189 PHE A CA 1
ATOM 1513 C C . PHE A 1 189 ? 7.389 -1.215 12.637 1.00 96.62 189 PHE A C 1
ATOM 1515 O O . PHE A 1 189 ? 6.657 -1.050 13.614 1.00 96.62 189 PHE A O 1
ATOM 1522 N N . ALA A 1 190 ? 7.206 -2.224 11.784 1.00 96.19 190 ALA A N 1
ATOM 1523 C CA . ALA A 1 190 ? 6.140 -3.210 11.923 1.00 96.19 190 ALA A CA 1
ATOM 1524 C C . ALA A 1 190 ? 6.250 -3.976 13.252 1.00 96.19 190 ALA A C 1
ATOM 1526 O O . ALA A 1 190 ? 5.265 -4.097 13.983 1.00 9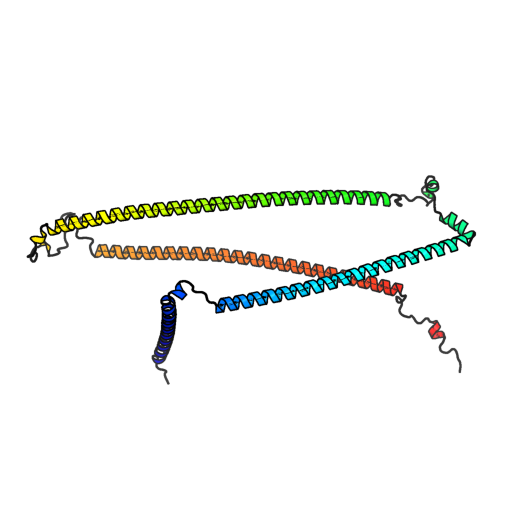6.19 190 ALA A O 1
ATOM 1527 N N . ALA A 1 191 ? 7.455 -4.426 13.619 1.00 97.00 191 ALA A N 1
ATOM 1528 C CA . ALA A 1 191 ? 7.697 -5.092 14.897 1.00 97.00 191 ALA A CA 1
ATOM 1529 C C . ALA A 1 191 ? 7.425 -4.174 16.102 1.00 97.00 191 ALA A C 1
ATOM 1531 O O . ALA A 1 191 ? 6.861 -4.615 17.107 1.00 97.00 191 ALA A O 1
ATOM 1532 N N . PHE A 1 192 ? 7.798 -2.894 16.013 1.00 97.19 192 PHE A N 1
ATOM 1533 C CA . PHE A 1 192 ? 7.491 -1.900 17.041 1.00 97.19 192 PHE A CA 1
ATOM 1534 C C . PHE A 1 192 ? 5.979 -1.672 17.182 1.00 97.19 192 PHE A C 1
ATOM 1536 O O . PHE A 1 192 ? 5.459 -1.718 18.295 1.00 97.19 192 PHE A O 1
ATOM 1543 N N . SER A 1 193 ? 5.272 -1.494 16.064 1.00 96.75 193 SER A N 1
ATOM 1544 C CA . SER A 1 193 ? 3.820 -1.294 16.024 1.00 96.75 193 SER A CA 1
ATOM 1545 C C . SER A 1 193 ? 3.066 -2.480 16.632 1.00 96.75 193 SER A C 1
ATOM 1547 O O . SER A 1 193 ? 2.195 -2.297 17.484 1.00 96.75 193 SER A O 1
ATOM 1549 N N . MET A 1 194 ? 3.473 -3.707 16.290 1.00 96.38 194 MET A N 1
ATOM 1550 C CA . MET A 1 194 ? 2.933 -4.936 16.883 1.00 96.38 194 MET A CA 1
ATOM 1551 C C . MET A 1 194 ? 3.097 -4.946 18.407 1.00 96.38 194 MET A C 1
ATOM 1553 O O . MET A 1 194 ? 2.120 -5.130 19.130 1.00 96.38 194 MET A O 1
ATOM 1557 N N . ARG A 1 195 ? 4.308 -4.667 18.912 1.00 97.19 195 ARG A N 1
ATOM 1558 C CA . ARG A 1 195 ? 4.572 -4.608 20.361 1.00 97.19 195 ARG A CA 1
ATOM 1559 C C . ARG A 1 195 ? 3.763 -3.515 21.058 1.00 97.19 195 ARG A C 1
ATOM 1561 O O . ARG A 1 195 ? 3.258 -3.737 22.155 1.00 97.19 195 ARG A O 1
ATOM 1568 N N . ALA A 1 196 ? 3.625 -2.346 20.434 1.00 96.75 196 ALA A N 1
ATOM 1569 C CA . ALA A 1 196 ? 2.811 -1.258 20.966 1.00 96.75 196 ALA A CA 1
ATOM 1570 C C . ALA A 1 196 ? 1.327 -1.653 21.043 1.00 96.75 196 ALA A C 1
ATOM 1572 O O . ALA A 1 196 ? 0.676 -1.401 22.057 1.00 96.75 196 ALA A O 1
ATOM 1573 N N . SER A 1 197 ? 0.807 -2.332 20.016 1.00 96.88 197 SER A N 1
ATOM 1574 C CA . SER A 1 197 ? -0.564 -2.851 20.002 1.00 96.88 197 SER A CA 1
ATOM 1575 C C . SER A 1 197 ? -0.788 -3.933 21.062 1.00 96.88 197 SER A C 1
ATOM 1577 O O . SER A 1 197 ? -1.833 -3.949 21.715 1.00 96.88 197 SER A O 1
ATOM 1579 N N . GLU A 1 198 ? 0.173 -4.837 21.255 1.00 96.81 198 GLU A N 1
ATOM 1580 C CA . GLU A 1 198 ? 0.116 -5.860 22.305 1.00 96.81 198 GLU A CA 1
ATOM 1581 C C . GLU A 1 198 ? 0.094 -5.226 23.700 1.00 96.81 198 GLU A C 1
ATOM 1583 O O . GLU A 1 198 ? -0.761 -5.581 24.515 1.00 96.81 198 GLU A O 1
ATOM 1588 N N . ALA A 1 199 ? 0.962 -4.239 23.946 1.00 97.12 199 ALA A N 1
ATOM 1589 C CA . ALA A 1 199 ? 1.001 -3.493 25.201 1.00 97.12 199 ALA A CA 1
ATOM 1590 C C . ALA A 1 199 ? -0.303 -2.715 25.453 1.00 97.12 199 ALA A C 1
ATOM 1592 O O . ALA A 1 199 ? -0.850 -2.744 26.556 1.00 97.12 199 ALA A O 1
ATOM 1593 N N . ALA A 1 200 ? -0.858 -2.062 24.428 1.00 96.12 200 ALA A N 1
ATOM 1594 C CA . ALA A 1 200 ? -2.153 -1.392 24.535 1.00 96.12 200 ALA A CA 1
ATOM 1595 C C . ALA A 1 200 ? -3.267 -2.386 24.911 1.00 96.12 200 ALA A C 1
ATOM 1597 O O . ALA A 1 200 ? -4.035 -2.137 25.841 1.00 96.12 200 ALA A O 1
ATOM 1598 N N . SER A 1 201 ? -3.300 -3.556 24.264 1.00 96.69 201 SER A N 1
ATOM 1599 C CA . SER A 1 201 ? -4.279 -4.603 24.573 1.00 96.69 201 SER A CA 1
ATOM 1600 C C . SER A 1 201 ? -4.128 -5.152 25.997 1.00 96.69 201 SER A C 1
ATOM 1602 O O . SER A 1 201 ? -5.137 -5.417 26.659 1.00 96.69 201 SER A O 1
ATOM 1604 N N . SER A 1 202 ? -2.900 -5.322 26.503 1.00 97.12 202 SER A N 1
ATOM 1605 C CA . SER A 1 202 ? -2.694 -5.747 27.893 1.00 97.12 202 SER A CA 1
ATOM 1606 C C . SER A 1 202 ? -3.193 -4.695 28.880 1.00 97.12 202 SER A C 1
ATOM 1608 O O . SER A 1 202 ? -3.934 -5.046 29.799 1.00 97.12 202 SER A O 1
ATOM 1610 N N . TYR A 1 203 ? -2.897 -3.413 28.646 1.00 97.44 203 TYR A N 1
ATOM 1611 C CA . TYR A 1 203 ? -3.384 -2.332 29.506 1.00 97.44 203 TYR A CA 1
ATOM 1612 C C . TYR A 1 203 ? -4.911 -2.220 29.501 1.00 97.44 203 TYR A C 1
ATOM 1614 O O . TYR A 1 203 ? -5.519 -2.021 30.553 1.00 97.44 203 TYR A O 1
ATOM 1622 N N . GLU A 1 204 ? -5.563 -2.408 28.353 1.00 96.94 204 GLU A N 1
ATOM 1623 C CA . GLU A 1 204 ? -7.026 -2.428 28.283 1.00 96.94 204 GLU A CA 1
ATOM 1624 C C . GLU A 1 204 ? -7.634 -3.585 29.081 1.00 96.94 204 GLU A C 1
ATOM 1626 O O . GLU A 1 204 ? -8.623 -3.391 29.799 1.00 96.94 204 GLU A O 1
ATOM 1631 N N . LYS A 1 205 ? -7.038 -4.783 28.992 1.00 97.06 205 LYS A N 1
ATOM 1632 C CA . LYS A 1 205 ? -7.473 -5.959 29.761 1.00 97.06 205 LYS A CA 1
ATOM 1633 C C . LYS A 1 205 ? -7.309 -5.728 31.259 1.00 97.06 205 LYS A C 1
ATOM 1635 O O . LYS A 1 205 ? -8.251 -5.978 32.011 1.00 97.06 205 LYS A O 1
ATOM 1640 N N . GLU A 1 206 ? -6.163 -5.211 31.691 1.00 97.06 206 GLU A N 1
ATOM 1641 C CA . GLU A 1 206 ? -5.904 -4.875 33.094 1.00 97.06 206 GLU A CA 1
ATOM 1642 C C . GLU A 1 206 ? -6.881 -3.809 33.604 1.00 97.06 206 GLU A C 1
ATOM 1644 O O . GLU A 1 206 ? -7.520 -3.996 34.642 1.00 97.06 206 GLU A O 1
ATOM 1649 N N . ALA A 1 207 ? -7.103 -2.739 32.837 1.00 96.94 207 ALA A N 1
ATOM 1650 C CA . ALA A 1 207 ? -8.066 -1.698 33.181 1.00 96.94 207 ALA A CA 1
ATOM 1651 C C . ALA A 1 207 ? -9.504 -2.239 33.259 1.00 96.94 207 ALA A C 1
ATOM 1653 O O . ALA A 1 207 ? -10.270 -1.863 34.151 1.00 96.94 207 ALA A O 1
ATOM 1654 N N . ALA A 1 208 ? -9.894 -3.139 32.351 1.00 97.06 208 ALA A N 1
ATOM 1655 C CA . ALA A 1 208 ? -11.197 -3.796 32.386 1.00 97.06 208 ALA A CA 1
ATOM 1656 C C . ALA A 1 208 ? -11.355 -4.701 33.617 1.00 97.06 208 ALA A C 1
ATOM 1658 O O . ALA A 1 208 ? -12.408 -4.671 34.259 1.00 97.06 208 ALA A O 1
ATOM 1659 N N . MET A 1 209 ? -10.316 -5.455 33.981 1.00 97.44 209 MET A N 1
ATOM 1660 C CA . MET A 1 209 ? -10.305 -6.284 35.187 1.00 97.44 209 MET A CA 1
ATOM 1661 C C . MET A 1 209 ? -10.398 -5.433 36.455 1.00 97.44 209 MET A C 1
ATOM 1663 O O . MET A 1 209 ? -11.254 -5.705 37.294 1.00 97.44 209 MET A O 1
ATOM 1667 N N . ALA A 1 210 ? -9.629 -4.347 36.551 1.00 97.19 210 ALA A N 1
ATOM 1668 C CA . ALA A 1 210 ? -9.698 -3.414 37.674 1.00 97.19 210 ALA A CA 1
ATOM 1669 C C . ALA A 1 210 ? -11.083 -2.748 37.789 1.00 97.19 210 ALA A C 1
ATOM 1671 O O . ALA A 1 210 ? -11.630 -2.613 38.883 1.00 97.19 210 ALA A O 1
ATOM 1672 N N . ARG A 1 211 ? -11.707 -2.369 36.662 1.00 97.06 211 ARG A N 1
ATOM 1673 C CA . ARG A 1 211 ? -13.093 -1.862 36.650 1.00 97.06 211 ARG A CA 1
ATOM 1674 C C . ARG A 1 211 ? -14.088 -2.905 37.155 1.00 97.06 211 ARG A C 1
ATOM 1676 O O . ARG A 1 211 ? -14.962 -2.559 37.944 1.00 97.06 211 ARG A O 1
ATOM 1683 N N . ARG A 1 212 ? -13.953 -4.166 36.732 1.00 97.12 212 ARG A N 1
ATOM 1684 C CA . ARG A 1 212 ? -14.808 -5.267 37.203 1.00 97.12 212 ARG A CA 1
ATOM 1685 C C . ARG A 1 212 ? -14.637 -5.530 38.696 1.00 97.12 212 ARG A C 1
ATOM 1687 O O . ARG A 1 212 ? -15.640 -5.712 39.375 1.00 97.12 212 ARG A O 1
ATOM 1694 N N . GLN A 1 213 ? -13.404 -5.522 39.199 1.00 97.31 213 GLN A N 1
ATOM 1695 C CA . GLN A 1 213 ? -13.116 -5.699 40.625 1.00 97.31 213 GLN A CA 1
ATOM 1696 C C . GLN A 1 213 ? -13.748 -4.583 41.457 1.00 97.31 213 GLN A C 1
ATOM 1698 O O . GLN A 1 213 ? -14.555 -4.879 42.333 1.00 97.31 213 GLN A O 1
ATOM 1703 N N . ARG A 1 214 ? -13.517 -3.315 41.090 1.00 97.12 214 ARG A N 1
ATOM 1704 C CA . ARG A 1 214 ? -14.144 -2.169 41.770 1.00 97.12 214 ARG A CA 1
ATOM 1705 C C . ARG A 1 214 ? -15.669 -2.222 41.740 1.00 97.12 214 ARG A C 1
ATOM 1707 O O . ARG A 1 214 ? -16.316 -1.947 42.741 1.00 97.12 214 ARG A O 1
ATOM 1714 N N . ALA A 1 215 ? -16.259 -2.600 40.605 1.00 96.94 215 ALA A N 1
ATOM 1715 C CA . ALA A 1 215 ? -17.709 -2.753 40.502 1.00 96.94 215 ALA A CA 1
ATOM 1716 C C . ALA A 1 215 ? -18.239 -3.882 41.405 1.00 96.94 215 ALA A C 1
ATOM 1718 O O . ALA A 1 215 ? -19.313 -3.748 41.986 1.00 96.94 215 ALA A O 1
ATOM 1719 N N . ALA A 1 216 ? -17.494 -4.983 41.538 1.00 97.25 216 ALA A N 1
ATOM 1720 C CA . ALA A 1 216 ? -17.855 -6.085 42.423 1.00 97.25 216 ALA A CA 1
ATOM 1721 C C . ALA A 1 216 ? -17.730 -5.708 43.908 1.00 97.25 216 ALA A C 1
ATOM 1723 O O . ALA A 1 216 ? -18.593 -6.095 44.693 1.00 97.25 216 ALA A O 1
ATOM 1724 N N . GLU A 1 217 ? -16.700 -4.948 44.283 1.00 97.06 217 GLU A N 1
ATOM 1725 C CA . GLU A 1 217 ? -16.513 -4.407 45.637 1.00 97.06 217 GLU A CA 1
ATOM 1726 C C . GLU A 1 217 ? -17.652 -3.453 46.007 1.00 97.06 217 GLU A C 1
ATOM 1728 O O . GLU A 1 217 ? -18.373 -3.720 46.965 1.00 97.06 217 GLU A O 1
ATOM 1733 N N . LEU A 1 218 ? -17.933 -2.453 45.165 1.00 96.94 218 LEU A N 1
ATOM 1734 C CA . LEU A 1 218 ? -19.078 -1.549 45.337 1.00 96.94 218 LEU A CA 1
ATOM 1735 C C . LEU A 1 218 ? -20.409 -2.303 45.432 1.00 96.94 218 LEU A C 1
ATOM 1737 O O . LEU A 1 218 ? -21.283 -1.948 46.218 1.00 96.94 218 LEU A O 1
ATOM 1741 N N . ALA A 1 219 ? -20.595 -3.360 44.637 1.00 97.06 219 ALA A N 1
ATOM 1742 C CA . ALA A 1 219 ? -21.803 -4.176 44.707 1.00 97.06 219 ALA A CA 1
ATOM 1743 C C . ALA A 1 219 ? -21.919 -4.961 46.026 1.00 97.06 219 ALA A C 1
ATOM 1745 O O . ALA A 1 219 ? -23.039 -5.216 46.468 1.00 97.06 219 ALA A O 1
ATOM 1746 N N . ARG A 1 220 ? -20.800 -5.361 46.644 1.00 96.81 220 ARG A N 1
ATOM 1747 C CA . ARG A 1 220 ? -20.788 -5.999 47.971 1.00 96.81 220 ARG A CA 1
ATOM 1748 C C . ARG A 1 220 ?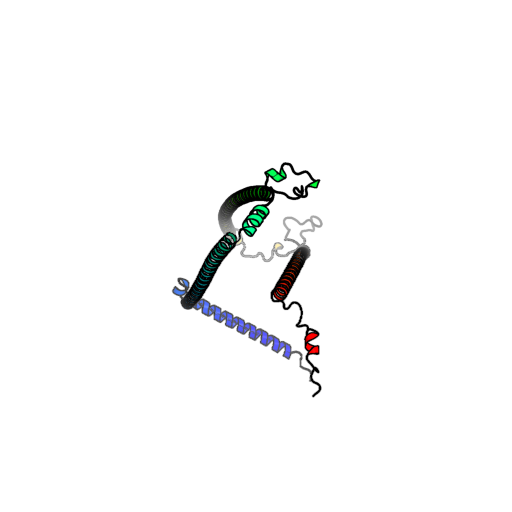 -21.101 -4.982 49.062 1.00 96.81 220 ARG A C 1
ATOM 1750 O O . ARG A 1 220 ? -22.044 -5.208 49.811 1.00 96.81 220 ARG A O 1
ATOM 1757 N N . GLU A 1 221 ? -20.418 -3.842 49.063 1.00 96.69 221 GLU A N 1
ATOM 1758 C CA . GLU A 1 221 ? -20.661 -2.750 50.016 1.00 96.69 221 GLU A CA 1
ATOM 1759 C C . GLU A 1 221 ? -22.122 -2.278 49.971 1.00 96.69 221 GLU A C 1
ATOM 1761 O O . GLU A 1 221 ? -22.785 -2.168 50.999 1.00 96.69 221 GLU A O 1
ATOM 1766 N N . ASN A 1 222 ? -22.682 -2.092 48.770 1.00 95.88 222 ASN A N 1
ATOM 1767 C CA . ASN A 1 222 ? -24.086 -1.708 48.607 1.00 95.88 222 ASN A CA 1
ATOM 1768 C C . ASN A 1 222 ? -25.062 -2.764 49.145 1.00 95.88 222 ASN A C 1
ATOM 1770 O O . ASN A 1 222 ? -26.126 -2.407 49.651 1.00 95.88 222 ASN A O 1
ATOM 1774 N N . LYS A 1 223 ? -24.731 -4.059 49.041 1.00 96.62 223 LYS A N 1
ATOM 1775 C CA . LYS A 1 223 ? -25.547 -5.131 49.630 1.00 96.62 223 LYS A CA 1
ATOM 1776 C C . LYS A 1 223 ? -25.490 -5.094 51.152 1.00 96.62 223 LYS A C 1
ATOM 1778 O O . LYS A 1 223 ? -26.542 -5.159 51.777 1.00 96.62 223 LYS A O 1
ATOM 1783 N N . GLU A 1 224 ? -24.302 -4.945 51.730 1.00 95.75 224 GLU A N 1
ATOM 1784 C CA . GLU A 1 224 ? -24.118 -4.843 53.183 1.00 95.75 224 GLU A CA 1
ATOM 1785 C C . GLU A 1 224 ? -24.865 -3.629 53.754 1.00 95.75 224 GLU A C 1
ATOM 1787 O O . GLU A 1 224 ? -25.616 -3.757 54.722 1.00 95.75 224 GLU A O 1
ATOM 1792 N N . LEU A 1 225 ? -24.764 -2.470 53.093 1.00 95.69 225 LEU A N 1
ATOM 1793 C CA . LEU A 1 225 ? -25.518 -1.267 53.454 1.00 95.69 225 LEU A CA 1
ATOM 1794 C C . LEU A 1 225 ? -27.035 -1.473 53.342 1.00 95.69 225 LEU A C 1
ATOM 1796 O O . LEU A 1 225 ? -27.785 -1.019 54.209 1.00 95.69 225 LEU A O 1
ATOM 1800 N N . ALA A 1 226 ? -27.505 -2.163 52.300 1.00 95.06 226 ALA A N 1
ATOM 1801 C CA . ALA A 1 226 ? -28.924 -2.458 52.127 1.00 95.06 226 ALA A CA 1
ATOM 1802 C C . ALA A 1 226 ? -29.458 -3.410 53.210 1.00 95.06 226 ALA A C 1
ATOM 1804 O O . ALA A 1 226 ? -30.570 -3.205 53.705 1.00 95.06 226 ALA A O 1
ATOM 1805 N N . GLU A 1 227 ? -28.684 -4.424 53.606 1.00 94.62 227 GLU A N 1
ATOM 1806 C CA . GLU A 1 227 ? -29.054 -5.329 54.698 1.00 94.62 227 GLU A CA 1
ATOM 1807 C C . GLU A 1 227 ? -29.067 -4.615 56.051 1.00 94.62 227 GLU A C 1
ATOM 1809 O O . GLU A 1 227 ? -30.051 -4.736 56.784 1.00 94.62 227 GLU A O 1
ATOM 1814 N N . ALA A 1 228 ? -28.053 -3.797 56.348 1.00 94.06 228 ALA A N 1
ATOM 1815 C CA . ALA A 1 228 ? -28.015 -2.981 57.562 1.00 94.06 228 ALA A CA 1
ATOM 1816 C C . ALA A 1 228 ? -29.213 -2.018 57.638 1.00 94.06 228 ALA A C 1
ATOM 1818 O O . ALA A 1 228 ? -29.888 -1.933 58.665 1.00 94.06 228 ALA A O 1
ATOM 1819 N N . ALA A 1 229 ? -29.548 -1.348 56.530 1.00 93.50 229 ALA A N 1
ATOM 1820 C CA . ALA A 1 229 ? -30.723 -0.482 56.452 1.00 93.50 229 ALA A CA 1
ATOM 1821 C C . ALA A 1 229 ? -32.040 -1.260 56.618 1.00 93.50 229 ALA A C 1
ATOM 1823 O O . ALA A 1 229 ? -32.996 -0.737 57.198 1.00 93.50 229 ALA A O 1
ATOM 1824 N N . ARG A 1 230 ? -32.119 -2.505 56.124 1.00 93.81 230 ARG A N 1
ATOM 1825 C CA . ARG A 1 230 ? -33.294 -3.369 56.316 1.00 93.81 230 ARG A CA 1
ATOM 1826 C C . ARG A 1 230 ? -33.467 -3.739 57.786 1.00 93.81 230 ARG A C 1
ATOM 1828 O O . ARG A 1 230 ? -34.573 -3.582 58.299 1.00 93.81 230 ARG A O 1
ATOM 1835 N N . LEU A 1 231 ? -32.393 -4.171 58.448 1.00 92.69 231 LEU A N 1
ATOM 1836 C CA . LEU A 1 231 ? -32.396 -4.509 59.873 1.00 92.69 231 LEU A CA 1
ATOM 1837 C C . LEU A 1 231 ? -32.796 -3.303 60.728 1.00 92.69 231 LEU A C 1
ATOM 1839 O O . LEU A 1 231 ? -33.742 -3.406 61.503 1.00 92.69 231 LEU A O 1
ATOM 1843 N N . ALA A 1 232 ? -32.194 -2.134 60.493 1.00 91.31 232 ALA A N 1
ATOM 1844 C CA . ALA A 1 232 ? -32.550 -0.904 61.203 1.00 91.31 232 ALA A CA 1
ATOM 1845 C C . ALA A 1 232 ? -34.035 -0.524 61.023 1.00 91.31 232 ALA A C 1
ATOM 1847 O O . ALA A 1 232 ? -34.690 -0.084 61.965 1.00 91.31 232 ALA A O 1
ATOM 1848 N N . ARG A 1 233 ? -34.611 -0.731 59.827 1.00 89.25 233 ARG A N 1
ATOM 1849 C CA . ARG A 1 233 ? -36.052 -0.518 59.579 1.00 89.25 233 ARG A CA 1
ATOM 1850 C C . ARG A 1 233 ? -36.942 -1.554 60.261 1.00 89.25 233 ARG A C 1
ATOM 1852 O O . ARG A 1 233 ? -38.086 -1.251 60.589 1.00 89.25 233 ARG A O 1
ATOM 1859 N N . GLU A 1 234 ? -36.494 -2.797 60.388 1.00 87.81 234 GLU A N 1
ATOM 1860 C CA . GLU A 1 234 ? -37.222 -3.834 61.128 1.00 87.81 234 GLU A CA 1
ATOM 1861 C C . GLU A 1 234 ? -37.199 -3.553 62.632 1.00 87.81 234 GLU A C 1
ATOM 1863 O O . GLU A 1 234 ? -38.247 -3.642 63.266 1.00 87.81 234 GLU A O 1
ATOM 1868 N N . GLU A 1 235 ? -36.059 -3.134 63.180 1.00 86.31 235 GLU A N 1
ATOM 1869 C CA . GLU A 1 235 ? -35.930 -2.688 64.570 1.00 86.31 235 GLU A CA 1
ATOM 1870 C C . GLU A 1 235 ? -36.790 -1.455 64.852 1.00 86.31 235 GLU A C 1
ATOM 1872 O O . GLU A 1 235 ? -37.562 -1.469 65.806 1.00 86.31 235 GLU A O 1
ATOM 1877 N N . ALA A 1 236 ? -36.750 -0.437 63.983 1.00 83.88 236 ALA A N 1
ATOM 1878 C CA . ALA A 1 236 ? -37.611 0.740 64.098 1.00 83.88 236 ALA A CA 1
ATOM 1879 C C . ALA A 1 236 ? -39.101 0.364 64.061 1.00 83.88 236 ALA A C 1
ATOM 1881 O O . ALA A 1 236 ? -39.868 0.822 64.897 1.00 83.88 236 ALA A O 1
ATOM 1882 N N . ARG A 1 237 ? -39.514 -0.542 63.161 1.00 81.88 237 ARG A N 1
ATOM 1883 C CA . ARG A 1 237 ? -40.904 -1.032 63.114 1.00 81.88 237 ARG A CA 1
ATOM 1884 C C . ARG A 1 237 ? -41.309 -1.820 64.355 1.00 81.88 237 ARG A C 1
ATOM 1886 O O . ARG A 1 237 ? -42.461 -1.727 64.762 1.00 81.88 237 ARG A O 1
ATOM 1893 N N . ARG A 1 238 ? -40.401 -2.601 64.948 1.00 78.50 238 ARG A N 1
ATOM 1894 C CA . ARG A 1 238 ? -40.660 -3.289 66.224 1.00 78.50 238 ARG A CA 1
ATOM 1895 C C . ARG A 1 238 ? -40.790 -2.284 67.367 1.00 78.50 238 ARG A C 1
ATOM 1897 O O . ARG A 1 238 ? -41.746 -2.375 68.124 1.00 78.50 238 ARG A O 1
ATOM 1904 N N . ALA A 1 239 ? -39.899 -1.296 67.431 1.00 75.44 239 ALA A N 1
ATOM 1905 C CA . ALA A 1 239 ? -39.965 -0.214 68.409 1.00 75.44 239 ALA A CA 1
ATOM 1906 C C . ALA A 1 239 ? -41.242 0.636 68.259 1.00 75.44 239 ALA A C 1
ATOM 1908 O O . ALA A 1 239 ? -41.835 1.008 69.265 1.00 75.44 239 ALA A O 1
ATOM 1909 N N . ASP A 1 240 ? -41.709 0.888 67.033 1.00 68.50 240 ASP A N 1
ATOM 1910 C CA . ASP A 1 240 ? -42.974 1.586 66.766 1.00 68.50 240 ASP A CA 1
ATOM 1911 C C . ASP A 1 240 ? -44.204 0.733 67.126 1.00 68.50 240 ASP A C 1
ATOM 1913 O O . ASP A 1 240 ? -45.186 1.264 67.644 1.00 68.50 240 ASP A O 1
ATOM 1917 N N . ALA A 1 241 ? -44.150 -0.586 66.901 1.00 64.81 241 ALA A N 1
ATOM 1918 C CA . ALA A 1 241 ? -45.216 -1.522 67.272 1.00 64.81 241 ALA A CA 1
ATOM 1919 C C . ALA A 1 241 ? -45.326 -1.742 68.795 1.00 64.81 241 ALA A C 1
ATOM 1921 O O . ALA A 1 241 ? -46.423 -1.970 69.303 1.00 64.81 241 ALA A O 1
ATOM 1922 N N . GLU A 1 242 ? -44.208 -1.659 69.523 1.00 61.41 242 GLU A N 1
ATOM 1923 C CA . GLU A 1 242 ? -44.154 -1.681 70.995 1.00 61.41 242 GLU A CA 1
ATOM 1924 C C . GLU A 1 242 ? -44.329 -0.278 71.618 1.00 61.41 242 GLU A C 1
ATOM 1926 O O . GLU A 1 242 ? -44.620 -0.141 72.809 1.00 61.41 242 GLU A O 1
ATOM 1931 N N . GLY A 1 243 ? -44.179 0.770 70.806 1.00 62.12 243 GLY A N 1
ATOM 1932 C CA . GLY A 1 243 ? -44.331 2.173 71.163 1.00 62.12 243 GLY A CA 1
ATOM 1933 C C . GLY A 1 243 ? -45.792 2.653 71.215 1.00 62.12 243 GLY A C 1
ATOM 1934 O O . GLY A 1 243 ? -46.729 1.907 70.932 1.00 62.12 243 GLY A O 1
ATOM 1935 N N . PRO A 1 244 ? -46.027 3.929 71.583 1.00 54.25 244 PRO A N 1
ATOM 1936 C CA . PRO A 1 244 ? -47.330 4.495 71.977 1.00 54.25 244 PRO A CA 1
ATOM 1937 C C . PRO A 1 244 ? -48.469 4.435 70.935 1.00 54.25 244 PRO A C 1
ATOM 1939 O O . PRO A 1 244 ? -49.575 4.885 71.231 1.00 54.25 244 PRO A O 1
ATOM 1942 N N . GLN A 1 245 ? -48.268 3.836 69.758 1.00 51.81 245 GLN A N 1
ATOM 1943 C CA . GLN A 1 245 ? -49.333 3.563 68.788 1.00 51.81 245 GLN A CA 1
ATOM 1944 C C . GLN A 1 245 ? -50.357 2.531 69.292 1.00 51.81 245 GLN A C 1
ATOM 1946 O O . GLN A 1 245 ? -51.535 2.651 68.962 1.00 51.81 245 GLN A O 1
ATOM 1951 N N . ALA A 1 246 ? -49.984 1.614 70.197 1.00 49.41 246 ALA A N 1
ATOM 1952 C CA . ALA A 1 246 ? -50.956 0.759 70.897 1.00 49.41 246 ALA A CA 1
ATOM 1953 C C . ALA A 1 246 ? -51.859 1.534 71.888 1.00 49.41 246 ALA A C 1
ATOM 1955 O O . ALA A 1 246 ? -52.883 1.018 72.332 1.00 49.41 246 ALA A O 1
ATOM 1956 N N . ARG A 1 247 ? -51.507 2.782 72.234 1.00 51.84 247 ARG A N 1
ATOM 1957 C CA . ARG A 1 247 ? -52.301 3.676 73.099 1.00 51.84 247 ARG A CA 1
ATOM 1958 C C . ARG A 1 247 ? -53.066 4.761 72.337 1.00 51.84 247 ARG A C 1
ATOM 1960 O O . ARG A 1 247 ? -53.794 5.519 72.967 1.00 51.84 247 ARG A O 1
ATOM 1967 N N . SER A 1 248 ? -52.936 4.825 71.013 1.00 55.34 248 SER A N 1
ATOM 1968 C CA . SER A 1 248 ? -53.511 5.896 70.190 1.00 55.34 248 SER A CA 1
ATOM 1969 C C . SER A 1 248 ? -54.497 5.361 69.147 1.00 55.34 248 SER A C 1
ATOM 1971 O O . SER A 1 248 ? -54.466 5.733 67.978 1.00 55.34 248 SER A O 1
ATOM 1973 N N . MET A 1 249 ? -55.404 4.472 69.560 1.00 48.69 249 MET A N 1
ATOM 1974 C CA . MET A 1 249 ? -56.635 4.214 68.805 1.00 48.69 249 MET A CA 1
ATOM 1975 C C . MET A 1 249 ? -57.783 5.023 69.432 1.00 48.69 249 MET A C 1
ATOM 1977 O O . MET A 1 249 ? -58.660 4.474 70.089 1.00 48.69 249 MET A O 1
ATOM 1981 N N . LEU A 1 250 ? -57.728 6.339 69.164 1.00 44.94 250 LEU A N 1
ATOM 1982 C CA . LEU A 1 250 ? -58.755 7.396 69.301 1.00 44.94 250 LEU A CA 1
ATOM 1983 C C . LEU A 1 250 ? -59.048 7.962 70.716 1.00 44.94 250 LEU A C 1
ATOM 1985 O O . LEU A 1 250 ? -59.089 7.205 71.681 1.00 44.94 250 LEU A O 1
ATOM 1989 N N . PRO A 1 251 ? -59.291 9.293 70.852 1.00 46.72 251 PRO A N 1
ATOM 1990 C CA . PRO A 1 251 ? -59.759 10.221 69.818 1.00 46.72 251 PRO A CA 1
ATOM 1991 C C . PRO A 1 251 ? -58.799 11.405 69.582 1.00 46.72 251 PRO A C 1
ATOM 1993 O O . PRO A 1 251 ? -58.865 12.422 70.266 1.00 46.72 251 PRO A O 1
ATOM 1996 N N . ALA A 1 252 ? -57.975 11.337 68.536 1.00 49.62 252 ALA A N 1
ATOM 1997 C CA . ALA A 1 252 ? -57.294 12.510 67.973 1.00 49.62 252 ALA A CA 1
ATOM 1998 C C . ALA A 1 252 ? -58.234 13.226 66.978 1.00 49.62 252 ALA A C 1
ATOM 2000 O O . ALA A 1 252 ? -57.927 13.411 65.811 1.00 49.62 252 ALA A O 1
ATOM 2001 N N . GLY A 1 253 ? -59.468 13.500 67.407 1.00 51.44 253 GLY A N 1
ATOM 2002 C CA . GLY A 1 253 ? -60.503 14.101 66.558 1.00 51.44 253 GLY A CA 1
ATOM 2003 C C . GLY A 1 253 ? -60.773 15.574 66.850 1.00 51.44 253 GLY A C 1
ATOM 2004 O O . GLY A 1 253 ? -61.521 16.198 66.109 1.00 51.44 253 GLY A O 1
ATOM 2005 N N . LEU A 1 254 ? -60.226 16.127 67.938 1.00 50.66 254 LEU A N 1
ATOM 2006 C CA . LEU A 1 254 ? -60.608 17.452 68.451 1.00 50.66 254 LEU A CA 1
ATOM 2007 C C . LEU A 1 254 ? -59.448 18.188 69.148 1.00 50.66 254 LEU A C 1
ATOM 2009 O O . LEU A 1 254 ? -59.673 19.029 70.014 1.00 50.66 254 LEU A O 1
ATOM 2013 N N . GLY A 1 255 ? -58.202 17.854 68.808 1.00 46.84 255 GLY A N 1
ATOM 2014 C CA . GLY A 1 255 ? -57.043 18.626 69.244 1.00 46.84 255 GLY A CA 1
ATOM 2015 C C . GLY A 1 255 ? -56.785 19.772 68.274 1.00 46.84 255 GLY A C 1
ATOM 2016 O O . GLY A 1 255 ? -56.798 19.565 67.065 1.00 46.84 255 GLY A O 1
ATOM 2017 N N . GLU A 1 256 ? -56.487 20.952 68.805 1.00 49.06 256 GLU A N 1
ATOM 2018 C CA . GLU A 1 256 ? -56.026 22.155 68.087 1.00 49.06 256 GLU A CA 1
ATOM 2019 C C . GLU A 1 256 ? -54.798 21.889 67.173 1.00 49.06 256 GLU A C 1
ATOM 2021 O O . GLU A 1 256 ? -54.456 22.692 66.317 1.00 49.06 256 GLU A O 1
ATOM 2026 N N . GLU A 1 257 ? -54.174 20.709 67.285 1.00 51.41 257 GLU A N 1
ATOM 2027 C CA . GLU A 1 257 ? -53.152 20.159 66.383 1.00 51.41 257 GLU A CA 1
ATOM 2028 C C . GLU A 1 257 ? -53.676 19.787 64.975 1.00 51.41 257 GLU A C 1
ATOM 2030 O O . GLU A 1 257 ? -52.886 19.714 64.032 1.00 51.41 257 GLU A O 1
ATOM 2035 N N . HIS A 1 258 ? -54.990 19.581 64.806 1.00 45.41 258 HIS A N 1
ATOM 2036 C CA . HIS A 1 258 ? -55.622 19.175 63.537 1.00 45.41 258 HIS A CA 1
ATOM 2037 C C . HIS A 1 258 ? -56.284 20.311 62.749 1.00 45.41 258 HIS A C 1
ATOM 2039 O O . HIS A 1 258 ? -56.851 20.059 61.685 1.00 45.41 258 HIS A O 1
ATOM 2045 N N . VAL A 1 259 ? -56.200 21.551 63.230 1.00 49.22 259 VAL A N 1
ATOM 2046 C CA . VAL A 1 259 ? -56.555 22.735 62.442 1.00 49.22 259 VAL A CA 1
ATOM 2047 C C . VAL A 1 259 ? -55.249 23.381 61.994 1.00 49.22 259 VAL A C 1
ATOM 2049 O O . VAL A 1 259 ? -54.439 23.823 62.806 1.00 49.22 259 VAL A O 1
ATOM 2052 N N . GLU A 1 260 ? -54.989 23.339 60.690 1.00 52.16 260 GLU A N 1
ATOM 2053 C CA . GLU A 1 260 ? -53.773 23.895 60.101 1.00 52.16 260 GLU A CA 1
ATOM 2054 C C . GLU A 1 260 ? -53.860 25.420 60.003 1.00 52.16 260 GLU A C 1
ATOM 2056 O O . GLU A 1 260 ? -54.122 25.972 58.938 1.00 52.16 260 GLU A O 1
ATOM 2061 N N . ASP A 1 261 ? -53.593 26.114 61.106 1.00 54.09 261 ASP A N 1
ATOM 2062 C CA . ASP A 1 261 ? -53.340 27.552 61.050 1.00 54.09 261 ASP A CA 1
ATOM 2063 C C . ASP A 1 261 ? -51.874 27.788 60.648 1.00 54.09 261 ASP A C 1
ATOM 2065 O O . ASP A 1 261 ? -50.929 27.547 61.404 1.00 54.09 261 ASP A O 1
ATOM 2069 N N . GLY A 1 262 ? -51.676 28.228 59.403 1.00 54.31 262 GLY A N 1
ATOM 2070 C CA . GLY A 1 262 ? -50.375 28.393 58.741 1.00 54.31 262 GLY A CA 1
ATOM 2071 C C . GLY A 1 262 ? -49.483 29.535 59.253 1.00 54.31 262 GLY A C 1
ATOM 2072 O O . GLY A 1 262 ? -48.416 29.773 58.686 1.00 54.31 262 GLY A O 1
ATOM 2073 N N . ASP A 1 263 ? -49.855 30.229 60.328 1.00 54.38 263 ASP A N 1
ATOM 2074 C CA . ASP A 1 263 ? -49.204 31.474 60.753 1.00 54.38 263 ASP A CA 1
ATOM 2075 C C . ASP A 1 263 ? -48.179 31.282 61.886 1.00 54.38 263 ASP A C 1
ATOM 2077 O O . ASP A 1 263 ? -48.210 31.916 62.940 1.00 54.38 263 ASP A O 1
ATOM 2081 N N . ALA A 1 264 ? -47.165 30.443 61.648 1.00 55.19 264 ALA A N 1
ATOM 2082 C CA . ALA A 1 264 ? -46.042 30.246 62.578 1.00 55.19 264 ALA A CA 1
ATOM 2083 C C . ALA A 1 264 ? -44.997 31.393 62.577 1.00 55.19 264 ALA A C 1
ATOM 2085 O O . ALA A 1 264 ? -43.995 31.323 63.299 1.00 55.19 264 ALA A O 1
ATOM 2086 N N . SER A 1 265 ? -45.191 32.436 61.758 1.00 54.09 265 SER A N 1
ATOM 2087 C CA . SER A 1 265 ? -44.226 33.533 61.553 1.00 54.09 265 SER A CA 1
ATOM 2088 C C . SER A 1 265 ? -44.460 34.757 62.451 1.00 54.09 265 SER A C 1
ATOM 2090 O O . SER A 1 265 ? -43.572 35.608 62.547 1.00 54.09 265 SER A O 1
ATOM 2092 N N . ALA A 1 266 ? -45.623 34.880 63.100 1.00 55.75 266 ALA A N 1
ATOM 2093 C CA . ALA A 1 266 ? -46.066 36.149 63.688 1.00 55.75 266 ALA A CA 1
ATOM 2094 C C . ALA A 1 266 ? -45.211 36.650 64.875 1.00 55.75 266 ALA A C 1
ATOM 2096 O O . ALA A 1 266 ? -45.248 37.833 65.201 1.00 55.75 266 ALA A O 1
ATOM 2097 N N . THR A 1 267 ? -44.408 35.786 65.510 1.00 57.91 267 THR A N 1
ATOM 2098 C CA . THR A 1 267 ? -43.680 36.104 66.757 1.00 57.91 267 THR A CA 1
ATOM 2099 C C . THR A 1 267 ? -42.173 36.361 66.610 1.00 57.91 267 THR A C 1
ATOM 2101 O O . THR A 1 267 ? -41.574 36.879 67.547 1.00 57.91 267 THR A O 1
ATOM 2104 N N . LEU A 1 268 ? -41.534 36.044 65.472 1.00 61.59 268 LEU A N 1
ATOM 2105 C CA . LEU A 1 268 ? -40.060 36.106 65.312 1.00 61.59 268 LEU A CA 1
ATOM 2106 C C . LEU A 1 268 ? -39.560 37.046 64.195 1.00 61.59 268 LEU A C 1
ATOM 2108 O O . LEU A 1 268 ? -38.352 37.129 63.954 1.00 61.59 268 LEU A O 1
ATOM 2112 N N . GLY A 1 269 ? -40.468 37.779 63.545 1.00 62.00 269 GLY A N 1
ATOM 2113 C CA . GLY A 1 269 ? -40.169 38.726 62.466 1.00 62.00 269 GLY A CA 1
ATOM 2114 C C . GLY A 1 269 ? -40.306 38.127 61.054 1.00 62.00 269 GLY A C 1
ATOM 2115 O O . GLY A 1 269 ? -40.246 36.908 60.880 1.00 62.00 269 GLY A O 1
ATOM 2116 N N . PRO A 1 270 ? -40.503 38.973 60.023 1.00 64.19 270 PRO A N 1
ATOM 2117 C CA . PRO A 1 270 ? -40.772 38.519 58.661 1.00 64.19 270 PRO A CA 1
ATOM 2118 C C . PRO A 1 270 ? -39.594 37.712 58.094 1.00 64.19 270 PRO A C 1
ATOM 2120 O O . PRO A 1 270 ? -38.444 38.145 58.144 1.00 64.19 270 PRO A O 1
ATOM 2123 N N . GLY A 1 271 ? -39.885 36.522 57.558 1.00 68.00 271 GLY A N 1
ATOM 2124 C CA . GLY A 1 271 ? -38.890 35.610 56.979 1.00 68.00 271 GLY A CA 1
ATOM 2125 C C . GLY A 1 271 ? -38.220 34.652 57.973 1.00 68.00 271 GLY A C 1
ATOM 2126 O O . GLY A 1 271 ? -37.390 33.842 57.559 1.00 68.00 271 GLY A O 1
ATOM 2127 N N . ARG A 1 272 ? -38.576 34.698 59.265 1.00 66.56 272 ARG A N 1
ATOM 2128 C CA . ARG A 1 272 ? -38.124 33.725 60.272 1.00 66.56 272 ARG A CA 1
ATOM 2129 C C . ARG A 1 272 ? -39.293 32.862 60.729 1.00 66.56 272 ARG A C 1
ATOM 2131 O O . ARG A 1 272 ? -40.261 33.357 61.292 1.00 66.56 272 ARG A O 1
ATOM 2138 N N . VAL A 1 273 ? -39.173 31.555 60.514 1.00 70.06 273 VAL A N 1
ATOM 2139 C CA . VAL A 1 273 ? -40.155 30.566 60.974 1.00 70.06 273 VAL A CA 1
ATOM 2140 C C . VAL A 1 273 ? -39.629 29.909 62.246 1.00 70.06 273 VAL A C 1
ATOM 2142 O O . VAL A 1 273 ? -38.435 29.608 62.344 1.00 70.06 273 VAL A O 1
ATOM 2145 N N . ARG A 1 274 ? -40.503 29.688 63.235 1.00 71.25 274 ARG A N 1
ATOM 2146 C CA . ARG A 1 274 ? -40.160 28.878 64.413 1.00 71.25 274 ARG A CA 1
ATOM 2147 C C . ARG A 1 274 ? -39.706 27.498 63.945 1.00 71.25 274 ARG A C 1
ATOM 2149 O O . ARG A 1 274 ? -40.445 26.821 63.236 1.00 71.25 274 ARG A O 1
ATOM 2156 N N . ARG A 1 275 ? -38.508 27.073 64.360 1.00 69.56 275 ARG A N 1
ATOM 2157 C CA . ARG A 1 275 ? -37.901 25.806 63.916 1.00 69.56 275 ARG A CA 1
ATOM 2158 C C . ARG A 1 275 ? -38.812 24.602 64.171 1.00 69.56 275 ARG A C 1
ATOM 2160 O O . ARG A 1 275 ? -38.873 23.705 63.343 1.00 69.56 275 ARG A O 1
ATOM 2167 N N . ASP A 1 276 ? -39.568 24.651 65.262 1.00 69.88 276 ASP A N 1
ATOM 2168 C CA . ASP A 1 276 ? -40.452 23.569 65.696 1.00 69.88 276 ASP A CA 1
ATOM 2169 C C . ASP A 1 276 ? -41.807 23.563 64.962 1.00 69.88 276 ASP A C 1
ATOM 2171 O O . ASP A 1 276 ? -42.603 22.654 65.162 1.00 69.88 276 ASP A O 1
ATOM 2175 N N . HIS A 1 277 ? -42.130 24.598 64.173 1.00 69.69 277 HIS A N 1
ATOM 2176 C CA . HIS A 1 277 ? -43.419 24.759 63.472 1.00 69.69 277 HIS A CA 1
ATOM 2177 C C . HIS A 1 277 ? -43.228 25.005 61.966 1.00 69.69 277 HIS A C 1
ATOM 2179 O O . HIS A 1 277 ? -44.141 25.451 61.273 1.00 69.69 277 HIS A O 1
ATOM 2185 N N . PHE A 1 278 ? -42.037 24.716 61.438 1.00 74.19 278 PHE A N 1
ATOM 2186 C CA . PHE A 1 278 ? -41.794 24.742 60.004 1.00 74.19 278 PHE A CA 1
ATOM 2187 C C . PHE A 1 278 ? -42.422 23.502 59.356 1.00 74.19 278 PHE A C 1
ATOM 2189 O O . PHE A 1 278 ? -41.884 22.402 59.458 1.00 74.19 278 PHE A O 1
ATOM 2196 N N . ARG A 1 279 ? -43.566 23.684 58.690 1.00 72.25 279 ARG A N 1
ATOM 2197 C CA . ARG A 1 279 ? -44.342 22.603 58.052 1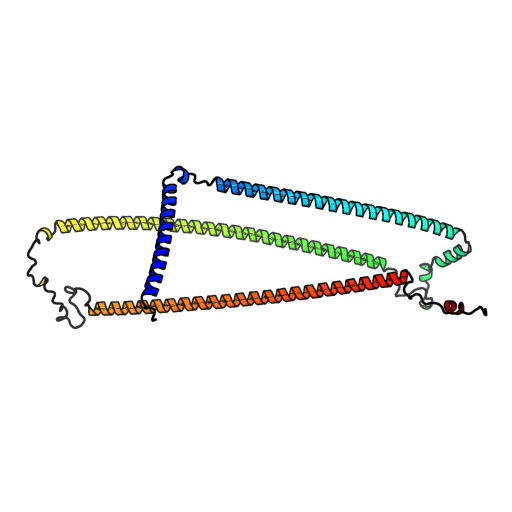.00 72.25 279 ARG A CA 1
ATOM 2198 C C . ARG A 1 279 ? -44.100 22.481 56.540 1.00 72.25 279 ARG A C 1
ATOM 2200 O O . ARG A 1 279 ? -44.903 21.899 55.823 1.00 72.25 279 ARG A O 1
ATOM 2207 N N . GLY A 1 280 ? -42.967 22.995 56.062 1.00 75.69 280 GLY A N 1
ATOM 2208 C CA . GLY A 1 280 ? -42.595 22.997 54.648 1.00 75.69 280 GLY A CA 1
ATOM 2209 C C . GLY A 1 280 ? -42.652 24.387 54.018 1.00 75.69 280 GLY A C 1
ATOM 2210 O O . GLY A 1 280 ? -42.886 25.393 54.686 1.00 75.69 280 GLY A O 1
ATOM 2211 N N . MET A 1 281 ? -42.364 24.442 52.720 1.00 76.81 281 MET A N 1
ATOM 2212 C CA . MET A 1 281 ? -42.412 25.683 51.948 1.00 76.81 281 MET A CA 1
ATOM 2213 C C . MET A 1 281 ? -43.856 26.050 51.615 1.00 76.81 281 MET A C 1
ATOM 2215 O O . MET A 1 281 ? -44.665 25.170 51.325 1.00 76.81 281 MET A O 1
ATOM 2219 N N . THR A 1 282 ? -44.164 27.345 51.602 1.00 80.62 282 THR A N 1
ATOM 2220 C CA . THR A 1 282 ? -45.494 27.815 51.195 1.00 80.62 282 THR A CA 1
ATOM 2221 C C . THR A 1 282 ? -45.752 27.505 49.722 1.00 80.62 282 THR A C 1
ATOM 2223 O O . THR A 1 282 ? -44.815 27.385 48.926 1.00 80.62 282 THR A O 1
ATOM 2226 N N . GLU A 1 283 ? -47.022 27.426 49.321 1.00 78.81 283 GLU A N 1
ATOM 2227 C CA . GLU A 1 283 ? -47.377 27.191 47.916 1.00 78.81 283 GLU A CA 1
ATOM 2228 C C . GLU A 1 283 ? -46.758 28.235 46.974 1.00 78.81 283 GLU A C 1
ATOM 2230 O O . GLU A 1 283 ? -46.310 27.892 45.882 1.00 78.81 283 GLU A O 1
ATOM 2235 N N . GLU A 1 284 ? -46.612 29.485 47.419 1.00 81.56 284 GLU A N 1
ATOM 2236 C CA . GLU A 1 284 ? -45.931 30.545 46.667 1.00 81.56 284 GLU A CA 1
ATOM 2237 C C . GLU A 1 284 ? -44.421 30.301 46.510 1.00 81.56 284 GLU A C 1
ATOM 2239 O O . GLU A 1 284 ? -43.828 30.604 45.471 1.00 81.56 284 GLU A O 1
ATOM 2244 N N . GLN A 1 285 ? -43.759 29.760 47.536 1.00 82.06 285 GLN A N 1
ATOM 2245 C CA . GLN A 1 285 ? -42.347 29.368 47.466 1.00 82.06 285 GLN A CA 1
ATOM 2246 C C . GLN A 1 285 ? -42.157 28.159 46.545 1.00 82.06 285 GLN A C 1
ATOM 2248 O O . GLN A 1 285 ? -41.269 28.180 45.692 1.00 82.06 285 GLN A O 1
ATOM 2253 N N . LEU A 1 286 ? -43.032 27.155 46.647 1.00 84.62 286 LEU A N 1
ATOM 2254 C CA . LEU A 1 286 ? -43.063 26.012 45.732 1.00 84.62 286 LEU A CA 1
ATOM 2255 C C . LEU A 1 286 ? -43.317 26.461 44.286 1.00 84.62 286 LEU A C 1
ATOM 2257 O O . LEU A 1 286 ? -42.654 25.983 43.367 1.00 84.62 286 LEU A O 1
ATOM 2261 N N . HIS A 1 287 ? -44.226 27.415 44.075 1.00 86.88 287 HIS A N 1
ATOM 2262 C CA . HIS A 1 287 ? -44.494 27.999 42.764 1.00 86.88 287 HIS A CA 1
ATOM 2263 C C . HIS A 1 287 ? -43.262 28.723 42.205 1.00 86.88 287 HIS A C 1
ATOM 2265 O O . HIS A 1 287 ? -42.894 28.491 41.055 1.00 86.88 287 HIS A O 1
ATOM 2271 N N . ARG A 1 288 ? -42.564 29.533 43.014 1.00 87.44 288 ARG A N 1
ATOM 2272 C CA . ARG A 1 288 ? -41.304 30.180 42.602 1.00 87.44 288 ARG A CA 1
ATOM 2273 C C . ARG A 1 288 ? -40.238 29.170 42.185 1.00 87.44 288 ARG A C 1
ATOM 2275 O O . ARG A 1 288 ? -39.641 29.348 41.129 1.00 87.44 288 ARG A O 1
ATOM 2282 N N . MET A 1 289 ? -40.058 28.087 42.942 1.00 86.00 289 MET A N 1
ATOM 2283 C CA . MET A 1 289 ? -39.118 27.026 42.563 1.00 86.00 289 MET A CA 1
ATOM 2284 C C . MET A 1 289 ? -39.515 26.334 41.258 1.00 86.00 289 MET A C 1
ATOM 2286 O O . MET A 1 289 ? -38.650 26.059 40.435 1.00 86.00 289 MET A O 1
ATOM 2290 N N . ARG A 1 290 ? -40.810 26.078 41.029 1.00 89.12 290 ARG A N 1
ATOM 2291 C CA . ARG A 1 290 ? -41.286 25.496 39.760 1.00 89.12 290 ARG A CA 1
ATOM 2292 C C . ARG A 1 290 ? -41.020 26.426 38.575 1.00 89.12 290 ARG A C 1
ATOM 2294 O O . ARG A 1 290 ? -40.582 25.961 37.527 1.00 89.12 290 ARG A O 1
ATOM 2301 N N . VAL A 1 291 ? -41.243 27.730 38.745 1.00 91.88 291 VAL A N 1
ATOM 2302 C CA . VAL A 1 291 ? -40.928 28.745 37.725 1.00 91.88 291 VAL A CA 1
ATOM 2303 C C . VAL A 1 291 ? -39.422 28.796 37.453 1.00 91.88 291 VAL A C 1
ATOM 2305 O O . VAL A 1 291 ? -39.005 28.854 36.299 1.00 91.88 291 VAL A O 1
ATOM 2308 N N . GLU A 1 292 ? -38.596 28.727 38.494 1.00 90.62 292 GLU A N 1
ATOM 2309 C CA . GLU A 1 292 ? -37.139 28.725 38.357 1.00 90.62 292 GLU A CA 1
ATOM 2310 C C . GLU A 1 292 ? -36.620 27.447 37.681 1.00 90.62 292 GLU A C 1
ATOM 2312 O O . GLU A 1 292 ? -35.790 27.527 36.780 1.00 90.62 292 GLU A O 1
ATOM 2317 N N . GLN A 1 293 ? -37.166 26.277 38.020 1.00 87.38 293 GLN A N 1
ATOM 2318 C CA . GLN A 1 293 ? -36.849 25.009 37.354 1.00 87.38 293 GLN A CA 1
ATOM 2319 C C . GLN A 1 293 ? -37.240 25.024 35.872 1.00 87.38 293 GLN A C 1
ATOM 2321 O O . GLN A 1 293 ? -36.472 24.557 35.031 1.00 87.38 293 GLN A O 1
ATOM 2326 N N . ALA A 1 294 ? -38.400 25.598 35.534 1.00 90.50 294 ALA A N 1
ATOM 2327 C CA . ALA A 1 294 ? -38.822 25.777 34.145 1.00 90.50 294 ALA A CA 1
ATOM 2328 C C . ALA A 1 294 ? -37.900 26.742 33.379 1.00 90.50 294 ALA A C 1
ATOM 2330 O O . ALA A 1 294 ? -37.633 26.552 32.194 1.00 90.50 294 ALA A O 1
ATOM 2331 N N . ARG A 1 295 ? -37.367 27.764 34.057 1.00 91.81 295 ARG A N 1
ATOM 2332 C CA . ARG A 1 295 ? -36.362 28.656 33.477 1.00 91.81 295 ARG A CA 1
ATOM 2333 C C . ARG A 1 295 ? -35.030 27.936 33.249 1.00 91.81 295 ARG A C 1
ATOM 2335 O O . ARG A 1 295 ? -34.464 28.054 32.167 1.00 91.81 295 ARG A O 1
ATOM 2342 N N . GLN A 1 296 ? -34.553 27.166 34.226 1.00 90.06 296 GLN A N 1
ATOM 2343 C CA . GLN A 1 296 ? -33.307 26.400 34.116 1.00 90.06 296 GLN A CA 1
ATOM 2344 C C . GLN A 1 296 ? -33.378 25.343 33.008 1.00 90.06 296 GLN A C 1
ATOM 2346 O O . GLN A 1 296 ? -32.414 25.174 32.262 1.00 90.06 296 GLN A O 1
ATOM 2351 N N . SER A 1 297 ? -34.517 24.661 32.849 1.00 88.56 297 SER A N 1
ATOM 2352 C CA . SER A 1 297 ? -34.703 23.696 31.761 1.00 88.56 297 SER A CA 1
ATOM 2353 C C . SER A 1 297 ? -34.705 24.373 30.389 1.00 88.56 297 SER A C 1
ATOM 2355 O O . SER A 1 297 ? -34.049 23.881 29.471 1.00 88.56 297 SER A O 1
ATOM 2357 N N . ALA A 1 298 ? -35.354 25.534 30.258 1.00 90.25 298 ALA A N 1
ATOM 2358 C CA . ALA A 1 298 ? -35.345 26.316 29.024 1.00 90.25 298 ALA A CA 1
ATOM 2359 C C . ALA A 1 298 ? -33.939 26.841 28.672 1.00 90.25 298 ALA A C 1
ATOM 2361 O O . ALA A 1 298 ? -33.534 26.798 27.508 1.00 90.25 298 ALA A O 1
ATOM 2362 N N . GLU A 1 299 ? -33.169 27.299 29.665 1.00 91.69 299 GLU A N 1
ATOM 2363 C CA . GLU A 1 299 ? -31.776 27.730 29.484 1.00 91.69 299 GLU A CA 1
ATOM 2364 C C . GLU A 1 299 ? -30.867 26.553 29.080 1.00 91.69 299 GLU A C 1
ATOM 2366 O O . GLU A 1 299 ? -30.071 26.688 28.146 1.00 91.69 299 GLU A O 1
ATOM 2371 N N . ALA A 1 300 ? -31.032 25.378 29.697 1.00 89.12 300 ALA A N 1
ATOM 2372 C CA . ALA A 1 300 ? -30.296 24.164 29.339 1.00 89.12 300 ALA A CA 1
ATOM 2373 C C . ALA A 1 300 ? -30.623 23.678 27.916 1.00 89.12 300 ALA A C 1
ATOM 2375 O O . ALA A 1 300 ? -29.719 23.341 27.149 1.00 89.12 300 ALA A O 1
ATOM 2376 N N . GLU A 1 301 ? -31.898 23.699 27.521 1.00 89.94 301 GLU A N 1
ATOM 2377 C CA . GLU A 1 301 ? -32.323 23.334 26.166 1.00 89.94 301 GLU A CA 1
ATOM 2378 C C . GLU A 1 301 ? -31.783 24.331 25.124 1.00 89.94 301 GLU A C 1
ATOM 2380 O O . GLU A 1 301 ? -31.340 23.944 24.041 1.00 89.94 301 GLU A O 1
ATOM 2385 N N . ALA A 1 302 ? -31.763 25.630 25.445 1.00 91.62 302 ALA A N 1
ATOM 2386 C CA . ALA A 1 302 ? -31.155 26.647 24.591 1.00 91.62 302 ALA A CA 1
ATOM 2387 C C . ALA A 1 302 ? -29.634 26.458 24.451 1.00 91.62 302 ALA A C 1
ATOM 2389 O O . ALA A 1 302 ? -29.105 26.592 23.345 1.00 91.62 302 ALA A O 1
ATOM 2390 N N . ALA A 1 303 ? -28.933 26.108 25.533 1.00 90.19 303 ALA A N 1
ATOM 2391 C CA . ALA A 1 303 ? -27.506 25.794 25.497 1.00 90.19 303 ALA A CA 1
ATOM 2392 C C . ALA A 1 303 ? -27.222 24.545 24.648 1.00 90.19 303 ALA A C 1
ATOM 2394 O O . ALA A 1 303 ? -26.330 24.571 23.801 1.00 90.19 303 ALA A O 1
ATOM 2395 N N . GLN A 1 304 ? -28.032 23.491 24.791 1.00 87.75 304 GLN A N 1
ATOM 2396 C CA . GLN A 1 304 ? -27.900 22.276 23.989 1.00 87.75 304 GLN A CA 1
ATOM 2397 C C . GLN A 1 304 ? -28.171 22.539 22.501 1.00 87.75 304 GLN A C 1
ATOM 2399 O O . GLN A 1 304 ? -27.436 22.043 21.650 1.00 87.75 304 GLN A O 1
ATOM 2404 N N . ARG A 1 305 ? -29.178 23.360 22.171 1.00 90.12 305 ARG A N 1
ATOM 2405 C CA . ARG A 1 305 ? -29.435 23.792 20.787 1.00 90.12 305 ARG A CA 1
ATOM 2406 C C . ARG A 1 305 ? -28.254 24.564 20.196 1.00 90.12 305 ARG A C 1
ATOM 2408 O O . ARG A 1 305 ? -27.901 24.329 19.046 1.00 90.12 305 ARG A O 1
ATOM 2415 N N . ARG A 1 306 ? -27.624 25.453 20.970 1.00 90.56 306 ARG A N 1
ATOM 2416 C CA . ARG A 1 306 ? -26.431 26.198 20.528 1.00 90.56 306 ARG A CA 1
ATOM 2417 C C . ARG A 1 306 ? -25.222 25.289 20.315 1.00 90.56 306 ARG A C 1
ATOM 2419 O O . ARG A 1 306 ? -24.526 25.479 19.328 1.00 90.56 306 ARG A O 1
ATOM 2426 N N . ALA A 1 307 ? -25.001 24.314 21.198 1.00 88.19 307 ALA A N 1
ATOM 2427 C CA . ALA A 1 307 ? -23.921 23.339 21.053 1.00 88.19 307 ALA A CA 1
ATOM 2428 C C . ALA A 1 307 ? -24.100 22.492 19.784 1.00 88.19 307 ALA A C 1
ATOM 2430 O O . ALA A 1 307 ? -23.193 22.434 18.966 1.00 88.19 307 ALA A O 1
ATOM 2431 N N . ARG A 1 308 ? -25.306 21.954 19.553 1.00 88.44 308 ARG A N 1
ATOM 2432 C CA . ARG A 1 308 ? -25.612 21.189 18.332 1.00 88.44 308 ARG A CA 1
ATOM 2433 C C . ARG A 1 308 ? -25.450 22.020 17.063 1.00 88.44 308 ARG A C 1
ATOM 2435 O O . ARG A 1 308 ? -24.853 21.558 16.106 1.00 88.44 308 ARG A O 1
ATOM 2442 N N . ALA A 1 309 ? -25.924 23.266 17.066 1.00 91.69 309 ALA A N 1
ATOM 2443 C CA . ALA A 1 309 ? -25.753 24.157 15.920 1.00 91.69 309 ALA A CA 1
ATOM 2444 C C . ALA A 1 309 ? -24.279 24.535 15.667 1.00 91.69 309 ALA A C 1
ATOM 2446 O O . ALA A 1 309 ? -23.926 24.878 14.542 1.00 91.69 309 ALA A O 1
ATOM 2447 N N . ALA A 1 310 ? -23.423 24.521 16.694 1.00 90.88 310 ALA A N 1
ATOM 2448 C CA . ALA A 1 310 ? -21.984 24.714 16.530 1.00 90.88 310 ALA A CA 1
ATOM 2449 C C . ALA A 1 310 ? -21.323 23.459 15.940 1.00 90.88 310 ALA A C 1
ATOM 2451 O O . ALA A 1 310 ? -20.598 23.583 14.958 1.00 90.88 310 ALA A O 1
ATOM 2452 N N . GLU A 1 311 ? -21.651 22.274 16.462 1.00 88.44 311 GLU A N 1
ATOM 2453 C CA . GLU A 1 311 ? -21.190 20.985 15.922 1.00 88.44 311 GLU A CA 1
ATOM 2454 C C . GLU A 1 311 ? -21.598 20.813 14.450 1.00 88.44 311 GLU A C 1
ATOM 2456 O O . GLU A 1 311 ? -20.761 20.495 13.612 1.00 88.44 311 GLU A O 1
ATOM 2461 N N . GLU A 1 312 ? -22.850 21.120 14.095 1.00 90.19 312 GLU A N 1
ATOM 2462 C CA . GLU A 1 312 ? -23.332 21.056 12.707 1.00 90.19 312 GLU A CA 1
ATOM 2463 C C . GLU A 1 312 ? -22.547 21.991 11.773 1.00 90.19 312 GLU A C 1
ATOM 2465 O O . GLU A 1 312 ? -22.231 21.611 10.646 1.00 90.19 312 GLU A O 1
ATOM 2470 N N . ARG A 1 313 ? -22.176 23.194 12.232 1.00 92.06 313 ARG A N 1
ATOM 2471 C CA . ARG A 1 313 ? -21.354 24.129 11.443 1.00 92.06 313 ARG A CA 1
ATOM 2472 C C . ARG A 1 313 ? -19.925 23.635 11.261 1.00 92.06 313 ARG A C 1
ATOM 2474 O O . ARG A 1 313 ? -19.361 23.816 10.185 1.00 92.06 313 ARG A O 1
ATOM 2481 N N . GLU A 1 314 ? -19.337 23.037 12.294 1.00 88.88 314 GLU A N 1
ATOM 2482 C CA . GLU A 1 314 ? -18.009 22.427 12.199 1.00 88.88 314 GLU A CA 1
ATOM 2483 C C . GLU A 1 314 ? -18.029 21.237 11.233 1.00 88.88 314 GLU A C 1
ATOM 2485 O O . GLU A 1 314 ? -17.171 21.140 10.355 1.00 88.88 314 GLU A O 1
ATOM 2490 N N . GLU A 1 315 ? -19.053 20.384 11.310 1.00 87.81 315 GLU A N 1
ATOM 2491 C CA . GLU A 1 315 ? -19.245 19.291 10.356 1.00 87.81 315 GLU A CA 1
ATOM 2492 C C . GLU A 1 315 ? -19.426 19.794 8.920 1.00 87.81 315 GLU A C 1
ATOM 2494 O O . GLU A 1 315 ? -18.864 19.215 7.988 1.00 87.81 315 GLU A O 1
ATOM 2499 N N . GLU A 1 316 ? -20.208 20.855 8.712 1.00 91.12 316 GLU A N 1
ATOM 2500 C CA . GLU A 1 316 ? -20.386 21.463 7.393 1.00 91.12 316 GLU A CA 1
ATOM 2501 C C . GLU A 1 316 ? -19.076 22.035 6.844 1.00 91.12 316 GLU A C 1
ATOM 2503 O O . GLU A 1 316 ? -18.763 21.784 5.677 1.00 91.12 316 GLU A O 1
ATOM 2508 N N . ALA A 1 317 ? -18.277 22.713 7.674 1.00 91.88 317 ALA A N 1
ATOM 2509 C CA . ALA A 1 317 ? -16.970 23.237 7.282 1.00 91.88 317 ALA A CA 1
ATOM 2510 C C . ALA A 1 317 ? -16.006 22.112 6.865 1.00 91.88 317 ALA A C 1
ATOM 2512 O O . ALA A 1 317 ? -15.391 22.182 5.799 1.00 91.88 317 ALA A O 1
ATOM 2513 N N . VAL A 1 318 ? -15.943 21.024 7.641 1.00 91.06 318 VAL A N 1
ATOM 2514 C CA . VAL A 1 318 ? -15.131 19.841 7.302 1.00 91.06 318 VAL A CA 1
ATOM 2515 C C . VAL A 1 318 ? -15.621 19.190 6.003 1.00 91.06 318 VAL A C 1
ATOM 2517 O O . VAL A 1 318 ? -14.822 18.805 5.146 1.00 91.06 318 VAL A O 1
ATOM 2520 N N . ARG A 1 319 ? -16.941 19.084 5.802 1.00 90.31 319 ARG A N 1
ATOM 2521 C CA . ARG A 1 319 ? -17.516 18.551 4.553 1.00 90.31 319 ARG A CA 1
ATOM 2522 C C . ARG A 1 319 ? -17.179 19.429 3.350 1.00 90.31 319 ARG A C 1
ATOM 2524 O O . ARG A 1 319 ? -16.971 18.895 2.259 1.00 90.31 319 ARG A O 1
ATOM 2531 N N . GLU A 1 320 ? -17.156 20.747 3.514 1.00 91.25 320 GLU A N 1
ATOM 2532 C CA . GLU A 1 320 ? -16.768 21.676 2.454 1.00 91.25 320 GLU A CA 1
ATOM 2533 C C . GLU A 1 320 ? -15.282 21.539 2.098 1.00 91.25 320 GLU A C 1
ATOM 2535 O O . GLU A 1 320 ? -14.952 21.435 0.915 1.00 91.25 320 GLU A O 1
ATOM 2540 N N . GLU A 1 321 ? -14.404 21.423 3.096 1.00 91.19 321 GLU A N 1
ATOM 2541 C CA . GLU A 1 321 ? -12.971 21.193 2.891 1.00 91.19 321 GLU A CA 1
ATOM 2542 C C . GLU A 1 321 ? -12.711 19.885 2.129 1.00 91.19 321 GLU A C 1
ATOM 2544 O O . GLU A 1 321 ? -12.017 19.880 1.108 1.00 91.19 321 GLU A O 1
ATOM 2549 N N . LEU A 1 322 ? -13.364 18.790 2.534 1.00 89.25 322 LEU A N 1
ATOM 2550 C CA . LEU A 1 322 ? -13.274 17.498 1.843 1.00 89.25 322 LEU A CA 1
ATOM 2551 C C . LEU A 1 322 ? -13.760 17.579 0.389 1.00 89.25 322 LEU A C 1
ATOM 2553 O O . LEU A 1 322 ? -13.148 17.000 -0.513 1.00 89.25 322 LEU A O 1
ATOM 2557 N N . ARG A 1 323 ? -14.839 18.329 0.125 1.00 91.94 323 ARG A N 1
ATOM 2558 C CA . ARG A 1 323 ? -15.303 18.593 -1.248 1.00 91.94 323 ARG A CA 1
ATOM 2559 C C . ARG A 1 323 ? -14.280 19.405 -2.045 1.00 91.94 323 ARG A C 1
ATOM 2561 O O . ARG A 1 323 ? -14.142 19.173 -3.246 1.00 91.94 323 ARG A O 1
ATOM 2568 N N . GLY A 1 324 ? -13.578 20.339 -1.406 1.00 91.12 324 GLY A N 1
ATOM 2569 C CA . GLY A 1 324 ? -12.485 21.105 -2.004 1.00 91.12 324 GLY A CA 1
ATOM 2570 C C . GLY A 1 324 ? -11.323 20.213 -2.444 1.00 91.12 324 GLY A C 1
ATOM 2571 O O . GLY A 1 324 ? -10.909 20.279 -3.603 1.00 91.12 324 GLY A O 1
ATOM 2572 N N . VAL A 1 325 ? -10.867 19.320 -1.561 1.00 91.25 325 VAL A N 1
ATOM 2573 C CA . VAL A 1 325 ? -9.805 18.342 -1.859 1.00 91.25 325 VAL A CA 1
ATOM 2574 C C . VAL A 1 325 ? -10.212 17.434 -3.021 1.00 91.25 325 VAL A C 1
ATOM 2576 O O . VAL A 1 325 ? -9.474 17.322 -3.997 1.00 91.25 325 VAL A O 1
ATOM 2579 N N . ALA A 1 326 ? -11.427 16.879 -2.992 1.00 90.50 326 ALA A N 1
ATOM 2580 C CA . ALA A 1 326 ? -11.924 16.016 -4.065 1.00 90.50 326 ALA A CA 1
ATOM 2581 C C . ALA A 1 326 ? -11.976 16.726 -5.433 1.00 90.50 326 ALA A C 1
ATOM 2583 O O . ALA A 1 326 ? -11.666 16.128 -6.466 1.00 90.50 326 ALA A O 1
ATOM 2584 N N . ARG A 1 327 ? -12.338 18.019 -5.465 1.00 92.56 327 ARG A N 1
ATOM 2585 C CA . ARG A 1 327 ? -12.306 18.828 -6.698 1.00 92.56 327 ARG A CA 1
ATOM 2586 C C . ARG A 1 327 ? -10.883 19.031 -7.211 1.00 92.56 327 ARG A C 1
ATOM 2588 O O . ARG A 1 327 ? -10.665 18.946 -8.418 1.00 92.56 327 ARG A O 1
ATOM 2595 N N . TYR A 1 328 ? -9.932 19.293 -6.317 1.00 91.94 328 TYR A N 1
ATOM 2596 C CA . TYR A 1 328 ? -8.527 19.455 -6.684 1.00 91.94 328 TYR A CA 1
ATOM 2597 C C . TYR A 1 328 ? -7.942 18.158 -7.259 1.00 91.94 328 TYR A C 1
ATOM 2599 O O . TYR A 1 328 ? -7.319 18.176 -8.320 1.00 91.94 328 TYR A O 1
ATOM 2607 N N . GLU A 1 329 ? -8.208 17.022 -6.614 1.00 90.25 329 GLU A N 1
ATOM 2608 C CA . GLU A 1 329 ? -7.775 15.706 -7.092 1.00 90.25 329 GLU A CA 1
ATOM 2609 C C . GLU A 1 329 ? -8.378 15.359 -8.457 1.00 90.25 329 GLU A C 1
ATOM 2611 O O . GLU A 1 329 ? -7.667 14.881 -9.345 1.00 90.25 329 GLU A O 1
ATOM 2616 N N . ALA A 1 330 ? -9.667 15.652 -8.662 1.00 91.44 330 ALA A N 1
ATOM 2617 C CA . ALA A 1 330 ? -10.324 15.457 -9.951 1.00 91.44 330 ALA A CA 1
ATOM 2618 C C . ALA A 1 330 ? -9.675 16.306 -11.058 1.00 91.44 330 ALA A C 1
ATOM 2620 O O . ALA A 1 330 ? -9.361 15.781 -12.128 1.00 91.44 330 ALA A O 1
ATOM 2621 N N . ALA A 1 331 ? -9.400 17.587 -10.791 1.00 92.75 331 ALA A N 1
ATOM 2622 C CA . ALA A 1 331 ? -8.729 18.471 -11.743 1.00 92.75 331 ALA A CA 1
ATOM 2623 C C . ALA A 1 331 ? -7.301 17.992 -12.075 1.00 92.75 331 ALA A C 1
ATOM 2625 O O . ALA A 1 331 ? -6.907 17.964 -13.243 1.00 92.75 331 ALA A O 1
ATOM 2626 N N . ALA A 1 332 ? -6.540 17.543 -11.072 1.00 92.12 332 ALA A N 1
ATOM 2627 C CA . ALA A 1 332 ? -5.205 16.981 -11.275 1.00 92.12 332 ALA A CA 1
ATOM 2628 C C . ALA A 1 332 ? -5.243 15.683 -12.108 1.00 92.12 332 ALA A C 1
ATOM 2630 O O . ALA A 1 332 ? -4.386 15.457 -12.971 1.00 92.12 332 ALA A O 1
ATOM 2631 N N . ALA A 1 333 ? -6.253 14.834 -11.894 1.00 92.50 333 ALA A N 1
ATOM 2632 C CA . ALA A 1 333 ? -6.456 13.617 -12.673 1.00 92.50 333 ALA A CA 1
ATOM 2633 C C . ALA A 1 333 ? -6.806 13.919 -14.141 1.00 92.50 333 ALA A C 1
ATOM 2635 O O . ALA A 1 333 ? -6.283 13.259 -15.046 1.00 92.50 333 ALA A O 1
ATOM 2636 N N . GLU A 1 334 ? -7.646 14.926 -14.395 1.00 92.50 334 GLU A N 1
ATOM 2637 C CA . GLU A 1 334 ? -7.953 15.393 -15.750 1.00 92.50 334 GLU A CA 1
ATOM 2638 C C . GLU A 1 334 ? -6.722 15.958 -16.458 1.00 92.50 334 GLU A C 1
ATOM 2640 O O . GLU A 1 334 ? -6.465 15.610 -17.613 1.00 92.50 334 GLU A O 1
ATOM 2645 N N . GLU A 1 335 ? -5.904 16.757 -15.771 1.00 91.75 335 GLU A N 1
ATOM 2646 C CA . GLU A 1 335 ? -4.671 17.289 -16.351 1.00 91.75 335 GLU A CA 1
ATOM 2647 C C . GLU A 1 335 ? -3.696 16.162 -16.720 1.00 91.75 335 GLU A C 1
ATOM 2649 O O . GLU A 1 335 ? -3.132 16.144 -17.819 1.00 91.75 335 GLU A O 1
ATOM 2654 N N . LYS A 1 336 ? -3.543 15.166 -15.839 1.00 91.31 336 LYS A N 1
ATOM 2655 C CA . LYS A 1 336 ? -2.713 13.986 -16.103 1.00 91.31 336 LYS A CA 1
ATOM 2656 C C . LYS A 1 336 ? -3.223 13.203 -17.314 1.00 91.31 336 LYS A C 1
ATOM 2658 O O . LYS A 1 336 ? -2.420 12.816 -18.164 1.00 91.31 336 LYS A O 1
ATOM 2663 N N . ARG A 1 337 ? -4.542 13.013 -17.432 1.00 92.56 337 ARG A N 1
ATOM 2664 C CA . ARG A 1 337 ? -5.174 12.386 -18.604 1.00 92.56 337 ARG A CA 1
ATOM 2665 C C . ARG A 1 337 ? -4.923 13.183 -19.880 1.00 92.56 337 ARG A C 1
ATOM 2667 O O . ARG A 1 337 ? -4.569 12.584 -20.893 1.00 92.56 337 ARG A O 1
ATOM 2674 N N . ARG A 1 338 ? -5.041 14.512 -19.835 1.00 93.88 338 ARG A N 1
ATOM 2675 C CA . ARG A 1 338 ? -4.767 15.378 -20.991 1.00 93.88 338 ARG A CA 1
ATOM 2676 C C . ARG A 1 338 ? -3.314 15.255 -21.443 1.00 93.88 338 ARG A C 1
ATOM 2678 O O . ARG A 1 338 ? -3.070 14.996 -22.616 1.00 93.88 338 ARG A O 1
ATOM 2685 N N . ARG A 1 339 ? -2.355 15.318 -20.512 1.00 93.25 339 ARG A N 1
ATOM 2686 C CA . ARG A 1 339 ? -0.923 15.118 -20.809 1.00 93.25 339 ARG A CA 1
ATOM 2687 C C . ARG A 1 339 ? -0.648 13.740 -21.417 1.00 93.25 339 ARG A C 1
ATOM 2689 O O . ARG A 1 339 ? 0.135 13.626 -22.355 1.00 93.25 339 ARG A O 1
ATOM 2696 N N . GLN A 1 340 ? -1.305 12.690 -20.918 1.00 91.06 340 GLN A N 1
ATOM 2697 C CA . GLN A 1 340 ? -1.199 11.346 -21.496 1.00 91.06 340 GLN A CA 1
ATOM 2698 C C . GLN A 1 340 ? -1.753 11.292 -22.924 1.00 91.06 340 GLN A C 1
ATOM 2700 O O . GLN A 1 340 ? -1.111 10.716 -23.799 1.00 91.06 340 GLN A O 1
ATOM 2705 N N . GLN A 1 341 ? -2.906 11.910 -23.185 1.00 92.44 341 GLN A N 1
ATOM 2706 C CA . GLN A 1 341 ? -3.484 11.978 -24.529 1.00 92.44 341 GLN A CA 1
ATOM 2707 C C . GLN A 1 341 ? -2.605 12.776 -25.496 1.00 92.44 341 GLN A C 1
ATOM 2709 O O . GLN A 1 341 ? -2.367 12.321 -26.612 1.00 92.44 341 GLN A O 1
ATOM 2714 N N . GLU A 1 342 ? -2.076 13.924 -25.069 1.00 93.81 342 GLU A N 1
ATOM 2715 C CA . GLU A 1 342 ? -1.131 14.729 -25.851 1.00 93.81 342 GLU A CA 1
ATOM 2716 C C . GLU A 1 342 ? 0.135 13.926 -26.185 1.00 93.81 342 GLU A C 1
ATOM 2718 O O . GLU A 1 342 ? 0.582 13.917 -27.333 1.00 93.81 342 GLU A O 1
ATOM 2723 N N . HIS A 1 343 ? 0.674 13.185 -25.212 1.00 93.12 343 HIS A N 1
ATOM 2724 C CA . HIS A 1 343 ? 1.828 12.315 -25.418 1.00 93.12 343 HIS A CA 1
ATOM 2725 C C . HIS A 1 343 ? 1.535 11.179 -26.410 1.00 93.12 343 HIS A C 1
ATOM 2727 O O . HIS A 1 343 ? 2.316 10.945 -27.333 1.00 93.12 343 HIS A O 1
ATOM 2733 N N . LEU A 1 344 ? 0.386 10.508 -26.275 1.00 93.94 344 LEU A N 1
ATOM 2734 C CA . LEU A 1 344 ? -0.043 9.464 -27.209 1.00 93.94 344 LEU A CA 1
ATOM 2735 C C . LEU A 1 344 ? -0.253 10.018 -28.624 1.00 93.94 344 LEU A C 1
ATOM 2737 O O . LEU A 1 344 ? 0.183 9.399 -29.593 1.00 93.94 344 LEU A O 1
ATOM 2741 N N . ALA A 1 345 ? -0.861 11.197 -28.758 1.00 94.06 345 ALA A N 1
ATOM 2742 C CA . ALA A 1 345 ? -1.045 11.857 -30.047 1.00 94.06 345 ALA A CA 1
ATOM 2743 C C . ALA A 1 345 ? 0.300 12.245 -30.688 1.00 94.06 345 ALA A C 1
ATOM 2745 O O . ALA A 1 345 ? 0.479 12.084 -31.897 1.00 94.06 345 ALA A O 1
ATOM 2746 N N . ALA A 1 346 ? 1.268 12.711 -29.893 1.00 93.75 346 ALA A N 1
ATOM 2747 C CA . ALA A 1 346 ? 2.619 12.998 -30.368 1.00 93.75 346 ALA A CA 1
ATOM 2748 C C . ALA A 1 346 ? 3.330 11.729 -30.868 1.00 93.75 346 ALA A C 1
ATOM 2750 O O . ALA A 1 346 ? 3.911 11.744 -31.955 1.00 93.75 346 ALA A O 1
ATOM 2751 N N . LEU A 1 347 ? 3.221 10.617 -30.134 1.00 93.19 347 LEU A N 1
ATOM 2752 C CA . LEU A 1 347 ? 3.756 9.318 -30.556 1.00 93.19 347 LEU A CA 1
ATOM 2753 C C . LEU A 1 347 ? 3.102 8.825 -31.852 1.00 93.19 347 LEU A C 1
ATOM 2755 O O . LEU A 1 347 ? 3.800 8.382 -32.761 1.00 93.19 347 LEU A O 1
ATOM 2759 N N . GLN A 1 348 ? 1.778 8.943 -31.980 1.00 92.56 348 GLN A N 1
ATOM 2760 C CA . GLN A 1 348 ? 1.067 8.572 -33.207 1.00 92.56 348 GLN A CA 1
ATOM 2761 C C . GLN A 1 348 ? 1.537 9.392 -34.415 1.00 92.56 348 GLN A C 1
ATOM 2763 O O . GLN A 1 348 ? 1.749 8.823 -35.486 1.00 92.56 348 GLN A O 1
ATOM 2768 N N . ARG A 1 349 ? 1.762 10.704 -34.248 1.00 93.25 349 ARG A N 1
ATOM 2769 C CA . ARG A 1 349 ? 2.337 11.556 -35.305 1.00 93.25 349 ARG A CA 1
ATOM 2770 C C . ARG A 1 349 ? 3.742 11.101 -35.693 1.00 93.25 349 ARG A C 1
ATOM 2772 O O . ARG A 1 349 ? 4.004 10.922 -36.877 1.00 93.25 349 ARG A O 1
ATOM 2779 N N . GLN A 1 350 ? 4.610 10.835 -34.715 1.00 92.12 350 GLN A N 1
ATOM 2780 C CA . GLN A 1 350 ? 5.961 10.327 -34.979 1.00 92.12 350 GLN A CA 1
ATOM 2781 C C . GLN A 1 350 ? 5.939 8.989 -35.729 1.00 92.12 350 GLN A C 1
ATOM 2783 O O . GLN A 1 350 ? 6.709 8.798 -36.668 1.00 92.12 350 GLN A O 1
ATOM 2788 N N . MET A 1 351 ? 5.043 8.075 -35.351 1.00 91.69 351 MET A N 1
ATOM 2789 C CA . MET A 1 351 ? 4.877 6.789 -36.030 1.00 91.69 351 MET A CA 1
ATOM 2790 C C . MET A 1 351 ? 4.384 6.960 -37.471 1.00 91.69 351 MET A C 1
ATOM 2792 O O . MET A 1 351 ? 4.925 6.319 -38.373 1.00 91.69 351 MET A O 1
ATOM 2796 N N . ALA A 1 352 ? 3.417 7.852 -37.704 1.00 92.31 352 ALA A N 1
ATOM 2797 C CA . ALA A 1 352 ? 2.923 8.164 -39.042 1.00 92.31 352 ALA A CA 1
ATOM 2798 C C . ALA A 1 352 ? 4.013 8.798 -39.924 1.00 92.31 352 ALA A C 1
ATOM 2800 O O . ALA A 1 352 ? 4.164 8.415 -41.083 1.00 92.31 352 ALA A O 1
ATOM 2801 N N . ASP A 1 353 ? 4.819 9.712 -39.378 1.00 91.31 353 ASP A N 1
ATOM 2802 C CA . ASP A 1 353 ? 5.946 10.318 -40.095 1.00 91.31 353 ASP A CA 1
ATOM 2803 C C . ASP A 1 353 ? 7.029 9.286 -40.427 1.00 91.31 353 ASP A C 1
ATOM 2805 O O . ASP A 1 353 ? 7.561 9.278 -41.538 1.00 91.31 353 ASP A O 1
ATOM 2809 N N . GLN A 1 354 ? 7.335 8.368 -39.504 1.00 90.00 354 GLN A N 1
ATOM 2810 C CA . GLN A 1 354 ? 8.254 7.260 -39.776 1.00 90.00 354 GLN A CA 1
ATOM 2811 C C . GLN A 1 354 ? 7.719 6.317 -40.858 1.00 90.00 354 GLN A C 1
ATOM 2813 O O . GLN A 1 354 ? 8.493 5.863 -41.699 1.00 90.00 354 GLN A O 1
ATOM 2818 N N . GLN A 1 355 ? 6.418 6.017 -40.856 1.00 87.81 355 GLN A N 1
ATOM 2819 C CA . GLN A 1 355 ? 5.785 5.202 -41.896 1.00 87.81 355 GLN A CA 1
ATOM 2820 C C . GLN A 1 355 ? 5.848 5.894 -43.257 1.00 87.81 355 GLN A C 1
ATOM 2822 O O . GLN A 1 355 ? 6.290 5.270 -44.215 1.00 87.81 355 GLN A O 1
ATOM 2827 N N . ARG A 1 356 ? 5.530 7.194 -43.327 1.00 87.75 356 ARG A N 1
ATOM 2828 C CA . ARG A 1 356 ? 5.666 7.992 -44.557 1.00 87.75 356 ARG A CA 1
ATOM 2829 C C . ARG A 1 356 ? 7.095 7.978 -45.088 1.00 87.75 356 ARG A C 1
ATOM 2831 O O . ARG A 1 356 ? 7.293 7.670 -46.255 1.00 87.75 356 ARG A O 1
ATOM 2838 N N . ARG A 1 357 ? 8.093 8.209 -44.226 1.00 87.19 357 ARG A N 1
ATOM 2839 C CA . ARG A 1 357 ? 9.515 8.138 -44.612 1.00 87.19 357 ARG A CA 1
ATOM 2840 C C . ARG A 1 357 ? 9.891 6.764 -45.161 1.00 87.19 357 ARG A C 1
ATOM 2842 O O . ARG A 1 357 ? 10.529 6.691 -46.203 1.00 87.19 357 ARG A O 1
ATOM 2849 N N . LYS A 1 358 ? 9.463 5.681 -44.505 1.00 85.25 358 LYS A N 1
ATOM 2850 C CA . LYS A 1 358 ? 9.699 4.307 -44.982 1.00 85.25 358 LYS A CA 1
ATOM 2851 C C . LYS A 1 358 ? 8.998 4.023 -46.309 1.00 85.25 358 LYS A C 1
ATOM 2853 O O . LYS A 1 358 ? 9.567 3.342 -47.159 1.00 85.25 358 LYS A O 1
ATOM 2858 N N . ASP A 1 359 ? 7.781 4.523 -46.496 1.00 83.81 359 ASP A N 1
ATOM 2859 C CA . ASP A 1 359 ? 7.037 4.379 -47.747 1.00 83.81 359 ASP A CA 1
ATOM 2860 C C . ASP A 1 359 ? 7.687 5.173 -48.885 1.00 83.81 359 ASP A C 1
ATOM 2862 O O . ASP A 1 359 ? 7.778 4.669 -50.004 1.00 83.81 359 ASP A O 1
ATOM 2866 N N . ASP A 1 360 ? 8.191 6.374 -48.607 1.00 83.38 360 ASP A N 1
ATOM 2867 C CA . ASP A 1 360 ? 8.915 7.199 -49.574 1.00 83.38 360 ASP A CA 1
ATOM 2868 C C . ASP A 1 360 ? 10.278 6.582 -49.927 1.00 83.38 360 ASP A C 1
ATOM 2870 O O . ASP A 1 360 ? 10.601 6.453 -51.109 1.00 83.38 360 ASP A O 1
ATOM 2874 N N . GLU A 1 361 ? 11.032 6.079 -48.942 1.00 82.19 361 GLU A N 1
ATOM 2875 C CA . GLU A 1 361 ? 12.249 5.282 -49.165 1.00 82.19 361 GLU A CA 1
ATOM 2876 C C . GLU A 1 361 ? 11.959 4.031 -50.004 1.00 82.19 361 GLU A C 1
ATOM 2878 O O . GLU A 1 361 ? 12.706 3.697 -50.927 1.00 82.19 361 GLU A O 1
ATOM 2883 N N . ARG A 1 362 ? 10.848 3.340 -49.727 1.00 80.31 362 ARG A N 1
ATOM 2884 C CA . ARG A 1 362 ? 10.404 2.174 -50.495 1.00 80.31 362 ARG A CA 1
ATOM 2885 C C . ARG A 1 362 ? 10.054 2.552 -51.936 1.00 80.31 362 ARG A C 1
ATOM 2887 O O . ARG A 1 362 ? 10.472 1.838 -52.845 1.00 80.31 362 ARG A O 1
ATOM 2894 N N . LYS A 1 363 ? 9.323 3.647 -52.168 1.00 77.69 363 LYS A N 1
ATOM 2895 C CA . LYS A 1 363 ? 9.004 4.148 -53.521 1.00 77.69 363 LYS A CA 1
ATOM 2896 C C . LYS A 1 363 ? 10.265 4.533 -54.292 1.00 77.69 363 LYS A C 1
ATOM 2898 O O . LYS A 1 363 ? 10.370 4.191 -55.469 1.00 77.69 363 LYS A O 1
ATOM 2903 N N . LEU A 1 364 ? 11.223 5.181 -53.625 1.00 78.62 364 LEU A N 1
ATOM 2904 C CA . LEU A 1 364 ? 12.523 5.530 -54.196 1.00 78.62 364 LEU A CA 1
ATOM 2905 C C . LEU A 1 364 ? 13.308 4.270 -54.583 1.00 78.62 364 LEU A C 1
ATOM 2907 O O . LEU A 1 364 ? 13.784 4.163 -55.710 1.00 78.62 364 LEU A O 1
ATOM 2911 N N . ARG A 1 365 ? 13.366 3.272 -53.692 1.00 74.88 365 ARG A N 1
ATOM 2912 C CA . ARG A 1 365 ? 14.034 1.984 -53.939 1.00 74.88 365 ARG A CA 1
ATOM 2913 C C . ARG A 1 365 ? 13.394 1.179 -55.073 1.00 74.88 365 ARG A C 1
ATOM 2915 O O . ARG A 1 365 ? 14.101 0.486 -55.795 1.00 74.88 365 ARG A O 1
ATOM 2922 N N . LEU A 1 366 ? 12.071 1.243 -55.216 1.00 77.12 366 LEU A N 1
ATOM 2923 C CA . LEU A 1 366 ? 11.329 0.581 -56.294 1.00 77.12 366 LEU A CA 1
ATOM 2924 C C . LEU A 1 366 ? 11.373 1.359 -57.623 1.00 77.12 366 LEU A C 1
ATOM 2926 O O . LEU A 1 366 ? 10.835 0.872 -58.611 1.00 77.12 366 LEU A O 1
ATOM 2930 N N . GLY A 1 367 ? 11.990 2.545 -57.669 1.00 66.69 367 GLY A N 1
ATOM 2931 C CA . GLY A 1 367 ? 12.069 3.362 -58.885 1.00 66.69 367 GLY A CA 1
ATOM 2932 C C . GLY A 1 367 ? 10.741 4.007 -59.304 1.00 66.69 367 GLY A C 1
ATOM 2933 O O . GLY A 1 367 ? 10.652 4.546 -60.398 1.00 66.69 367 GLY A O 1
ATOM 2934 N N . LEU A 1 368 ? 9.716 3.992 -58.440 1.00 63.19 368 LEU A N 1
ATOM 2935 C CA . LEU A 1 368 ? 8.409 4.626 -58.684 1.00 63.19 368 LEU A CA 1
ATOM 2936 C C . LEU A 1 368 ? 8.372 6.117 -58.291 1.00 63.19 368 LEU A C 1
ATOM 2938 O O . LEU A 1 368 ? 7.311 6.737 -58.319 1.00 63.19 368 LEU A O 1
ATOM 2942 N N . ALA A 1 369 ? 9.506 6.700 -57.888 1.00 56.91 369 ALA A N 1
ATOM 2943 C CA . ALA A 1 369 ? 9.585 8.087 -57.419 1.00 56.91 369 ALA A CA 1
ATOM 2944 C C . ALA A 1 369 ? 9.442 9.150 -58.530 1.00 56.91 369 ALA A C 1
ATOM 2946 O O . ALA A 1 369 ? 9.320 10.333 -58.228 1.00 56.91 369 ALA A O 1
ATOM 2947 N N . GLY A 1 370 ? 9.387 8.744 -59.798 1.00 57.91 370 GLY A N 1
ATOM 2948 C CA . GLY A 1 370 ? 8.841 9.544 -60.887 1.00 57.91 370 GLY A CA 1
ATOM 2949 C C . GLY A 1 370 ? 7.656 8.785 -61.461 1.00 57.91 370 GLY A C 1
ATOM 2950 O O . GLY A 1 370 ? 7.817 7.640 -61.881 1.00 57.91 370 GLY A O 1
ATOM 2951 N N . GLY A 1 371 ? 6.460 9.381 -61.452 1.00 59.28 371 GLY A N 1
ATOM 2952 C CA . GLY A 1 371 ? 5.339 8.832 -62.219 1.00 59.28 371 GLY A CA 1
ATOM 2953 C C . GLY A 1 371 ? 5.787 8.577 -63.659 1.00 59.28 371 GLY A C 1
ATOM 2954 O O . GLY A 1 371 ? 6.665 9.287 -64.140 1.00 59.28 371 GLY A O 1
ATOM 2955 N N . ALA A 1 372 ? 5.237 7.551 -64.314 1.00 60.28 372 ALA A N 1
ATOM 2956 C CA . ALA A 1 372 ? 5.619 7.160 -65.669 1.00 60.28 372 ALA A CA 1
ATOM 2957 C C . ALA A 1 372 ? 5.544 8.364 -66.627 1.00 60.28 372 ALA A C 1
ATOM 2959 O O . ALA A 1 372 ? 4.484 8.673 -67.168 1.00 60.28 372 ALA A O 1
ATOM 2960 N N . SER A 1 373 ? 6.658 9.073 -66.808 1.00 59.84 373 SER A N 1
ATOM 2961 C CA . SER A 1 373 ? 6.739 10.173 -67.752 1.00 59.84 373 SER A CA 1
ATOM 2962 C C . SER A 1 373 ? 6.918 9.537 -69.116 1.00 59.84 373 SER A C 1
ATOM 2964 O O . SER A 1 373 ? 7.967 8.950 -69.393 1.00 59.84 373 SER A O 1
ATOM 2966 N N . MET A 1 374 ? 5.872 9.605 -69.939 1.00 65.62 374 MET A N 1
ATOM 2967 C CA . MET A 1 374 ? 5.981 9.304 -71.362 1.00 65.62 374 MET A CA 1
ATOM 2968 C C . MET A 1 374 ? 7.115 10.168 -71.914 1.00 65.62 374 MET A C 1
ATOM 2970 O O . MET A 1 374 ? 7.056 11.392 -71.842 1.00 65.62 374 MET A O 1
ATOM 2974 N N . THR A 1 375 ? 8.186 9.524 -72.365 1.00 71.56 375 THR A N 1
ATOM 2975 C CA . THR A 1 375 ? 9.318 10.201 -72.994 1.00 71.56 375 THR A CA 1
ATOM 2976 C C . THR A 1 375 ? 8.866 10.788 -74.331 1.00 71.56 375 THR A C 1
ATOM 2978 O O . THR A 1 375 ? 8.002 10.205 -74.982 1.00 71.56 375 THR A O 1
ATOM 2981 N N . ASP A 1 376 ? 9.436 11.914 -74.773 1.00 67.25 376 ASP A N 1
ATOM 2982 C CA . ASP A 1 376 ? 9.065 12.550 -76.056 1.00 67.25 376 ASP A CA 1
ATOM 2983 C C . ASP A 1 376 ? 9.205 11.596 -77.264 1.00 67.25 376 ASP A C 1
ATOM 2985 O O . ASP A 1 376 ? 8.445 11.678 -78.230 1.00 67.25 376 ASP A O 1
ATOM 2989 N N . ASP A 1 377 ? 10.084 10.594 -77.158 1.00 69.69 377 ASP A N 1
ATOM 2990 C CA . ASP A 1 377 ? 10.214 9.474 -78.103 1.00 69.69 377 ASP A CA 1
ATOM 2991 C C . ASP A 1 377 ? 8.932 8.640 -78.281 1.00 69.69 377 ASP A C 1
ATOM 2993 O O . ASP A 1 377 ? 8.758 7.971 -79.301 1.00 69.69 377 ASP A O 1
ATOM 2997 N N . PHE A 1 378 ? 8.025 8.636 -77.301 1.00 74.94 378 PHE A N 1
ATOM 2998 C CA . PHE A 1 378 ? 6.725 7.975 -77.408 1.00 74.94 378 PHE A CA 1
ATOM 2999 C C . PHE A 1 378 ? 5.823 8.690 -78.420 1.00 74.94 378 PHE A C 1
ATOM 3001 O O . PHE A 1 378 ? 5.168 8.031 -79.228 1.00 74.94 378 PHE A O 1
ATOM 3008 N N . PHE A 1 379 ? 5.831 10.026 -78.426 1.00 75.00 379 PHE A N 1
ATOM 3009 C CA . PHE A 1 379 ? 5.019 10.830 -79.341 1.00 75.00 379 PHE A CA 1
ATOM 3010 C C . PHE A 1 379 ? 5.617 10.889 -80.753 1.00 75.00 379 PHE A C 1
ATOM 3012 O O . PHE A 1 379 ? 4.864 10.918 -81.723 1.00 75.00 379 PHE A O 1
ATOM 3019 N N . GLY A 1 380 ? 6.943 10.786 -80.893 1.00 71.62 380 GLY A N 1
ATOM 3020 C CA . GLY A 1 380 ? 7.624 10.729 -82.196 1.00 71.62 380 GLY A CA 1
ATOM 3021 C C . GLY A 1 380 ? 7.342 9.472 -83.035 1.00 71.62 380 GLY A C 1
ATOM 3022 O O . GLY A 1 380 ? 7.670 9.445 -84.221 1.00 71.62 380 GLY A O 1
ATOM 3023 N N . LYS A 1 381 ? 6.725 8.434 -82.449 1.00 71.31 381 LYS A N 1
ATOM 3024 C CA . LYS A 1 381 ? 6.325 7.194 -83.146 1.00 71.31 381 LYS A CA 1
ATOM 3025 C C . LYS A 1 381 ? 4.957 7.284 -83.825 1.00 71.31 381 LYS A C 1
ATOM 3027 O O . LYS A 1 381 ? 4.622 6.412 -84.625 1.00 71.31 381 LYS A O 1
ATOM 3032 N N . PHE A 1 382 ? 4.168 8.315 -83.527 1.00 71.50 382 PHE A N 1
ATOM 3033 C CA . PHE A 1 382 ? 2.877 8.547 -84.167 1.00 71.50 382 PHE A CA 1
ATOM 3034 C C . PHE A 1 382 ? 3.061 9.461 -85.387 1.00 71.50 382 PHE A C 1
ATOM 3036 O O . PHE A 1 382 ? 3.667 10.520 -85.285 1.00 71.50 382 PHE A O 1
ATOM 3043 N N . GLY A 1 383 ? 2.544 9.054 -86.551 1.00 69.62 383 GLY A N 1
ATOM 3044 C CA . GLY A 1 383 ? 2.562 9.876 -87.771 1.00 69.62 383 GLY A CA 1
ATOM 3045 C C . GLY A 1 383 ? 3.786 9.723 -88.684 1.00 69.62 383 GLY A C 1
ATOM 3046 O O . GLY A 1 383 ? 3.932 10.508 -89.611 1.00 69.62 383 GLY A O 1
ATOM 3047 N N . GLN A 1 384 ? 4.640 8.710 -88.482 1.00 67.75 384 GLN A N 1
ATOM 3048 C CA . GLN A 1 384 ? 5.774 8.420 -89.382 1.00 67.75 384 GLN A CA 1
ATOM 3049 C C . GLN A 1 384 ? 5.401 7.633 -90.656 1.00 67.75 384 GLN A C 1
ATOM 3051 O O . GLN A 1 384 ? 6.287 7.153 -91.357 1.00 67.75 384 GLN A O 1
ATOM 3056 N N . SER A 1 385 ? 4.111 7.471 -90.966 1.00 65.31 385 SER A N 1
ATOM 3057 C CA . SER A 1 385 ? 3.672 6.859 -92.223 1.00 65.31 385 SER A CA 1
ATOM 3058 C C . SER A 1 385 ? 2.643 7.737 -92.926 1.00 65.31 385 SER A C 1
ATOM 3060 O O . SER A 1 385 ? 1.535 7.927 -92.427 1.00 65.31 385 SER A O 1
ATOM 3062 N N . ASP A 1 386 ? 3.008 8.219 -94.101 1.00 59.81 386 ASP A N 1
ATOM 3063 C CA . ASP A 1 386 ? 2.235 8.993 -95.069 1.00 59.81 386 ASP A CA 1
ATOM 3064 C C . ASP A 1 386 ? 1.347 8.085 -95.941 1.00 59.81 386 ASP A C 1
ATOM 3066 O O . ASP A 1 386 ? 1.398 8.114 -97.170 1.00 59.81 386 ASP A O 1
ATOM 3070 N N . ARG A 1 387 ? 0.538 7.244 -95.283 1.00 52.19 387 ARG A N 1
ATOM 3071 C CA . ARG A 1 387 ? -0.389 6.317 -95.942 1.00 52.19 387 ARG A CA 1
ATOM 3072 C C . ARG A 1 387 ? -1.839 6.756 -95.851 1.00 52.19 387 ARG A C 1
ATOM 3074 O O . ARG A 1 387 ? -2.258 7.139 -94.736 1.00 52.19 387 ARG A O 1
#

pLDDT: mean 82.0, std 14.84, range [42.78, 97.81]

Sequence (387 aa):
MQTIPGEREQTGALLVEERQARQDAARRERAEARHERLLDARARTVGMDYAALDAQIAEKKERAAAAKEEERREAEEANRIRMAVAAHEEAARREREQRARQLAIDRERHLVTLRADPDRRALAERARGISPEDRMGAGPSSGIVFDGEDLRAAERAALQAAQMREWGREQAEERARRAREEKEEEERFAAFSMRASEAASSYEKEAAMARRQRAAELARENKELAEAARLAREEARRADAEGPQARSMLPAGLGEEHVEDGDASATLGPGRVRRDHFRGMTEEQLHRMRVEQARQSAEAEAAQRRARAAEEREEEAVREELRGVARYEAAAAEEKRRRQQEHLAALQRQMADQQRRKDDERKLRLGLAGGASMTDDFFGKFGQSDR

Radius of gyration: 54.84 Å; chains: 1; bounding box: 128×68×169 Å

InterPro domains:
  IPR008805 RIB43A [PF05914] (18-387)
  IPR008805 RIB43A [PTHR14517] (15-387)

Foldseek 3Di:
DDDDPPPVVVVVVVVVVVVVVVVVVVVVVVVVVVVVCVVDPCCVVDVDDVVVVVVVVVVVVVVVVVVVVVVVVVVVVVVVVVVVVVVVVVVVVVVVVVVVVVVVVVVVVVVVVCVPDPVSVVVVVVVVAQDPVNVVPDDPVNVRDDPPPPPCPVVVVVVVVVVVVVVVVVVVVVVVVVVVVVVVVVVVVVVVVVVVVVVVVVVVVVVVVVVVVVVVVVVVVVVVVVVVVVVVVVVVVVCVVVDCPVVPPDDPPDDPVPDDPPPQPPPPDPPDGDPVNCPDDDPVVVVVVVVVVVVVVVVVVVVVVVVVVVVVVVVVVVVVVVVVVVVVVVVVVVVVVVVVVVVVVVVVVVVVVVVVVVVQVVCVVVVVNDPPDDDVVNVVVPPPDPD